Protein AF-A0A2W4M9L5-F1 (afdb_monomer)

Mean predicted aligned error: 7.16 Å

Sequence (427 aa):
FTPCGQGREWLDAEVLRRLKRRSLAVLRGEIEPVAATTLAAFAPVWHGVEADPPAGPHALRRALAGLYAVPLPASVFERDVLSARVGSAEGELDSMFLSGELVWVGQGRIGARDGRIAVYARESFRDLWRGPDGEPVGLAAEIRAFLERSGASFFVDIYQAVGGGDPDTVIEALWDLVWSGHVTNDTLQPLRAYLERRPTRPRGKPNLSGRFPVHAGGRWSLVPDPAGDDTRTASAWATVLLDRHGIVSREVVAGEPVPGGFSSVYPVFSHLEEAGRIRRGYFVEGLGGAQFALPGAVDRLRSSPSHPAVWLAATDPANLYGSAIPWPDSPVRLVREAGAYVALADGELLAHLDRSRTGLTFFPAGRERAEEVIAALAAVASRHRRMVIHEIDGVPAGDSPASGLLRSHGFVPAPRGLVFVSPPRSG

Secondary structure (DSSP, 8-state):
--TT--S-----HHHHHHHHHHHHHHHTTS-PPBPHHHHHHHHHHHTT--SSPPPSHHHHHHHHHTTTT--EEHHHIIIIIITTTSSS-HHHHHHHHHTTSEEEEEEEEETTTEEEEEEEETTTHHHH----SS---THHHHHHHHHHHH-SEEHHHHHHHTT---HHHHHHHHHHHHHTTSEEESSSHHHHHHHH-------SPPPGGGSS-GGG-SEEEEPPPP---HHHHHHHHHHHHHHHHSEE-HHHHHTS--TTTHHHHHHHHHHHHHTTSSEEE--BTTS-S-EEE-HHHHHHHHH------EEEETT-TT--BTTTBPPPP-SS-----TT-EEEEETTEEEEEE-TTS-EEEE-HHHHHTHHHHHHHHHHHHHTSSEEEE-EETTEETTTSTTHHHHHHTT-EEETTEEEEEPPPPP-

Radius of gyration: 24.7 Å; Cα contacts (8 Å, |Δi|>4): 716; chains: 1; bounding box: 71×72×57 Å

Foldseek 3Di:
DDVPDDDDDDDDPVRVLVVLVVVLVVVQPDDDAAAVLLLLQLLCVLLQQDLDAAEDLVQQVLNLLLQALAFDKLLCVVLFQSCRRYPPCQVVQLVCLLVQQKFKAAAAADPDQIGTMGMHGNVCCLLQDDDFADDQDDLLNQLLVCCVVPPWAALVVSCVSSPHDDSVVNLVSLVVCRNRRFKGFSGCFLSVQSNVDDPDDDDDDADPVRPDGRNSGGIMGTDDHHPPDLVSSLLSVLSSLCSNSQKDAQQLQQLHPRVVGPVSNVVVLVVCVSVVQWRWANHYPPTDGTMIGGPVSSVSSVVLDWDFKAKHQLLHSSRCDVTSHDHDDDPDDDDNDAQKIFIDTSSDTAWIQDSLSAEIEGDPVNVVVVLRNLLNVLVSCLSDQKHFHQYYNNHGQCPDPCVVSNVVSAWDDDPRHTMHGHDPPPD

Solvent-accessible surface area (backbone atoms only — not comparable to full-atom values): 23243 Å² total; per-residue (Å²): 122,58,94,89,69,85,78,94,76,77,67,56,70,66,59,51,50,51,51,52,54,50,54,51,55,58,72,61,71,76,68,84,51,38,54,54,40,46,53,37,36,37,33,31,56,71,45,43,49,42,97,79,29,52,58,51,73,67,33,46,52,57,37,44,54,50,44,48,70,45,75,33,43,54,83,38,39,63,66,46,53,44,48,32,22,15,36,90,45,67,71,58,53,42,48,35,26,65,74,50,53,35,44,56,38,28,65,36,70,45,81,94,58,41,26,20,31,25,41,29,51,50,90,52,33,36,40,66,45,85,59,50,62,77,81,67,60,71,70,31,34,52,52,51,55,47,33,71,75,70,39,70,37,42,49,72,57,53,41,56,73,71,71,55,79,62,65,67,62,56,49,50,33,51,49,52,32,20,24,28,26,46,28,31,53,49,51,59,63,25,56,55,40,44,60,61,63,64,99,64,82,83,87,74,85,75,52,90,94,46,82,66,62,66,48,53,51,63,45,38,29,66,51,76,69,38,68,84,47,68,67,54,23,24,47,48,48,45,52,46,46,41,66,35,56,24,56,41,32,51,47,50,32,68,65,44,95,49,77,77,35,48,72,50,30,44,64,52,53,52,51,37,32,79,70,65,67,32,44,69,46,55,61,46,46,98,55,55,76,67,24,39,23,37,64,69,39,57,56,54,48,69,62,65,71,86,51,77,49,42,72,40,42,28,64,31,84,43,46,33,58,73,50,56,34,75,66,73,95,61,102,61,90,84,62,71,40,82,59,12,32,36,30,35,36,61,25,42,69,21,31,39,31,36,55,85,42,26,43,38,36,65,34,76,69,17,61,79,39,40,65,52,50,44,57,37,42,37,64,59,40,57,71,32,74,62,40,43,32,37,25,37,74,88,34,53,23,72,79,29,88,62,31,64,54,41,40,77,51,64,29,40,88,48,105,68,21,34,33,32,68,37,75,81,78,84,129

Nearest PDB structures (foldseek):
  7lhl-assembly1_A  TM=8.255E-01  e=4.680E-30  Mycolicibacterium smegmatis
  7lhl-assembly1_B  TM=8.320E-01  e=1.213E-29  Mycolicibacterium smegmatis
  7lhl-assembly1_C  TM=8.400E-01  e=2.344E-28  Mycolicibacterium smegmatis
  7lhl-assembly1_D  TM=8.270E-01  e=4.661E-28  Mycolicibacterium smegmatis
  2l4m-assembly1_A  TM=7.557E-01  e=1.942E-01  Homo sapiens

Structure (mmCIF, N/CA/C/O backbone):
data_AF-A0A2W4M9L5-F1
#
_entry.id   AF-A0A2W4M9L5-F1
#
loop_
_atom_site.group_PDB
_atom_site.id
_atom_site.type_symbol
_atom_site.label_atom_id
_atom_site.label_alt_id
_atom_site.label_comp_id
_atom_site.label_asym_id
_atom_site.label_entity_id
_atom_site.label_seq_id
_atom_site.pdbx_PDB_ins_code
_atom_site.Cartn_x
_atom_site.Cartn_y
_atom_site.Cartn_z
_atom_site.occupancy
_atom_site.B_iso_or_equiv
_atom_site.auth_seq_id
_atom_site.auth_comp_id
_atom_site.auth_asym_id
_atom_site.auth_atom_id
_atom_site.pdbx_PDB_model_num
ATOM 1 N N . PHE A 1 1 ? -32.097 -39.512 -0.051 1.00 55.66 1 PHE A N 1
ATOM 2 C CA . PHE A 1 1 ? -32.084 -38.843 1.258 1.00 55.66 1 PHE A CA 1
ATOM 3 C C . PHE A 1 1 ? -33.356 -39.164 1.992 1.00 55.66 1 PHE A C 1
ATOM 5 O O . PHE A 1 1 ? -34.418 -38.680 1.607 1.00 55.66 1 PHE A O 1
ATOM 12 N N . THR A 1 2 ? -33.234 -39.984 3.020 1.00 63.06 2 THR A N 1
ATOM 13 C CA . THR A 1 2 ? -34.323 -40.313 3.936 1.00 63.06 2 THR A CA 1
ATOM 14 C C . THR A 1 2 ? -33.962 -39.732 5.299 1.00 63.06 2 THR A C 1
ATOM 16 O O . THR A 1 2 ? -32.925 -40.111 5.846 1.00 63.06 2 THR A O 1
ATOM 19 N N . PRO A 1 3 ? -34.748 -38.793 5.863 1.00 53.59 3 PRO A N 1
ATOM 20 C CA . PRO A 1 3 ? -34.496 -38.319 7.218 1.00 53.59 3 PRO A CA 1
ATOM 21 C C . PRO A 1 3 ? -34.450 -39.525 8.168 1.00 53.59 3 PRO A C 1
ATOM 23 O O . PRO A 1 3 ? -35.378 -40.330 8.162 1.00 53.59 3 PRO A O 1
ATOM 26 N N . CYS A 1 4 ? -33.360 -39.657 8.934 1.00 65.44 4 CYS A N 1
ATOM 27 C CA . CYS A 1 4 ? -33.080 -40.759 9.873 1.00 65.44 4 CYS A CA 1
ATOM 28 C C . CYS A 1 4 ? -32.597 -42.100 9.269 1.00 65.44 4 CYS A C 1
ATOM 30 O O . CYS A 1 4 ? -32.506 -43.085 10.001 1.00 65.44 4 CYS A O 1
ATOM 32 N N . GLY A 1 5 ? -32.232 -42.158 7.983 1.00 64.06 5 GLY A N 1
ATOM 33 C CA . GLY A 1 5 ? -31.569 -43.332 7.400 1.00 64.06 5 GLY A CA 1
ATOM 34 C C . GLY A 1 5 ? -30.122 -43.497 7.891 1.00 64.06 5 GLY A C 1
ATOM 35 O O . GLY A 1 5 ? -29.353 -42.538 7.898 1.00 64.06 5 GLY A O 1
ATOM 36 N N . GLN A 1 6 ? -29.728 -44.711 8.292 1.00 59.78 6 GLN A N 1
ATOM 37 C CA . GLN A 1 6 ? -28.324 -45.066 8.534 1.00 59.78 6 GLN A CA 1
ATOM 38 C C . GLN A 1 6 ? -27.799 -45.896 7.356 1.00 59.78 6 GLN A C 1
ATOM 40 O O . GLN A 1 6 ? -28.351 -46.948 7.043 1.00 59.78 6 GLN A O 1
ATOM 45 N N . GLY A 1 7 ? -26.739 -45.425 6.692 1.00 71.00 7 GLY A N 1
ATOM 46 C CA . GLY A 1 7 ? -26.118 -46.116 5.559 1.00 71.00 7 GLY A CA 1
ATOM 47 C C . GLY A 1 7 ? -25.557 -45.169 4.497 1.00 71.00 7 GLY A C 1
ATOM 48 O O . GLY A 1 7 ? -25.615 -43.947 4.622 1.00 71.00 7 GLY A O 1
ATOM 49 N N . ARG A 1 8 ? -24.984 -45.746 3.436 1.00 73.12 8 ARG A N 1
ATOM 50 C CA . ARG A 1 8 ? -24.463 -45.001 2.284 1.00 73.12 8 ARG A CA 1
ATOM 51 C C . ARG A 1 8 ? -25.626 -44.690 1.341 1.00 73.12 8 ARG A C 1
ATOM 53 O O . ARG A 1 8 ? -26.112 -45.579 0.648 1.00 73.12 8 ARG A O 1
ATOM 60 N N . GLU A 1 9 ? -26.086 -43.446 1.338 1.00 76.12 9 GLU A N 1
ATOM 61 C CA . GLU A 1 9 ? -27.172 -42.998 0.465 1.00 76.12 9 GLU A CA 1
ATOM 62 C C . GLU A 1 9 ? -26.627 -42.287 -0.778 1.00 76.12 9 GLU A C 1
ATOM 64 O O . GLU A 1 9 ? -25.656 -41.533 -0.710 1.00 76.12 9 GLU A O 1
ATOM 69 N N . TRP A 1 10 ? -27.287 -42.499 -1.914 1.00 74.88 10 TRP A N 1
ATOM 70 C CA . TRP A 1 10 ? -27.013 -41.771 -3.148 1.00 74.88 10 TRP A CA 1
ATOM 71 C C . TRP A 1 10 ? -27.995 -40.611 -3.262 1.00 74.88 10 TRP A C 1
ATOM 73 O O . TRP A 1 10 ? -29.204 -40.776 -3.074 1.00 74.88 10 TRP A O 1
ATOM 83 N N . LEU A 1 11 ? -27.466 -39.423 -3.534 1.00 80.00 11 LEU A N 1
ATOM 84 C CA . LEU A 1 11 ? -28.255 -38.215 -3.699 1.00 80.00 11 LEU A CA 1
ATOM 85 C C . LEU A 1 11 ? -27.958 -37.596 -5.053 1.00 80.00 11 LEU A C 1
ATOM 87 O O . LEU A 1 11 ? -26.801 -37.507 -5.459 1.00 80.00 11 LEU A O 1
ATOM 91 N N . ASP A 1 12 ? -29.009 -37.130 -5.714 1.00 85.19 12 ASP A N 1
ATOM 92 C CA . ASP A 1 12 ? -28.857 -36.306 -6.900 1.00 85.19 12 ASP A CA 1
ATOM 93 C C . ASP A 1 12 ? -28.112 -34.998 -6.561 1.00 85.19 12 ASP A C 1
ATOM 95 O O . ASP A 1 12 ? -28.335 -34.381 -5.509 1.00 85.19 12 ASP A O 1
ATOM 99 N N . ALA A 1 13 ? -27.213 -34.576 -7.452 1.00 81.12 13 ALA A N 1
ATOM 100 C CA . ALA A 1 13 ? -26.351 -33.421 -7.229 1.00 81.12 13 ALA A CA 1
ATOM 101 C C . ALA A 1 13 ? -27.137 -32.101 -7.099 1.00 81.12 13 ALA A C 1
ATOM 103 O O . ALA A 1 13 ? -26.724 -31.228 -6.332 1.00 81.12 13 ALA A O 1
ATOM 104 N N . GLU A 1 14 ? -28.267 -31.943 -7.800 1.00 75.38 14 GLU A N 1
ATOM 105 C CA . GLU A 1 14 ? -29.154 -30.778 -7.662 1.00 75.38 14 GLU A CA 1
ATOM 106 C C . GLU A 1 14 ? -29.887 -30.793 -6.321 1.00 75.38 14 GLU A C 1
ATOM 108 O O . GLU A 1 14 ? -30.026 -29.756 -5.668 1.00 75.38 14 GLU A O 1
ATOM 113 N N . VAL A 1 15 ? -30.323 -31.971 -5.863 1.00 81.06 15 VAL A N 1
ATOM 114 C CA . VAL A 1 15 ? -30.989 -32.120 -4.561 1.00 81.06 15 VAL A CA 1
ATOM 115 C C . VAL A 1 15 ? -30.021 -31.800 -3.423 1.00 81.06 15 VAL A C 1
ATOM 117 O O . VAL A 1 15 ? -30.388 -31.058 -2.509 1.00 81.06 15 VAL A O 1
ATOM 120 N N . LEU A 1 16 ? -28.770 -32.271 -3.503 1.00 80.69 16 LEU A N 1
ATOM 121 C CA . LEU A 1 16 ? -27.721 -31.919 -2.541 1.00 80.69 16 LEU A CA 1
ATOM 122 C C . LEU A 1 16 ? -27.459 -30.410 -2.527 1.00 80.69 16 LEU A C 1
ATOM 124 O O . LEU A 1 16 ? -27.419 -29.800 -1.458 1.00 80.69 16 LEU A O 1
ATOM 128 N N . ARG A 1 17 ? -27.323 -29.792 -3.710 1.00 74.56 17 ARG A N 1
ATOM 129 C CA . ARG A 1 17 ? -27.118 -28.342 -3.842 1.00 74.56 17 ARG A CA 1
ATOM 130 C C . ARG A 1 17 ? -28.292 -27.552 -3.268 1.00 74.56 17 ARG A C 1
ATOM 132 O O . ARG A 1 17 ? -28.071 -26.589 -2.537 1.00 74.56 17 ARG A O 1
ATOM 139 N N . ARG A 1 18 ? -29.534 -27.980 -3.509 1.00 76.06 18 ARG A N 1
ATOM 140 C CA . ARG A 1 18 ? -30.742 -27.343 -2.961 1.00 76.06 18 ARG A CA 1
ATOM 141 C C . ARG A 1 18 ? -30.839 -27.489 -1.439 1.00 76.06 18 ARG A C 1
ATOM 143 O O . ARG A 1 18 ? -31.177 -26.510 -0.775 1.00 76.06 18 ARG A O 1
ATOM 150 N N . LEU A 1 19 ? -30.538 -28.666 -0.886 1.00 78.50 19 LEU A N 1
ATOM 151 C CA . LEU A 1 19 ? -30.496 -28.893 0.565 1.00 78.50 19 LEU A CA 1
ATOM 152 C C . LEU A 1 19 ? -29.421 -28.025 1.219 1.00 78.50 19 LEU A C 1
ATOM 154 O O . LEU A 1 19 ? -29.731 -27.275 2.139 1.00 78.50 19 LEU A O 1
ATOM 158 N N . LYS A 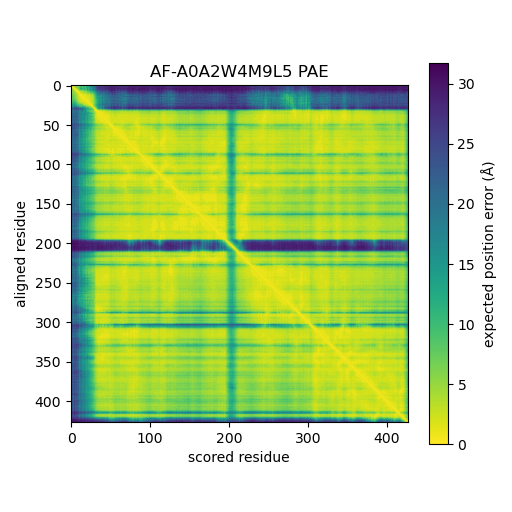1 20 ? -28.199 -28.030 0.675 1.00 73.25 20 LYS A N 1
ATOM 159 C CA . LYS A 1 20 ? -27.100 -27.178 1.138 1.00 73.25 20 LYS A CA 1
ATOM 160 C C . LYS A 1 20 ? -27.471 -25.694 1.089 1.00 73.25 20 LYS A C 1
ATOM 162 O O . LYS A 1 20 ? -27.284 -24.998 2.080 1.00 73.25 20 LYS A O 1
ATOM 167 N N . ARG A 1 21 ? -28.069 -25.217 -0.012 1.00 69.75 21 ARG A N 1
ATOM 168 C CA . ARG A 1 21 ? -28.531 -23.824 -0.161 1.00 69.75 21 ARG A CA 1
ATOM 169 C C . ARG A 1 21 ? -29.593 -23.455 0.884 1.00 69.75 21 ARG A C 1
ATOM 171 O O . ARG A 1 21 ? -29.553 -22.350 1.414 1.00 69.75 21 ARG A O 1
ATOM 178 N N . ARG A 1 22 ? -30.520 -24.366 1.209 1.00 68.50 22 ARG A N 1
ATOM 179 C CA . ARG A 1 22 ? -31.537 -24.160 2.259 1.00 68.50 22 ARG A CA 1
ATOM 180 C C . ARG A 1 22 ? -30.941 -24.182 3.668 1.00 68.50 22 ARG A C 1
ATOM 182 O O . ARG A 1 22 ? -31.285 -23.316 4.459 1.00 68.50 22 ARG A O 1
ATOM 189 N N . SER A 1 23 ? -30.023 -25.098 3.969 1.00 62.41 23 SER A N 1
ATOM 190 C CA . SER A 1 23 ? -29.313 -25.131 5.257 1.00 62.41 23 SER A CA 1
ATOM 191 C C . SER A 1 23 ? -28.444 -23.888 5.463 1.00 62.41 23 SER A C 1
ATOM 193 O O . SER A 1 23 ? -28.461 -23.306 6.542 1.00 62.41 23 SER A O 1
ATOM 195 N N . LEU A 1 24 ? -27.755 -23.424 4.413 1.00 63.12 24 LEU A N 1
ATOM 196 C CA . LEU A 1 24 ? -27.048 -22.143 4.427 1.00 63.12 24 LEU A CA 1
ATOM 197 C C . LEU A 1 24 ? -28.018 -20.980 4.652 1.00 63.12 24 LEU A C 1
ATOM 199 O O . LEU A 1 24 ? -27.721 -20.106 5.452 1.00 63.12 24 LEU A O 1
ATOM 203 N N . ALA A 1 25 ? -29.193 -20.980 4.015 1.00 56.59 25 ALA A N 1
ATOM 204 C CA . ALA A 1 25 ? -30.204 -19.944 4.224 1.00 56.59 25 ALA A CA 1
ATOM 205 C C . ALA A 1 25 ? -30.755 -19.896 5.662 1.00 56.59 25 ALA A C 1
ATOM 207 O O . ALA A 1 25 ? -31.053 -18.810 6.143 1.00 56.59 25 ALA A O 1
ATOM 208 N N . VAL A 1 26 ? -30.843 -21.034 6.357 1.00 57.28 26 VAL A N 1
ATOM 209 C CA . VAL A 1 26 ? -31.211 -21.086 7.784 1.00 57.28 26 VAL A CA 1
ATOM 210 C C . VAL A 1 26 ? -30.082 -20.532 8.663 1.00 57.28 26 VAL A C 1
ATOM 212 O O . VAL A 1 26 ? -30.346 -19.732 9.550 1.00 57.28 26 VAL A O 1
ATOM 215 N N . LEU A 1 27 ? -28.816 -20.843 8.356 1.00 56.38 27 LEU A N 1
ATOM 216 C CA . LEU A 1 27 ? -27.646 -20.260 9.039 1.00 56.38 27 LEU A CA 1
ATOM 217 C C . LEU A 1 27 ? -27.453 -18.754 8.767 1.00 56.38 27 LEU A C 1
ATOM 219 O O . LEU A 1 27 ? -26.736 -18.084 9.505 1.00 56.38 27 LEU A O 1
ATOM 223 N N . ARG A 1 28 ? -28.076 -18.207 7.712 1.00 56.59 28 ARG A N 1
ATOM 224 C CA . ARG A 1 28 ? -28.098 -16.759 7.426 1.00 56.59 28 ARG A CA 1
ATOM 225 C C . ARG A 1 28 ? -29.027 -15.982 8.370 1.00 56.59 28 ARG A C 1
ATOM 227 O O . ARG A 1 28 ? -28.947 -14.760 8.386 1.00 56.59 28 ARG A O 1
ATOM 234 N N . GLY A 1 29 ? -29.907 -16.664 9.107 1.00 47.88 29 GLY A N 1
ATOM 235 C CA . GLY A 1 29 ? -31.025 -16.062 9.835 1.00 47.88 29 GLY A CA 1
ATOM 236 C C . GLY A 1 29 ? -30.742 -15.503 11.231 1.00 47.88 29 GLY A C 1
ATOM 237 O O . GLY A 1 29 ? -31.705 -15.133 11.887 1.00 47.88 29 GLY A O 1
ATOM 238 N N . GLU A 1 30 ? -29.497 -15.434 11.713 1.00 52.22 30 GLU A N 1
ATOM 239 C CA . GLU A 1 30 ? -29.283 -15.245 13.161 1.00 52.22 30 GLU A CA 1
ATOM 240 C C . GLU A 1 30 ? -28.210 -14.253 13.606 1.00 52.22 30 GLU A C 1
ATOM 242 O O . GLU A 1 30 ? -27.797 -14.347 14.758 1.00 52.22 30 GLU A O 1
ATOM 247 N N . ILE A 1 31 ? -27.751 -13.282 12.801 1.00 62.59 31 ILE A N 1
ATOM 248 C CA . ILE A 1 31 ? -26.837 -12.289 13.392 1.00 62.59 31 ILE A CA 1
ATOM 249 C C . ILE A 1 31 ? -27.090 -10.836 12.989 1.00 62.59 31 ILE A C 1
ATOM 251 O O . ILE A 1 31 ? -27.159 -10.501 11.809 1.00 62.59 31 ILE A O 1
ATOM 255 N N . GLU A 1 32 ? -27.166 -9.997 14.021 1.00 77.00 32 GLU A N 1
ATOM 256 C CA . GLU A 1 32 ? -27.184 -8.540 13.967 1.00 77.00 32 GLU A CA 1
ATOM 257 C C . GLU A 1 32 ? -25.885 -8.004 13.329 1.00 77.00 32 GLU A C 1
ATOM 259 O O . GLU A 1 32 ? -24.789 -8.479 13.660 1.00 77.00 32 GLU A O 1
ATOM 264 N N . PRO A 1 33 ? -25.982 -7.074 12.364 1.00 88.44 33 PRO A N 1
ATOM 265 C CA . PRO A 1 33 ? -24.811 -6.440 11.774 1.00 88.44 33 PRO A CA 1
ATOM 266 C C . PRO A 1 33 ? -24.058 -5.605 12.822 1.00 88.44 33 PRO A C 1
ATOM 268 O O . PRO A 1 33 ? -24.653 -5.056 13.741 1.00 88.44 33 PRO A O 1
ATOM 271 N N . VAL A 1 34 ? -22.734 -5.510 12.688 1.00 91.44 34 VAL A N 1
ATOM 272 C CA . VAL A 1 34 ? -21.893 -4.666 13.553 1.00 91.44 34 VAL A CA 1
ATOM 273 C C . VAL A 1 34 ? -21.683 -3.286 12.935 1.00 91.44 34 VAL A C 1
ATOM 275 O O . VAL A 1 34 ? -21.773 -3.126 11.718 1.00 91.44 34 VAL A O 1
ATOM 278 N N . ALA A 1 35 ? -21.329 -2.293 13.745 1.00 92.19 35 ALA A N 1
ATOM 279 C CA . ALA A 1 35 ? -21.010 -0.957 13.251 1.00 92.19 35 ALA A CA 1
ATOM 280 C C . ALA A 1 35 ? -19.774 -0.953 12.324 1.00 92.19 35 ALA A C 1
ATOM 282 O O . ALA A 1 35 ? -18.870 -1.785 12.441 1.00 92.19 35 ALA A O 1
ATOM 283 N N . ALA A 1 36 ? -19.681 0.042 11.435 1.00 92.75 36 ALA A N 1
ATOM 284 C CA . ALA A 1 36 ? -18.515 0.221 10.561 1.00 92.75 36 ALA A CA 1
ATOM 285 C C . ALA A 1 36 ? -17.200 0.419 11.343 1.00 92.75 36 ALA A C 1
ATOM 287 O O . ALA A 1 36 ? -16.143 -0.019 10.893 1.00 92.75 36 ALA A O 1
ATOM 288 N N . THR A 1 37 ? -17.257 1.009 12.541 1.00 92.69 37 THR A N 1
ATOM 289 C CA . THR A 1 37 ? -16.103 1.124 13.448 1.00 92.69 37 THR A CA 1
ATOM 290 C C . THR A 1 37 ? -15.579 -0.244 13.883 1.00 92.69 37 THR A C 1
ATOM 292 O O . THR A 1 37 ? -14.371 -0.439 13.938 1.00 92.69 37 THR A O 1
ATOM 295 N N . THR A 1 38 ? -16.435 -1.253 14.068 1.00 94.50 38 THR A N 1
ATOM 296 C CA . THR A 1 38 ? -15.983 -2.627 14.349 1.00 94.50 38 THR A CA 1
ATOM 297 C C . THR A 1 38 ? -15.168 -3.204 13.188 1.00 94.50 38 THR A C 1
ATOM 299 O O . THR A 1 38 ? -14.160 -3.873 13.411 1.00 94.50 38 THR A O 1
ATOM 302 N N . LEU A 1 39 ? -15.539 -2.900 11.938 1.00 94.69 39 LEU A N 1
ATOM 303 C CA . LEU A 1 39 ? -14.731 -3.276 10.774 1.00 94.69 39 LEU A CA 1
ATOM 304 C C . LEU A 1 39 ? -13.388 -2.520 10.747 1.00 94.69 39 LEU A C 1
ATOM 306 O O . LEU A 1 39 ? -12.359 -3.118 10.432 1.00 94.69 39 LEU A O 1
ATOM 310 N N . ALA A 1 40 ? -13.378 -1.235 11.120 1.00 95.19 40 ALA A N 1
ATOM 311 C CA . ALA A 1 40 ? -12.147 -0.452 11.260 1.00 95.19 40 ALA A CA 1
ATOM 312 C C . ALA A 1 40 ? -11.213 -1.004 12.353 1.00 95.19 40 ALA A C 1
ATOM 314 O O . ALA A 1 40 ? -9.998 -0.953 12.186 1.00 95.19 40 ALA A O 1
ATOM 315 N N . ALA A 1 41 ? -11.761 -1.554 13.442 1.00 94.50 41 ALA A N 1
ATOM 316 C CA . ALA A 1 41 ? -10.997 -2.214 14.504 1.00 94.50 41 ALA A CA 1
ATOM 317 C C . ALA A 1 41 ? -10.406 -3.548 14.030 1.00 94.50 41 ALA A C 1
ATOM 319 O O . ALA A 1 41 ? -9.265 -3.893 14.329 1.00 94.50 41 ALA A O 1
ATOM 320 N N . PHE A 1 42 ? -11.197 -4.293 13.257 1.00 95.12 42 PHE A N 1
ATOM 321 C CA . PHE A 1 42 ? -10.830 -5.598 12.727 1.00 95.12 42 PHE A CA 1
ATOM 322 C C . PHE A 1 42 ? -9.702 -5.526 11.689 1.00 95.12 42 PHE A C 1
ATOM 324 O O . PHE A 1 42 ? -8.818 -6.384 11.699 1.00 95.12 42 PHE A O 1
ATOM 331 N N . ALA A 1 43 ? -9.715 -4.531 10.795 1.00 95.56 43 ALA A N 1
ATOM 332 C CA . ALA A 1 43 ? -8.816 -4.499 9.641 1.00 95.56 43 ALA A CA 1
ATOM 333 C C . ALA A 1 43 ? -7.315 -4.508 10.010 1.00 95.56 43 ALA A C 1
ATOM 335 O O . ALA A 1 43 ? -6.606 -5.377 9.498 1.00 95.56 43 ALA A O 1
ATOM 336 N N . PRO A 1 44 ? -6.796 -3.658 10.921 1.00 95.38 44 PRO A N 1
ATOM 337 C CA . PRO A 1 44 ? -5.388 -3.709 11.328 1.00 95.38 44 PRO A CA 1
ATOM 338 C C . PRO A 1 44 ? -4.969 -5.078 11.864 1.00 95.38 44 PRO A C 1
ATOM 340 O O . PRO A 1 44 ? -3.939 -5.614 11.458 1.00 95.38 44 PRO A O 1
ATOM 343 N N . VAL A 1 45 ? -5.811 -5.691 12.695 1.00 93.38 45 VAL A N 1
ATOM 344 C CA . VAL A 1 45 ? -5.554 -7.008 13.293 1.00 93.38 45 VAL A CA 1
ATOM 345 C C . VAL A 1 45 ? -5.562 -8.105 12.233 1.00 93.38 45 VAL A C 1
ATOM 347 O O . VAL A 1 45 ? -4.697 -8.978 12.227 1.00 93.38 45 VAL A O 1
ATOM 350 N N . TRP A 1 46 ? -6.518 -8.065 11.301 1.00 94.75 46 TRP A N 1
ATOM 351 C CA . TRP A 1 46 ? -6.577 -9.006 10.182 1.00 94.75 46 TRP A CA 1
ATOM 352 C C . TRP A 1 46 ? -5.334 -8.912 9.291 1.00 94.75 46 TRP A C 1
ATOM 354 O O . TRP A 1 46 ? -4.788 -9.930 8.870 1.00 94.75 46 TRP A O 1
ATOM 364 N N . HIS A 1 47 ? -4.839 -7.694 9.086 1.00 95.00 47 HIS A N 1
ATOM 365 C CA . HIS A 1 47 ? -3.608 -7.415 8.360 1.00 95.00 47 HIS A CA 1
ATOM 366 C C . HIS A 1 47 ? -2.319 -7.767 9.123 1.00 95.00 47 HIS A C 1
ATOM 368 O O . HIS A 1 47 ? -1.238 -7.592 8.555 1.00 95.00 47 HIS A O 1
ATOM 374 N N . GLY A 1 48 ? -2.410 -8.244 10.370 1.00 93.94 48 GLY A N 1
ATOM 375 C CA . GLY A 1 48 ? -1.256 -8.562 11.211 1.00 93.94 48 GLY A CA 1
ATOM 376 C C . GLY A 1 48 ? -0.474 -7.327 11.658 1.00 93.94 48 GLY A C 1
ATOM 377 O O . GLY A 1 48 ? 0.742 -7.405 11.800 1.00 93.94 48 GLY A O 1
ATOM 378 N N . VAL A 1 49 ? -1.143 -6.179 11.806 1.00 94.06 49 VAL A N 1
ATOM 379 C CA . VAL A 1 49 ? -0.533 -4.978 12.384 1.00 94.06 49 VAL A CA 1
ATOM 380 C C . VAL A 1 49 ? -0.399 -5.178 13.885 1.00 94.06 49 VAL A C 1
ATOM 382 O O . VAL A 1 49 ? -1.395 -5.296 14.598 1.00 94.06 49 VAL A O 1
ATOM 385 N N . GLU A 1 50 ? 0.840 -5.195 14.358 1.00 86.62 50 GLU A N 1
ATOM 386 C CA . GLU A 1 50 ? 1.183 -5.490 15.746 1.00 86.62 50 GLU A CA 1
ATOM 387 C C . GLU A 1 50 ? 2.233 -4.489 16.248 1.00 86.62 50 GLU A C 1
ATOM 389 O O . GLU A 1 50 ? 3.032 -3.960 15.472 1.00 86.62 50 GLU A O 1
ATOM 394 N N . ALA A 1 51 ? 2.230 -4.202 17.554 1.00 82.94 51 ALA A N 1
ATOM 395 C CA . ALA A 1 51 ? 3.213 -3.297 18.157 1.00 82.94 51 ALA A CA 1
ATOM 396 C C . ALA A 1 51 ? 4.640 -3.876 18.114 1.00 82.94 51 ALA A C 1
ATOM 398 O O . ALA A 1 51 ? 5.598 -3.127 17.925 1.00 82.94 51 ALA A O 1
ATOM 399 N N . ASP A 1 52 ? 4.759 -5.199 18.257 1.00 87.06 52 ASP A N 1
ATOM 400 C CA . ASP A 1 52 ? 6.004 -5.959 18.128 1.00 87.06 52 ASP A CA 1
ATOM 401 C C . ASP A 1 52 ? 5.840 -7.018 17.025 1.00 87.06 52 ASP A C 1
ATOM 403 O O . ASP A 1 52 ? 5.426 -8.147 17.300 1.00 87.06 52 ASP A O 1
ATOM 407 N N . PRO A 1 53 ? 6.052 -6.644 15.752 1.00 92.12 53 PRO A N 1
ATOM 408 C CA . PRO A 1 53 ? 5.757 -7.525 14.638 1.00 92.12 53 PRO A CA 1
ATOM 409 C C . PRO A 1 53 ? 6.770 -8.679 14.554 1.00 92.12 53 PRO A C 1
ATOM 411 O O . PRO A 1 53 ? 7.983 -8.463 14.656 1.00 92.12 53 PRO A O 1
ATOM 414 N N . PRO A 1 54 ? 6.313 -9.910 14.269 1.00 94.44 54 PRO A N 1
ATOM 415 C CA . PRO A 1 54 ? 7.200 -11.058 14.142 1.00 94.44 54 PRO A CA 1
ATOM 416 C C . PRO A 1 54 ? 8.171 -10.880 12.971 1.00 94.44 54 PRO A C 1
ATOM 418 O O . PRO A 1 54 ? 7.836 -10.285 11.948 1.00 94.44 54 PRO A O 1
ATOM 421 N N . ALA A 1 55 ? 9.374 -11.436 13.090 1.00 93.00 55 ALA A N 1
ATOM 422 C CA . ALA A 1 55 ? 10.374 -11.436 12.025 1.00 93.00 55 ALA A CA 1
ATOM 423 C C . ALA A 1 55 ? 10.449 -12.796 11.311 1.00 93.00 55 ALA A C 1
ATOM 425 O O . ALA A 1 55 ? 9.913 -13.806 11.778 1.00 93.00 55 ALA A O 1
ATOM 426 N N . GLY A 1 56 ? 11.157 -12.821 10.186 1.00 91.94 56 GLY A N 1
ATOM 427 C CA . GLY A 1 56 ? 11.505 -14.040 9.474 1.00 91.94 56 GLY A CA 1
ATOM 428 C C . GLY A 1 56 ? 10.624 -14.352 8.257 1.00 91.94 56 GLY A C 1
ATOM 429 O O . GLY A 1 56 ? 9.542 -13.774 8.078 1.00 91.94 56 GLY A O 1
ATOM 430 N N . PRO A 1 57 ? 11.009 -15.363 7.453 1.00 91.81 57 PRO A N 1
ATOM 431 C CA . PRO A 1 57 ? 10.450 -15.557 6.114 1.00 91.81 57 PRO A CA 1
ATOM 432 C C . PRO A 1 57 ? 8.961 -15.924 6.094 1.00 91.81 57 PRO A C 1
ATOM 434 O O . PRO A 1 57 ? 8.255 -15.650 5.123 1.00 91.81 57 PRO A O 1
ATOM 437 N N . HIS A 1 58 ? 8.461 -16.578 7.146 1.00 93.12 58 HIS A N 1
ATOM 438 C CA . HIS A 1 58 ? 7.036 -16.897 7.274 1.00 93.12 58 HIS A CA 1
ATOM 439 C C . HIS A 1 58 ? 6.203 -15.658 7.617 1.00 93.12 58 HIS A C 1
ATOM 441 O O . HIS A 1 58 ? 5.117 -15.484 7.062 1.00 93.12 58 HIS A O 1
ATOM 447 N N . ALA A 1 59 ? 6.715 -14.790 8.495 1.00 94.81 59 ALA A N 1
ATOM 448 C CA . ALA A 1 59 ? 6.061 -13.532 8.834 1.00 94.81 59 ALA A CA 1
ATOM 449 C C . ALA A 1 59 ? 6.009 -12.606 7.613 1.00 94.81 59 ALA A C 1
ATOM 451 O O . ALA A 1 59 ? 4.943 -12.069 7.313 1.00 94.81 59 ALA A O 1
ATOM 452 N N . LEU A 1 60 ? 7.106 -12.522 6.849 1.00 96.25 60 LEU A N 1
ATOM 453 C CA . LEU A 1 60 ? 7.164 -11.758 5.604 1.00 96.25 60 LEU A CA 1
ATOM 454 C C . LEU A 1 60 ? 6.141 -12.254 4.569 1.00 96.25 60 LEU A C 1
ATOM 456 O O . LEU A 1 60 ? 5.367 -11.453 4.049 1.00 96.25 60 LEU A O 1
ATOM 460 N N . ARG A 1 61 ? 6.070 -13.567 4.303 1.00 95.00 61 ARG A N 1
ATOM 461 C CA . ARG A 1 61 ? 5.087 -14.129 3.352 1.00 95.00 61 ARG A CA 1
ATOM 462 C C . ARG A 1 61 ? 3.644 -13.844 3.764 1.00 95.00 61 ARG A C 1
ATOM 464 O O . ARG A 1 61 ? 2.831 -13.476 2.920 1.00 95.00 61 ARG A O 1
ATOM 471 N N . ARG A 1 62 ? 3.330 -13.973 5.056 1.00 94.12 62 ARG A N 1
ATOM 472 C CA . ARG A 1 62 ? 2.001 -13.642 5.589 1.00 94.12 62 ARG A CA 1
ATOM 473 C C . ARG A 1 62 ? 1.685 -12.153 5.432 1.00 94.12 62 ARG A C 1
ATOM 475 O O . ARG A 1 62 ? 0.583 -11.823 5.011 1.00 94.12 62 ARG A O 1
ATOM 482 N N . ALA A 1 63 ? 2.637 -11.269 5.737 1.00 96.31 63 ALA A N 1
ATOM 483 C CA . ALA A 1 63 ? 2.461 -9.830 5.564 1.00 96.31 63 ALA A CA 1
ATOM 484 C C . ALA A 1 63 ? 2.224 -9.468 4.088 1.00 96.31 63 ALA A C 1
ATOM 486 O O . ALA A 1 63 ? 1.295 -8.725 3.779 1.00 96.31 63 ALA A O 1
ATOM 487 N N . LEU A 1 64 ? 3.012 -10.039 3.169 1.00 96.44 64 LEU A N 1
ATOM 488 C CA . LEU A 1 64 ? 2.891 -9.802 1.728 1.00 96.44 64 LEU A CA 1
ATOM 489 C C . LEU A 1 64 ? 1.574 -10.318 1.138 1.00 96.44 64 LEU A C 1
ATOM 491 O O . LEU A 1 64 ? 1.034 -9.663 0.249 1.00 96.44 64 LEU A O 1
ATOM 495 N N . ALA A 1 65 ? 1.016 -11.420 1.652 1.00 93.00 65 ALA A N 1
ATOM 496 C CA . ALA A 1 65 ? -0.277 -11.941 1.199 1.00 93.00 65 ALA A CA 1
ATOM 497 C C . ALA A 1 65 ? -1.399 -10.890 1.288 1.00 93.00 65 ALA A C 1
ATOM 499 O O . ALA A 1 65 ? -2.187 -10.745 0.357 1.00 93.00 65 ALA A O 1
ATOM 500 N N . GLY A 1 66 ? -1.411 -10.082 2.356 1.00 94.75 66 GLY A N 1
ATOM 501 C CA . GLY A 1 66 ? -2.350 -8.966 2.513 1.00 94.75 66 GLY A CA 1
ATOM 502 C C . GLY A 1 66 ? -1.989 -7.703 1.714 1.00 94.75 66 GLY A C 1
ATOM 503 O O . GLY A 1 66 ? -2.754 -6.741 1.713 1.00 94.75 66 GLY A O 1
ATOM 504 N N . LEU A 1 67 ? -0.835 -7.663 1.046 1.00 97.19 67 LEU A N 1
ATOM 505 C CA . LEU A 1 67 ? -0.324 -6.486 0.330 1.00 97.19 67 LEU A CA 1
ATOM 506 C C . LEU A 1 67 ? -0.188 -6.698 -1.181 1.00 97.19 67 LEU A C 1
ATOM 508 O O . LEU A 1 67 ? 0.063 -5.732 -1.904 1.00 97.19 67 LEU A O 1
ATOM 512 N N . TYR A 1 68 ? -0.370 -7.926 -1.675 1.00 97.44 68 TYR A N 1
ATOM 513 C CA . TYR A 1 68 ? -0.245 -8.210 -3.101 1.00 97.44 68 TYR A CA 1
ATOM 514 C C . TYR A 1 68 ? -1.168 -7.340 -3.943 1.00 97.44 68 TYR A C 1
ATOM 516 O O . TYR A 1 68 ? -2.312 -7.112 -3.573 1.00 97.44 68 TYR A O 1
ATOM 524 N N . ALA A 1 69 ? -0.674 -6.872 -5.088 1.00 96.69 69 ALA A N 1
ATOM 525 C CA . ALA A 1 69 ? -1.395 -6.046 -6.055 1.00 96.69 69 ALA A CA 1
ATOM 526 C C . ALA A 1 69 ? -1.935 -4.695 -5.531 1.00 96.69 69 ALA A C 1
ATOM 528 O O . ALA A 1 69 ? -2.681 -4.033 -6.253 1.00 96.69 69 ALA A O 1
ATOM 529 N N . VAL A 1 70 ? -1.555 -4.253 -4.324 1.00 95.56 70 VAL A N 1
ATOM 530 C CA . VAL A 1 70 ? -1.916 -2.921 -3.813 1.00 95.56 70 VAL A CA 1
ATOM 531 C C . VAL A 1 70 ? -0.873 -1.896 -4.281 1.00 95.56 70 VAL A C 1
ATOM 533 O O . VAL A 1 70 ? 0.297 -2.024 -3.916 1.00 95.56 70 VAL A O 1
ATOM 536 N N . PRO A 1 71 ? -1.255 -0.863 -5.056 1.00 96.44 71 PRO A N 1
ATOM 537 C CA . PRO A 1 71 ? -0.348 0.194 -5.474 1.00 96.44 71 PRO A CA 1
ATOM 538 C C . PRO A 1 71 ? -0.090 1.147 -4.306 1.00 96.44 71 PRO A C 1
ATOM 540 O O . PRO A 1 71 ? -0.909 2.008 -3.974 1.00 96.44 71 PRO A O 1
ATOM 543 N N . LEU A 1 72 ? 1.075 1.001 -3.685 1.00 97.56 72 LEU A N 1
ATOM 544 C CA . LEU A 1 72 ? 1.506 1.783 -2.531 1.00 97.56 72 LEU A CA 1
ATOM 545 C C . LEU A 1 72 ? 2.625 2.745 -2.923 1.00 97.56 72 LEU A C 1
ATOM 547 O O . LEU A 1 72 ? 3.475 2.375 -3.733 1.00 97.56 72 LEU A O 1
ATOM 551 N N . PRO A 1 73 ? 2.683 3.960 -2.345 1.00 97.81 73 PRO A N 1
ATOM 552 C CA . PRO A 1 73 ? 3.853 4.816 -2.497 1.00 97.81 73 PRO A CA 1
ATOM 553 C C . PRO A 1 73 ? 5.125 4.065 -2.089 1.00 97.81 73 PRO A C 1
ATOM 555 O O . PRO A 1 73 ? 5.198 3.518 -0.984 1.00 97.81 73 PRO A O 1
ATOM 558 N N . ALA A 1 74 ? 6.130 4.057 -2.960 1.00 97.19 74 ALA A N 1
ATOM 559 C CA . ALA A 1 74 ? 7.375 3.332 -2.748 1.00 97.19 74 ALA A CA 1
ATOM 560 C C . ALA A 1 74 ? 8.083 3.801 -1.469 1.00 97.19 74 ALA A C 1
ATOM 562 O O . ALA A 1 74 ? 8.599 2.984 -0.710 1.00 97.19 74 ALA A O 1
ATOM 563 N N . SER A 1 75 ? 8.013 5.101 -1.159 1.00 94.69 75 SER A N 1
ATOM 564 C CA . SER A 1 75 ? 8.578 5.664 0.074 1.00 94.69 75 SER A CA 1
ATOM 565 C C . SER A 1 75 ? 7.913 5.203 1.379 1.00 94.69 75 SER A C 1
ATOM 567 O O . SER A 1 75 ? 8.467 5.446 2.455 1.00 94.69 75 SER A O 1
ATOM 569 N N . VAL A 1 76 ? 6.733 4.583 1.305 1.00 95.69 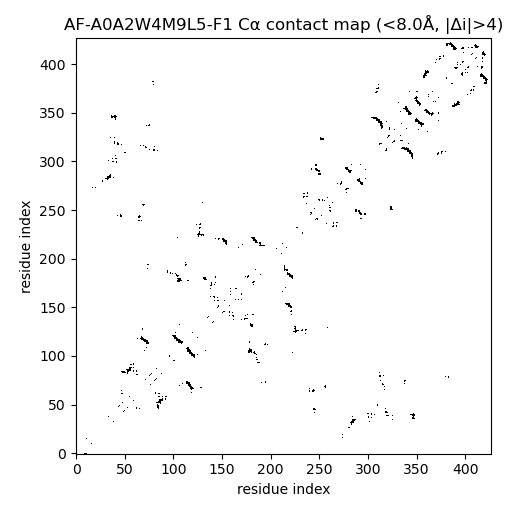76 VAL A N 1
ATOM 570 C CA . VAL A 1 76 ? 5.912 4.156 2.453 1.00 95.69 76 VAL A CA 1
ATOM 571 C C . VAL A 1 76 ? 5.850 2.625 2.550 1.00 95.69 76 VAL A C 1
ATOM 573 O O . VAL A 1 76 ? 5.703 2.099 3.652 1.00 95.69 76 VAL A O 1
ATOM 576 N N . PHE A 1 77 ? 6.011 1.907 1.429 1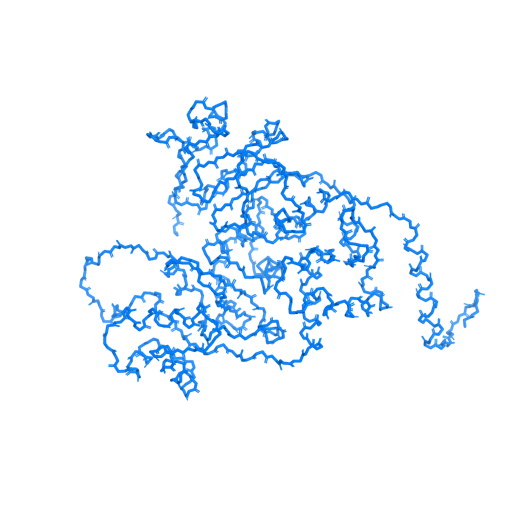.00 97.19 77 PHE A N 1
ATOM 577 C CA . PHE A 1 77 ? 5.881 0.448 1.347 1.00 97.19 77 PHE A CA 1
ATOM 578 C C . PHE A 1 77 ? 6.736 -0.298 2.385 1.00 97.19 77 PHE A C 1
ATOM 580 O O . PHE A 1 77 ? 6.179 -0.929 3.279 1.00 97.19 77 PHE A O 1
ATOM 587 N N . GLU A 1 78 ? 8.068 -0.197 2.325 1.00 95.62 78 GLU A N 1
ATOM 588 C CA . GLU A 1 78 ? 8.939 -0.895 3.286 1.00 95.62 78 GLU A CA 1
ATOM 589 C C . GLU A 1 78 ? 8.925 -0.213 4.661 1.00 95.62 78 GLU A C 1
ATOM 591 O O . GLU A 1 78 ? 8.841 -0.874 5.698 1.00 95.62 78 GLU A O 1
ATOM 596 N N . ARG A 1 79 ? 8.983 1.128 4.675 1.00 94.06 79 ARG A N 1
ATOM 597 C CA . ARG A 1 79 ? 9.176 1.912 5.902 1.00 94.06 79 ARG A CA 1
ATOM 598 C C . ARG A 1 79 ? 7.990 1.841 6.851 1.00 94.06 79 ARG A C 1
ATOM 600 O O . ARG A 1 79 ? 8.230 1.750 8.051 1.00 94.06 79 ARG A O 1
ATOM 607 N N . ASP A 1 80 ? 6.760 1.934 6.353 1.00 95.06 80 ASP A N 1
ATOM 608 C CA . ASP A 1 80 ? 5.573 2.130 7.192 1.00 95.06 80 ASP A CA 1
ATOM 609 C C . ASP A 1 80 ? 4.563 0.983 7.078 1.00 95.06 80 ASP A C 1
ATOM 611 O O . ASP A 1 80 ? 4.015 0.582 8.100 1.00 95.06 80 ASP A O 1
ATOM 615 N N . VAL A 1 81 ? 4.323 0.449 5.872 1.00 96.88 81 VAL A N 1
ATOM 616 C CA . VAL A 1 81 ? 3.319 -0.613 5.652 1.00 96.88 81 VAL A CA 1
ATOM 617 C C . VAL A 1 81 ? 3.880 -1.981 6.029 1.00 96.88 81 VAL A C 1
ATOM 619 O O . VAL A 1 81 ? 3.277 -2.711 6.818 1.00 96.88 81 VAL A O 1
ATOM 622 N N . LEU A 1 82 ? 5.038 -2.347 5.477 1.00 96.00 82 LEU A N 1
ATOM 623 C CA . LEU A 1 82 ? 5.643 -3.652 5.722 1.00 96.00 82 LEU A CA 1
ATOM 624 C C . LEU A 1 82 ? 6.154 -3.753 7.164 1.00 96.00 82 LEU A C 1
ATOM 626 O O . LEU A 1 82 ? 5.834 -4.713 7.858 1.00 96.00 82 LEU A O 1
ATOM 630 N N . SER A 1 83 ? 6.852 -2.721 7.649 1.00 93.94 83 SER A N 1
ATOM 631 C CA . SER A 1 83 ? 7.395 -2.682 9.017 1.00 93.94 83 SER A CA 1
ATOM 632 C C . SER A 1 83 ? 6.339 -2.700 10.129 1.00 93.94 83 SER A C 1
ATOM 634 O O . SER A 1 83 ? 6.672 -2.958 11.281 1.00 93.94 83 SER A O 1
ATOM 636 N N . ALA A 1 84 ? 5.072 -2.404 9.816 1.00 94.38 84 ALA A N 1
ATOM 637 C CA . ALA A 1 84 ? 3.966 -2.536 10.761 1.00 94.38 84 ALA A CA 1
ATOM 638 C C . ALA A 1 84 ? 3.513 -3.995 10.951 1.00 94.38 84 ALA A C 1
ATOM 640 O O . ALA A 1 84 ? 2.771 -4.276 11.886 1.00 94.38 84 ALA A O 1
ATOM 641 N N . ARG A 1 85 ? 3.928 -4.905 10.059 1.00 95.06 85 ARG A N 1
ATOM 642 C CA . ARG A 1 85 ? 3.465 -6.304 9.987 1.00 95.06 85 ARG A CA 1
ATOM 643 C C . ARG A 1 85 ? 4.576 -7.328 10.167 1.00 95.06 85 ARG A C 1
ATOM 645 O O . ARG A 1 85 ? 4.318 -8.463 10.560 1.00 95.06 85 ARG A O 1
ATOM 652 N N . VAL A 1 86 ? 5.805 -6.953 9.824 1.00 95.69 86 VAL A N 1
ATOM 653 C CA . VAL A 1 86 ? 6.987 -7.803 9.948 1.00 95.69 86 VAL A CA 1
ATOM 654 C C . VAL A 1 86 ? 8.158 -6.985 10.484 1.00 95.69 86 VAL A C 1
ATOM 656 O O . VAL A 1 86 ? 8.324 -5.816 10.129 1.00 95.69 86 VAL A O 1
ATOM 659 N N . GLY A 1 87 ? 8.964 -7.604 11.348 1.00 90.88 87 GLY A N 1
ATOM 660 C CA . GLY A 1 87 ? 10.248 -7.061 11.789 1.00 90.88 87 GLY A CA 1
ATOM 661 C C . GLY A 1 87 ? 11.256 -6.925 10.635 1.00 90.88 87 GLY A C 1
ATOM 662 O O . GLY A 1 87 ? 10.892 -6.938 9.463 1.00 90.88 87 GLY A O 1
ATOM 663 N N . SER A 1 88 ? 12.549 -6.791 10.946 1.00 86.38 88 SER A N 1
ATOM 664 C CA . SER A 1 88 ? 13.603 -6.620 9.927 1.00 86.38 88 SER A CA 1
ATOM 665 C C . SER A 1 88 ? 13.523 -7.684 8.818 1.00 86.38 88 SER A C 1
ATOM 667 O O . SER A 1 88 ? 13.814 -8.851 9.068 1.00 86.38 88 SER A O 1
ATOM 669 N N . ALA A 1 89 ? 13.119 -7.272 7.610 1.00 88.00 89 ALA A N 1
ATOM 670 C CA . ALA A 1 89 ? 12.798 -8.167 6.493 1.00 88.00 89 ALA A CA 1
ATOM 671 C C . ALA A 1 89 ? 13.513 -7.803 5.179 1.00 88.00 89 ALA A C 1
ATOM 673 O O . ALA A 1 89 ? 13.267 -8.440 4.161 1.00 88.00 89 ALA A O 1
ATOM 674 N N . GLU A 1 90 ? 14.392 -6.793 5.176 1.00 87.50 90 GLU A N 1
ATOM 675 C CA . GLU A 1 90 ? 14.997 -6.252 3.946 1.00 87.50 90 GLU A CA 1
ATOM 676 C C . GLU A 1 90 ? 15.748 -7.325 3.139 1.00 87.50 90 GLU A C 1
ATOM 678 O O . GLU A 1 90 ? 15.461 -7.536 1.961 1.00 87.50 90 GLU A O 1
ATOM 683 N N . GLY A 1 91 ? 16.654 -8.064 3.788 1.00 91.00 91 GLY A N 1
ATOM 684 C CA . GLY A 1 91 ? 17.431 -9.113 3.119 1.00 91.00 91 GLY A CA 1
ATOM 685 C C . GLY A 1 91 ? 16.585 -10.305 2.658 1.00 91.00 91 GLY A C 1
ATOM 686 O O . GLY A 1 91 ? 16.877 -10.915 1.632 1.00 91.00 91 GLY A O 1
ATOM 687 N N . GLU A 1 92 ? 15.514 -10.627 3.385 1.00 94.12 92 GLU A N 1
ATOM 688 C CA . GLU A 1 92 ? 14.585 -11.701 3.016 1.00 94.12 92 GLU A CA 1
ATOM 689 C C . GLU A 1 92 ? 13.725 -11.299 1.817 1.00 94.12 92 GLU A C 1
ATOM 691 O O . GLU A 1 92 ? 13.536 -12.096 0.900 1.00 94.12 92 GLU A O 1
ATOM 696 N N . LEU A 1 93 ? 13.259 -10.050 1.796 1.00 95.25 93 LEU A N 1
ATOM 697 C CA . LEU A 1 93 ? 12.498 -9.484 0.691 1.00 95.25 93 LEU A CA 1
ATOM 698 C C . LEU A 1 93 ? 13.332 -9.465 -0.595 1.00 95.25 93 LEU A C 1
ATOM 700 O O . LEU A 1 93 ? 12.856 -9.914 -1.637 1.00 95.25 93 LEU A O 1
ATOM 704 N N . ASP A 1 94 ? 14.590 -9.026 -0.515 1.00 93.94 94 ASP A N 1
ATOM 705 C CA . ASP A 1 94 ? 15.507 -9.044 -1.658 1.00 93.94 94 ASP A CA 1
ATOM 706 C C . ASP A 1 94 ? 15.781 -10.472 -2.142 1.00 93.94 94 ASP A C 1
ATOM 708 O O . ASP A 1 94 ? 15.764 -10.730 -3.346 1.00 93.94 94 ASP A O 1
ATOM 712 N N . SER A 1 95 ? 15.959 -11.420 -1.216 1.00 94.75 95 SER A N 1
ATOM 713 C CA . SER A 1 95 ? 16.111 -12.843 -1.542 1.00 94.75 95 SER A CA 1
ATOM 714 C C . SER A 1 95 ? 14.898 -13.391 -2.304 1.00 94.75 95 SER A C 1
ATOM 716 O O . SER A 1 95 ? 15.071 -14.102 -3.290 1.00 94.75 95 SER A O 1
ATOM 718 N N . MET A 1 96 ? 13.676 -13.011 -1.914 1.00 95.94 96 MET A N 1
ATOM 719 C CA . MET A 1 96 ? 12.442 -13.435 -2.589 1.00 95.94 96 MET A CA 1
ATOM 720 C C . MET A 1 96 ? 12.270 -12.828 -3.992 1.00 95.94 96 MET A C 1
ATOM 722 O O . MET A 1 96 ? 11.699 -13.475 -4.874 1.00 95.94 96 MET A O 1
ATOM 726 N N . PHE A 1 97 ? 12.750 -11.606 -4.239 1.00 95.94 97 PHE A N 1
ATOM 727 C CA . PHE A 1 97 ? 12.782 -11.062 -5.602 1.00 95.94 97 PHE A CA 1
ATOM 728 C C . PHE A 1 97 ? 13.844 -11.763 -6.460 1.00 95.94 97 PHE A C 1
ATOM 730 O O . PHE A 1 97 ? 13.545 -12.184 -7.579 1.00 95.94 97 PHE A O 1
ATOM 737 N N . LEU A 1 98 ? 15.043 -11.982 -5.907 1.00 94.00 98 LEU A N 1
ATOM 738 C CA . LEU A 1 98 ? 16.146 -12.665 -6.590 1.00 94.00 98 LEU A CA 1
ATOM 739 C C . LEU A 1 98 ? 15.838 -14.134 -6.914 1.00 94.00 98 LEU A C 1
ATOM 741 O O . LEU A 1 98 ? 16.219 -14.614 -7.981 1.00 94.00 98 LEU A O 1
ATOM 745 N N . SER A 1 99 ? 15.142 -14.849 -6.024 1.00 95.25 99 SER A N 1
ATOM 746 C CA . SER A 1 99 ? 14.692 -16.230 -6.257 1.00 95.25 99 SER A CA 1
ATOM 747 C C . SER A 1 99 ? 13.559 -16.317 -7.282 1.00 95.25 99 SER A C 1
ATOM 749 O O . SER A 1 99 ? 13.252 -17.399 -7.783 1.00 95.25 99 SER A O 1
ATOM 751 N N . GLY A 1 100 ? 12.936 -15.181 -7.608 1.00 94.88 100 GLY A N 1
ATOM 752 C CA . GLY A 1 100 ? 11.773 -15.112 -8.472 1.00 94.88 100 GLY A CA 1
ATOM 753 C C . GLY A 1 100 ? 10.470 -15.503 -7.776 1.00 94.88 100 GLY A C 1
ATOM 754 O O . GLY A 1 100 ? 9.486 -15.736 -8.465 1.00 94.88 100 GLY A O 1
ATOM 755 N N . GLU A 1 101 ? 10.392 -15.555 -6.450 1.00 96.69 101 GLU A N 1
ATOM 756 C CA . GLU A 1 101 ? 9.101 -15.722 -5.762 1.00 96.69 101 GLU A CA 1
ATOM 757 C C . GLU A 1 101 ? 8.196 -14.494 -5.945 1.00 96.69 101 GLU A C 1
ATOM 759 O O . GLU A 1 101 ? 6.971 -14.624 -6.036 1.00 96.69 101 GLU A O 1
ATOM 764 N N . LEU A 1 102 ? 8.800 -13.306 -6.048 1.00 97.56 102 LEU A N 1
ATOM 765 C CA . LEU A 1 102 ? 8.099 -12.030 -6.161 1.00 97.56 102 LEU A CA 1
ATOM 766 C C . LEU A 1 102 ? 8.417 -11.289 -7.463 1.00 97.56 102 LEU A C 1
ATOM 768 O O . LEU A 1 102 ? 9.465 -11.472 -8.088 1.00 97.56 102 LEU A O 1
ATOM 772 N N . VAL A 1 103 ? 7.490 -10.414 -7.849 1.00 97.62 103 VAL A N 1
ATOM 773 C CA . VAL A 1 103 ? 7.642 -9.411 -8.911 1.00 97.62 103 VAL A CA 1
ATOM 774 C C . VAL A 1 103 ? 7.129 -8.079 -8.376 1.00 97.62 103 VAL A C 1
ATOM 776 O O . VAL A 1 103 ? 6.104 -8.049 -7.695 1.00 97.62 103 VAL A O 1
ATOM 779 N N . TRP A 1 104 ? 7.818 -6.978 -8.668 1.00 98.06 104 TRP A N 1
ATOM 780 C CA . TRP A 1 104 ? 7.315 -5.633 -8.389 1.00 98.06 104 TRP A CA 1
ATOM 781 C C . TRP A 1 104 ? 7.167 -4.848 -9.688 1.00 98.06 104 TRP A C 1
ATOM 783 O O . TRP A 1 104 ? 7.911 -5.070 -10.641 1.00 98.06 104 TRP A O 1
ATOM 793 N N . VAL A 1 105 ? 6.188 -3.950 -9.747 1.00 98.31 105 VAL A N 1
ATOM 794 C CA . VAL A 1 105 ? 5.925 -3.117 -10.928 1.00 98.31 105 VAL A CA 1
ATOM 795 C C . VAL A 1 105 ? 5.557 -1.708 -10.480 1.00 98.31 105 VAL A C 1
ATOM 797 O O . VAL A 1 105 ? 4.832 -1.549 -9.494 1.00 98.31 105 VAL A O 1
ATOM 800 N N . GLY A 1 106 ? 6.057 -0.689 -11.182 1.00 97.94 106 GLY A N 1
ATOM 801 C CA . GLY A 1 106 ? 5.645 0.697 -10.969 1.00 97.94 106 GLY A CA 1
ATOM 802 C C . GLY A 1 106 ? 4.261 0.983 -11.563 1.00 97.94 106 GLY A C 1
ATOM 803 O O . GLY A 1 106 ? 3.899 0.454 -12.608 1.00 97.94 106 GLY A O 1
ATOM 804 N N . GLN A 1 107 ? 3.471 1.804 -10.870 1.00 96.31 107 GLN A N 1
ATOM 805 C CA . GLN A 1 107 ? 2.090 2.159 -11.224 1.00 96.31 107 GLN A CA 1
ATOM 806 C C . GLN A 1 107 ? 1.835 3.659 -11.034 1.00 96.31 107 GLN A C 1
ATOM 808 O O . GLN A 1 107 ? 1.021 4.106 -10.219 1.00 96.31 107 GLN A O 1
ATOM 813 N N . GLY A 1 108 ? 2.589 4.456 -11.774 1.00 95.56 108 GLY A N 1
ATOM 814 C CA . GLY A 1 108 ? 2.476 5.902 -11.806 1.00 95.56 108 GLY A CA 1
ATOM 815 C C . GLY A 1 108 ? 3.427 6.614 -10.848 1.00 95.56 108 GLY A C 1
ATOM 816 O O . GLY A 1 108 ? 3.722 6.171 -9.735 1.00 95.56 108 GLY A O 1
ATOM 817 N N . ARG A 1 109 ? 3.890 7.781 -11.294 1.00 95.12 109 ARG A N 1
ATOM 818 C CA . ARG A 1 109 ? 4.833 8.636 -10.569 1.00 95.12 109 ARG A CA 1
ATOM 819 C C . ARG A 1 109 ? 4.120 9.486 -9.508 1.00 95.12 109 ARG A C 1
ATOM 821 O O . ARG A 1 109 ? 2.979 9.909 -9.692 1.00 95.12 109 ARG A O 1
ATOM 828 N N . ILE A 1 110 ? 4.802 9.770 -8.399 1.00 93.44 110 ILE A N 1
ATOM 829 C CA . ILE A 1 110 ? 4.365 10.690 -7.341 1.00 93.44 110 ILE A CA 1
ATOM 830 C C . ILE A 1 110 ? 5.454 11.754 -7.162 1.00 93.44 110 ILE A C 1
ATOM 832 O O . ILE A 1 110 ? 6.481 11.544 -6.517 1.00 93.44 110 ILE A O 1
ATOM 836 N N . GLY A 1 111 ? 5.223 12.939 -7.725 1.00 88.69 111 GLY A N 1
ATOM 837 C CA . GLY A 1 111 ? 6.214 14.013 -7.697 1.00 88.69 111 GLY A CA 1
ATOM 838 C C . GLY A 1 111 ? 7.519 13.619 -8.401 1.00 88.69 111 GLY A C 1
ATOM 839 O O . GLY A 1 111 ? 7.522 12.840 -9.347 1.00 88.69 111 GLY A O 1
ATOM 840 N N . ALA A 1 112 ? 8.644 14.183 -7.961 1.00 85.44 112 ALA A N 1
ATOM 841 C CA . ALA A 1 112 ? 9.917 14.019 -8.667 1.00 85.44 112 ALA A CA 1
ATOM 842 C C . ALA A 1 112 ? 10.709 12.755 -8.281 1.00 85.44 112 ALA A C 1
ATOM 844 O O . ALA A 1 112 ? 11.578 12.341 -9.044 1.00 85.44 112 ALA A O 1
ATOM 845 N N . ARG A 1 113 ? 10.465 12.190 -7.089 1.00 85.69 113 ARG A N 1
ATOM 846 C CA . ARG A 1 113 ? 11.336 11.180 -6.448 1.00 85.69 113 ARG A CA 1
ATOM 847 C C . ARG A 1 113 ? 10.585 10.031 -5.787 1.00 85.69 113 ARG A C 1
ATOM 849 O O . ARG A 1 113 ? 11.147 9.345 -4.946 1.00 85.69 113 ARG A O 1
ATOM 856 N N . ASP A 1 114 ? 9.315 9.865 -6.106 1.00 94.31 114 ASP A N 1
ATOM 857 C CA . ASP A 1 114 ? 8.502 8.779 -5.579 1.00 94.31 114 ASP A CA 1
ATOM 858 C C . ASP A 1 114 ? 7.548 8.307 -6.679 1.00 94.31 114 ASP A C 1
ATOM 860 O O . ASP A 1 114 ? 7.402 8.940 -7.730 1.00 94.31 114 ASP A O 1
ATOM 864 N N . GLY A 1 115 ? 6.902 7.182 -6.441 1.00 96.44 115 GLY A N 1
ATOM 865 C CA . GLY A 1 115 ? 5.958 6.554 -7.349 1.00 96.44 115 GLY A CA 1
ATOM 866 C C . GLY A 1 115 ? 5.201 5.466 -6.616 1.00 96.44 115 GLY A C 1
ATOM 867 O O . GLY A 1 115 ? 5.565 5.098 -5.499 1.00 96.44 115 GLY A O 1
ATOM 868 N N . ARG A 1 116 ? 4.121 4.961 -7.204 1.00 97.94 116 ARG A N 1
ATOM 869 C CA . ARG A 1 116 ? 3.460 3.778 -6.655 1.00 97.94 116 ARG A CA 1
ATOM 870 C C . ARG A 1 116 ? 4.147 2.540 -7.190 1.00 97.94 116 ARG A C 1
ATOM 872 O O . ARG A 1 116 ? 4.489 2.487 -8.367 1.00 97.94 116 ARG A O 1
ATOM 879 N N . ILE A 1 117 ? 4.310 1.549 -6.333 1.00 98.19 117 ILE A N 1
ATOM 880 C CA . ILE A 1 117 ? 4.685 0.197 -6.720 1.00 98.19 117 ILE A CA 1
ATOM 881 C C . ILE A 1 117 ? 3.617 -0.765 -6.226 1.00 98.19 117 ILE A C 1
ATOM 883 O O . ILE A 1 117 ? 2.976 -0.519 -5.203 1.00 98.19 117 ILE A O 1
ATOM 887 N N . ALA A 1 118 ? 3.457 -1.877 -6.925 1.00 98.06 118 ALA A N 1
ATOM 888 C CA . ALA A 1 118 ? 2.722 -3.024 -6.425 1.00 98.06 118 ALA A CA 1
ATOM 889 C C . ALA A 1 118 ? 3.628 -4.255 -6.470 1.00 98.06 118 ALA A C 1
ATOM 891 O O . ALA A 1 118 ? 4.399 -4.437 -7.415 1.00 98.06 118 ALA A O 1
ATOM 892 N N . VAL A 1 119 ? 3.530 -5.087 -5.435 1.00 98.06 119 VAL A N 1
ATOM 893 C CA . VAL A 1 119 ? 4.240 -6.366 -5.333 1.00 98.06 119 VAL A CA 1
ATOM 894 C C . VAL A 1 119 ? 3.260 -7.494 -5.614 1.00 98.06 119 VAL A C 1
ATOM 896 O O . VAL A 1 119 ? 2.092 -7.418 -5.240 1.00 98.06 119 VAL A O 1
ATOM 899 N N . TYR A 1 120 ? 3.732 -8.550 -6.257 1.00 97.94 120 TYR A N 1
ATOM 900 C CA . TYR A 1 120 ? 2.937 -9.703 -6.647 1.00 97.94 120 TYR A CA 1
ATOM 901 C C . TYR A 1 120 ? 3.690 -10.988 -6.335 1.00 97.94 120 TYR A C 1
ATOM 903 O O . TYR A 1 120 ? 4.908 -11.052 -6.519 1.00 97.94 120 TYR A O 1
ATOM 911 N N . ALA A 1 121 ? 2.955 -12.030 -5.951 1.00 96.94 121 ALA A N 1
ATOM 912 C CA . ALA A 1 121 ? 3.458 -13.387 -6.085 1.00 96.94 121 ALA A CA 1
ATOM 913 C C . ALA A 1 121 ? 3.641 -13.694 -7.577 1.00 96.94 121 ALA A C 1
ATOM 915 O O . ALA A 1 121 ? 2.769 -13.375 -8.392 1.00 96.94 121 ALA A O 1
ATOM 916 N N . ARG A 1 122 ? 4.763 -14.314 -7.954 1.00 95.69 122 ARG A N 1
ATOM 917 C CA . ARG A 1 122 ? 5.052 -14.594 -9.369 1.00 95.69 122 ARG A CA 1
ATOM 918 C C . ARG A 1 122 ? 3.965 -15.435 -10.039 1.00 95.69 122 ARG A C 1
ATOM 920 O O . ARG A 1 122 ? 3.661 -15.206 -11.207 1.00 95.69 122 ARG A O 1
ATOM 927 N N . GLU A 1 123 ? 3.382 -16.379 -9.308 1.00 95.00 123 GLU A N 1
ATOM 928 C CA . GLU A 1 123 ? 2.364 -17.304 -9.819 1.00 95.00 123 GLU A CA 1
ATOM 929 C C . GLU A 1 123 ? 1.063 -16.614 -10.248 1.00 95.00 123 GLU A C 1
ATOM 931 O O . GLU A 1 123 ? 0.479 -17.005 -11.253 1.00 95.00 123 GLU A O 1
ATOM 936 N N . SER A 1 124 ? 0.644 -15.562 -9.541 1.00 95.44 124 SER A N 1
ATOM 937 C CA . SER A 1 124 ? -0.600 -14.831 -9.809 1.00 95.44 124 SER A CA 1
ATOM 938 C C . SER A 1 124 ? -0.369 -13.483 -10.493 1.00 95.44 124 SER A C 1
ATOM 940 O O . SER A 1 124 ? -1.327 -12.771 -10.798 1.00 95.44 124 SER A O 1
ATOM 942 N N . PHE A 1 125 ? 0.894 -13.114 -10.741 1.00 97.25 125 PHE A N 1
ATOM 943 C CA . PHE A 1 125 ? 1.279 -11.817 -11.294 1.00 97.25 125 PHE A CA 1
ATOM 944 C C . PHE A 1 125 ? 0.501 -11.483 -12.572 1.00 97.25 125 PHE A C 1
ATOM 946 O O . PHE A 1 125 ? -0.136 -10.436 -12.646 1.00 97.25 125 PHE A O 1
ATOM 953 N N . ARG A 1 126 ? 0.505 -12.389 -13.558 1.00 96.38 126 ARG A N 1
ATOM 954 C CA . ARG A 1 126 ? -0.109 -12.135 -14.872 1.00 96.38 126 ARG A CA 1
ATOM 955 C C . ARG A 1 126 ? -1.635 -12.070 -14.828 1.00 96.38 126 ARG A C 1
ATOM 957 O O . ARG A 1 126 ? -2.218 -11.432 -15.697 1.00 96.38 126 ARG A O 1
ATOM 964 N N . ASP A 1 127 ? -2.265 -12.698 -13.838 1.00 96.88 127 ASP A N 1
ATOM 965 C CA . ASP A 1 127 ? -3.721 -12.668 -13.671 1.00 96.88 127 ASP A CA 1
ATOM 966 C C . ASP A 1 127 ? -4.188 -11.389 -12.951 1.00 96.88 127 ASP A C 1
ATOM 968 O O . ASP A 1 127 ? -5.317 -10.945 -13.153 1.00 96.88 127 ASP A O 1
ATOM 972 N N . LEU A 1 128 ? -3.328 -10.776 -12.125 1.00 96.38 128 LEU A N 1
ATOM 973 C CA . LEU A 1 128 ? -3.625 -9.552 -11.365 1.00 96.38 128 LEU A CA 1
ATOM 974 C C . LEU A 1 128 ? -3.149 -8.268 -12.062 1.00 96.38 128 LEU A C 1
ATOM 976 O O . LEU A 1 128 ? -3.726 -7.198 -11.849 1.00 96.38 128 LEU A O 1
ATOM 980 N N . TRP A 1 129 ? -2.072 -8.354 -12.844 1.00 95.06 129 TRP A N 1
ATOM 981 C CA . TRP A 1 129 ? -1.482 -7.228 -13.561 1.00 95.06 129 TRP A CA 1
ATOM 982 C C . TRP A 1 129 ? -2.425 -6.694 -14.645 1.00 95.06 129 TRP A C 1
ATOM 984 O O . TRP A 1 129 ? -3.164 -7.449 -15.268 1.00 95.06 129 TRP A O 1
ATOM 994 N N . ARG A 1 130 ? -2.407 -5.374 -14.864 1.00 90.50 130 ARG A N 1
ATOM 995 C CA . ARG A 1 130 ? -3.330 -4.667 -15.771 1.00 90.50 130 ARG A CA 1
ATOM 996 C C . ARG A 1 130 ? -2.701 -4.251 -17.099 1.00 90.50 130 ARG A C 1
ATOM 998 O O . ARG A 1 130 ? -3.401 -3.722 -17.955 1.00 90.50 130 ARG A O 1
ATOM 1005 N N . GLY A 1 131 ? -1.410 -4.510 -17.270 1.00 93.81 131 GLY A N 1
ATOM 1006 C CA . GLY A 1 131 ? -0.634 -3.940 -18.362 1.00 93.81 131 GLY A CA 1
ATOM 1007 C C . GLY A 1 131 ? -0.119 -2.531 -18.041 1.00 93.81 131 GLY A C 1
ATOM 1008 O O . GLY A 1 131 ? -0.537 -1.926 -17.050 1.00 93.81 131 GLY A O 1
ATOM 1009 N N . PRO A 1 132 ? 0.834 -2.047 -18.848 1.00 96.06 132 PRO A N 1
ATOM 1010 C CA . PRO A 1 132 ? 1.449 -0.743 -18.665 1.00 96.06 132 PRO A CA 1
ATOM 1011 C C . PRO A 1 132 ? 0.518 0.420 -19.042 1.00 96.06 132 PRO A C 1
ATOM 1013 O O . PRO A 1 132 ? -0.432 0.265 -19.811 1.00 96.06 132 PRO A O 1
ATOM 1016 N N . ASP A 1 133 ? 0.844 1.608 -18.537 1.00 93.62 133 ASP A N 1
ATOM 1017 C CA . ASP A 1 133 ? 0.144 2.855 -18.830 1.00 93.62 133 ASP A CA 1
ATOM 1018 C C . ASP A 1 133 ? 0.748 3.553 -20.057 1.00 93.62 133 ASP A C 1
ATOM 1020 O O . ASP A 1 133 ? 1.858 4.088 -20.006 1.00 93.62 133 ASP A O 1
ATOM 1024 N N . GLY A 1 134 ? -0.026 3.618 -21.142 1.00 93.88 134 GLY A N 1
ATOM 1025 C CA . GLY A 1 134 ? 0.349 4.328 -22.367 1.00 93.88 134 GLY A CA 1
ATOM 1026 C C . GLY A 1 134 ? 1.535 3.708 -23.114 1.00 93.88 134 GLY A C 1
ATOM 1027 O O . GLY A 1 134 ? 2.196 2.786 -22.644 1.00 93.88 134 GLY A O 1
ATOM 1028 N N . GLU A 1 135 ? 1.811 4.229 -24.307 1.00 95.56 135 GLU A N 1
ATOM 1029 C CA . GLU A 1 135 ? 2.959 3.800 -25.111 1.00 95.56 135 GLU A CA 1
ATOM 1030 C C . GLU A 1 135 ? 4.163 4.717 -24.865 1.00 95.56 135 GLU A C 1
ATOM 1032 O O . GLU A 1 135 ? 4.004 5.945 -24.843 1.00 95.56 135 GLU A O 1
ATOM 1037 N N . PRO A 1 136 ? 5.376 4.164 -24.695 1.00 96.69 136 PRO A N 1
ATOM 1038 C CA . PRO A 1 136 ? 6.559 4.982 -24.517 1.00 96.69 136 PRO A CA 1
ATOM 1039 C C . PRO A 1 136 ? 6.931 5.678 -25.825 1.00 96.69 136 PRO A C 1
ATOM 1041 O O . PRO A 1 136 ? 6.705 5.171 -26.923 1.00 96.69 136 PRO A O 1
ATOM 1044 N N . VAL A 1 137 ? 7.559 6.845 -25.701 1.00 96.56 137 VAL A N 1
ATOM 1045 C CA . VAL A 1 137 ? 7.994 7.669 -26.834 1.00 96.56 137 VAL A CA 1
ATOM 1046 C C . VAL A 1 137 ? 9.459 8.069 -26.690 1.00 96.56 137 VAL A C 1
ATOM 1048 O O . VAL A 1 137 ? 10.016 8.062 -25.590 1.00 96.56 137 VAL A O 1
ATOM 1051 N N . GLY A 1 138 ? 10.091 8.428 -27.809 1.00 97.06 138 GLY A N 1
ATOM 1052 C CA . GLY A 1 138 ? 11.488 8.867 -27.839 1.00 97.06 138 GLY A CA 1
ATOM 1053 C C . GLY A 1 138 ? 12.433 7.838 -27.217 1.00 97.06 138 GLY A C 1
ATOM 1054 O O . GLY A 1 138 ? 12.317 6.641 -27.476 1.00 97.06 138 GLY A O 1
ATOM 1055 N N . LEU A 1 139 ? 13.328 8.303 -26.345 1.00 97.94 139 LEU A N 1
ATOM 1056 C CA . LEU A 1 139 ? 14.342 7.463 -25.706 1.00 97.94 139 LEU A CA 1
ATOM 1057 C C . LEU A 1 139 ? 13.746 6.290 -24.908 1.00 97.94 139 LEU A C 1
ATOM 1059 O O . LEU A 1 139 ? 14.308 5.198 -24.910 1.00 97.94 139 LEU A O 1
ATOM 1063 N N . ALA A 1 140 ? 12.585 6.471 -24.272 1.00 98.06 140 ALA A N 1
ATOM 1064 C CA . ALA A 1 140 ? 11.908 5.384 -23.565 1.00 98.06 140 ALA A CA 1
ATOM 1065 C C . ALA A 1 140 ? 11.459 4.267 -24.531 1.00 98.06 140 ALA A C 1
ATOM 1067 O O . ALA A 1 140 ? 11.582 3.083 -24.218 1.00 98.06 140 ALA A O 1
ATOM 1068 N N . ALA A 1 141 ? 10.996 4.621 -25.734 1.00 98.31 141 ALA A N 1
ATOM 1069 C CA . ALA A 1 141 ? 10.625 3.639 -26.755 1.00 98.31 141 ALA A CA 1
ATOM 1070 C C . ALA A 1 141 ? 11.848 2.857 -27.257 1.00 98.31 141 ALA A C 1
ATOM 1072 O O . ALA A 1 141 ? 11.775 1.642 -27.442 1.00 98.31 141 ALA A O 1
ATOM 1073 N N . GLU A 1 142 ? 12.988 3.534 -27.425 1.00 98.50 142 GLU A N 1
ATOM 1074 C CA . GLU A 1 142 ? 14.252 2.907 -27.828 1.00 98.50 142 GLU A CA 1
ATOM 1075 C C . GLU A 1 142 ? 14.757 1.909 -26.778 1.00 98.50 142 GLU A C 1
ATOM 1077 O O . GLU A 1 142 ? 15.113 0.779 -27.127 1.00 98.50 142 GLU A O 1
ATOM 1082 N N . ILE A 1 143 ? 14.717 2.286 -25.492 1.00 98.62 143 ILE A N 1
ATOM 1083 C CA . ILE A 1 143 ? 15.066 1.398 -24.372 1.00 98.62 143 ILE A CA 1
ATOM 1084 C C . ILE A 1 143 ? 14.140 0.174 -24.349 1.00 98.62 143 ILE A C 1
ATOM 1086 O O . ILE A 1 143 ? 14.626 -0.957 -24.278 1.00 98.62 143 ILE A O 1
ATOM 1090 N N . ARG A 1 144 ? 12.815 0.371 -24.446 1.00 98.44 144 ARG A N 1
ATOM 1091 C CA . ARG A 1 144 ? 11.842 -0.735 -24.471 1.00 98.44 144 ARG A CA 1
ATOM 1092 C C . ARG A 1 144 ? 12.109 -1.684 -25.638 1.00 98.44 144 ARG A C 1
ATOM 1094 O O . ARG A 1 144 ? 12.185 -2.891 -25.428 1.00 98.44 144 ARG A O 1
ATOM 1101 N N . ALA A 1 145 ? 12.315 -1.150 -26.842 1.00 98.38 145 ALA A N 1
ATOM 1102 C CA . ALA A 1 145 ? 12.590 -1.947 -28.035 1.00 98.38 145 ALA A CA 1
ATOM 1103 C C . ALA A 1 145 ? 13.915 -2.721 -27.925 1.00 98.38 145 ALA A C 1
ATOM 1105 O O . ALA A 1 145 ? 14.033 -3.833 -28.439 1.00 98.38 145 ALA A O 1
ATOM 1106 N N . PHE A 1 146 ? 14.931 -2.156 -27.266 1.00 98.56 146 PHE A N 1
ATOM 1107 C CA . PHE A 1 146 ? 16.162 -2.884 -26.963 1.00 98.56 146 PHE A CA 1
ATOM 1108 C C . PHE A 1 146 ? 15.906 -4.060 -26.013 1.00 98.56 146 PHE A C 1
ATOM 1110 O O . PHE A 1 146 ? 16.325 -5.175 -26.319 1.00 98.56 146 PHE A O 1
ATOM 1117 N N . LEU A 1 147 ? 15.192 -3.837 -24.906 1.00 98.50 147 LEU A N 1
ATOM 1118 C CA . LEU A 1 147 ? 14.867 -4.894 -23.942 1.00 98.50 147 LEU A CA 1
ATOM 1119 C C . LEU A 1 147 ? 13.978 -5.989 -24.551 1.00 98.50 147 LEU A C 1
ATOM 1121 O O . LEU A 1 147 ? 14.118 -7.154 -24.192 1.00 98.50 147 LEU A O 1
ATOM 1125 N N . GLU A 1 148 ? 13.114 -5.643 -25.504 1.00 98.06 148 GLU A N 1
ATOM 1126 C CA . GLU A 1 148 ? 12.302 -6.606 -26.255 1.00 98.06 148 GLU A CA 1
ATOM 1127 C C . GLU A 1 148 ? 13.164 -7.565 -27.089 1.00 98.06 148 GLU A C 1
ATOM 1129 O O . GLU A 1 148 ? 12.903 -8.766 -27.127 1.00 98.06 148 GLU A O 1
ATOM 1134 N N . ARG A 1 149 ? 14.230 -7.057 -27.722 1.00 98.00 149 ARG A N 1
ATOM 1135 C CA . ARG A 1 149 ? 15.137 -7.866 -28.556 1.00 98.00 149 ARG A CA 1
ATOM 1136 C C . ARG A 1 149 ? 16.191 -8.625 -27.751 1.00 98.00 149 ARG A C 1
ATOM 1138 O O . ARG A 1 149 ? 16.546 -9.740 -28.121 1.00 98.00 149 ARG A O 1
ATOM 1145 N N . SER A 1 150 ? 16.722 -8.005 -26.700 1.00 97.62 150 SER A N 1
ATOM 1146 C CA . SER A 1 150 ? 17.892 -8.500 -25.957 1.00 97.62 150 SER A CA 1
ATOM 1147 C C . SER A 1 150 ? 17.527 -9.201 -24.648 1.00 97.62 150 SER A C 1
ATOM 1149 O O . SER A 1 150 ? 18.363 -9.881 -24.058 1.00 97.62 150 SER A O 1
ATOM 1151 N N . GLY A 1 151 ? 16.286 -9.047 -24.183 1.00 97.44 151 GLY A N 1
ATOM 1152 C CA . GLY A 1 151 ? 15.846 -9.533 -22.885 1.00 97.44 151 GLY A CA 1
ATOM 1153 C C . GLY A 1 151 ? 16.426 -8.732 -21.717 1.00 97.44 151 GLY A C 1
ATOM 1154 O O . GLY A 1 151 ? 16.848 -7.578 -21.845 1.00 97.44 151 GLY A O 1
ATOM 1155 N N . ALA A 1 152 ? 16.420 -9.363 -20.543 1.00 97.38 152 ALA A N 1
ATOM 1156 C CA . ALA A 1 152 ? 16.841 -8.745 -19.293 1.00 97.38 152 ALA A CA 1
ATOM 1157 C C . ALA A 1 152 ? 18.319 -8.313 -19.349 1.00 97.38 152 ALA A C 1
ATOM 1159 O O . ALA A 1 152 ? 19.201 -9.148 -19.542 1.00 97.38 152 ALA A O 1
ATOM 1160 N N . SER A 1 153 ? 18.587 -7.020 -19.160 1.00 98.12 153 SER A N 1
ATOM 1161 C CA . SER A 1 153 ? 19.891 -6.398 -19.430 1.00 98.12 153 SER A CA 1
ATOM 1162 C C . SER A 1 153 ? 20.344 -5.492 -18.284 1.00 98.12 153 SER A C 1
ATOM 1164 O O . SER A 1 153 ? 19.521 -4.920 -17.564 1.00 98.12 153 SER A O 1
ATOM 1166 N N . PHE A 1 154 ? 21.656 -5.330 -18.104 1.00 97.19 154 PHE A N 1
ATOM 1167 C CA . PHE A 1 154 ? 22.188 -4.342 -17.164 1.00 97.19 154 PHE A CA 1
ATOM 1168 C C . PHE A 1 154 ? 22.151 -2.941 -17.786 1.00 97.19 154 PHE A C 1
ATOM 1170 O O . PHE A 1 154 ? 22.160 -2.776 -19.006 1.00 97.19 154 PHE A O 1
ATOM 1177 N N . PHE A 1 155 ? 22.156 -1.900 -16.948 1.00 95.94 155 PHE A N 1
ATOM 1178 C CA . PHE A 1 155 ? 22.089 -0.516 -17.431 1.00 95.94 155 PHE A CA 1
ATOM 1179 C C . PHE A 1 155 ? 23.228 -0.137 -18.385 1.00 95.94 155 PHE A C 1
ATOM 1181 O O . PHE A 1 155 ? 23.014 0.645 -19.305 1.00 95.94 155 PHE A O 1
ATOM 1188 N N . VAL A 1 156 ? 24.427 -0.700 -18.205 1.00 94.94 156 VAL A N 1
ATOM 1189 C CA . VAL A 1 156 ? 25.560 -0.433 -19.105 1.00 94.94 156 VAL A CA 1
ATOM 1190 C C . VAL A 1 156 ? 25.267 -0.857 -20.546 1.00 94.94 156 VAL A C 1
ATOM 1192 O O . VAL A 1 156 ? 25.643 -0.134 -21.467 1.00 94.94 156 VAL A O 1
ATOM 1195 N N . ASP A 1 157 ? 24.554 -1.968 -20.733 1.00 97.00 157 ASP A N 1
ATOM 1196 C CA . ASP A 1 157 ? 24.199 -2.495 -22.051 1.00 97.00 157 ASP A CA 1
ATOM 1197 C C . ASP A 1 157 ? 23.088 -1.649 -22.679 1.00 97.00 157 ASP A C 1
ATOM 1199 O O . ASP A 1 157 ? 23.192 -1.250 -23.837 1.00 97.00 157 ASP A O 1
ATOM 1203 N N . ILE A 1 158 ? 22.076 -1.281 -21.881 1.00 97.69 158 ILE A N 1
ATOM 1204 C CA . ILE A 1 158 ? 20.994 -0.373 -22.293 1.00 97.69 158 ILE A CA 1
ATOM 1205 C C . ILE A 1 158 ? 21.573 0.971 -22.743 1.00 97.69 158 ILE A C 1
ATOM 1207 O O . ILE A 1 158 ? 21.275 1.443 -23.836 1.00 97.69 158 ILE A O 1
ATOM 1211 N N . TYR A 1 159 ? 22.439 1.567 -21.919 1.00 96.94 159 TYR A N 1
ATOM 1212 C CA . TYR A 1 159 ? 23.071 2.856 -22.182 1.00 96.94 159 TYR A CA 1
ATOM 1213 C C . TYR A 1 159 ? 23.896 2.838 -23.474 1.00 96.94 159 TYR A C 1
ATOM 1215 O O . TYR A 1 159 ? 23.833 3.784 -24.253 1.00 96.94 159 TYR A O 1
ATOM 1223 N N . GLN A 1 160 ? 24.656 1.768 -23.728 1.00 95.81 160 GLN A N 1
ATOM 1224 C CA . GLN A 1 160 ? 25.412 1.628 -24.977 1.00 95.81 160 GLN A CA 1
ATOM 1225 C C . GLN A 1 160 ? 24.492 1.428 -26.187 1.00 95.81 160 GLN A C 1
ATOM 1227 O O . GLN A 1 160 ? 24.745 2.008 -27.242 1.00 95.81 160 GLN A O 1
ATOM 1232 N N . ALA A 1 161 ? 23.419 0.650 -26.037 1.00 96.50 161 ALA A N 1
ATOM 1233 C CA . ALA A 1 161 ? 22.498 0.328 -27.123 1.00 96.50 161 ALA A CA 1
ATOM 1234 C C . ALA A 1 161 ? 21.710 1.539 -27.643 1.00 96.50 161 ALA A C 1
ATOM 1236 O O . ALA A 1 161 ? 21.431 1.604 -28.838 1.00 96.50 161 ALA A O 1
ATOM 1237 N N . VAL A 1 162 ? 21.391 2.505 -26.777 1.00 96.44 162 VAL A N 1
ATOM 1238 C CA . VAL A 1 162 ? 20.698 3.755 -27.154 1.00 96.44 162 VAL A CA 1
ATOM 1239 C C . VAL A 1 162 ? 21.657 4.883 -27.565 1.00 96.44 162 VAL A C 1
ATOM 1241 O O . VAL A 1 162 ? 21.272 6.044 -27.642 1.00 96.44 162 VAL A O 1
ATOM 1244 N N . GLY A 1 163 ? 22.931 4.561 -27.822 1.00 93.50 163 GLY A N 1
ATOM 1245 C CA . GLY A 1 163 ? 23.935 5.514 -28.314 1.00 93.50 163 GLY A CA 1
ATOM 1246 C C . GLY A 1 163 ? 24.675 6.313 -27.232 1.00 93.50 163 GLY A C 1
ATOM 1247 O O . GLY A 1 163 ? 25.536 7.131 -27.560 1.00 93.50 163 GLY A O 1
ATOM 1248 N N . GLY A 1 164 ? 24.412 6.056 -25.948 1.00 89.94 164 GLY A N 1
ATOM 1249 C CA . GLY A 1 164 ? 25.024 6.758 -24.819 1.00 89.94 164 GLY A CA 1
ATOM 1250 C C . GLY A 1 164 ? 24.541 8.205 -24.663 1.00 89.94 164 GLY A C 1
ATOM 1251 O O . GLY A 1 164 ? 23.384 8.514 -24.922 1.00 89.94 164 GLY A O 1
ATOM 1252 N N . GLY A 1 165 ? 25.425 9.101 -24.205 1.00 90.38 165 GLY A N 1
ATOM 1253 C CA . GLY A 1 165 ? 25.130 10.525 -24.009 1.00 90.38 165 GLY A CA 1
ATOM 1254 C C . GLY A 1 165 ? 25.191 10.946 -22.542 1.00 90.38 165 GLY A C 1
ATOM 1255 O O . GLY A 1 165 ? 26.128 10.587 -21.831 1.00 90.38 165 GLY A O 1
ATOM 1256 N N . ASP A 1 166 ? 24.219 11.740 -22.096 1.00 91.69 166 ASP A N 1
ATOM 1257 C CA . ASP A 1 166 ? 24.066 12.071 -20.680 1.00 91.69 166 ASP A CA 1
ATOM 1258 C C . ASP A 1 166 ? 23.421 10.890 -19.926 1.00 91.69 166 ASP A C 1
ATOM 1260 O O . ASP A 1 166 ? 22.271 10.542 -20.217 1.00 91.69 166 ASP A O 1
ATOM 1264 N N . PRO A 1 167 ? 24.114 10.257 -18.958 1.00 91.44 167 PRO A N 1
ATOM 1265 C CA . PRO A 1 167 ? 23.563 9.123 -18.227 1.00 91.44 167 PRO A CA 1
ATOM 1266 C C . PRO A 1 167 ? 22.282 9.451 -17.462 1.00 91.44 167 PRO A C 1
ATOM 1268 O O . PRO A 1 167 ? 21.403 8.597 -17.398 1.00 91.44 167 PRO A O 1
ATOM 1271 N N . ASP A 1 168 ? 22.153 10.659 -16.903 1.00 91.50 168 ASP A N 1
ATOM 1272 C CA . ASP A 1 168 ? 20.961 11.035 -16.135 1.00 91.50 168 ASP A CA 1
ATOM 1273 C C . ASP A 1 168 ? 19.714 11.058 -17.032 1.00 91.50 168 ASP A C 1
ATOM 1275 O O . ASP A 1 168 ? 18.665 10.562 -16.629 1.00 91.50 168 ASP A O 1
ATOM 1279 N N . THR A 1 169 ? 19.837 11.523 -18.278 1.00 95.44 169 THR A N 1
ATOM 1280 C CA . THR A 1 169 ? 18.748 11.489 -19.268 1.00 95.44 169 THR A CA 1
ATOM 1281 C C . THR A 1 169 ? 18.280 10.058 -19.579 1.00 95.44 169 THR A C 1
ATOM 1283 O O . THR A 1 169 ? 17.078 9.792 -19.603 1.00 95.44 169 THR A O 1
ATOM 1286 N N . VAL A 1 170 ? 19.208 9.111 -19.771 1.00 96.81 170 VAL A N 1
ATOM 1287 C CA . VAL A 1 170 ? 18.869 7.692 -20.021 1.00 96.81 170 VAL A CA 1
ATOM 1288 C C . VAL A 1 170 ? 18.241 7.049 -18.782 1.00 96.81 170 VAL A C 1
ATOM 1290 O O . VAL A 1 170 ? 17.291 6.276 -18.896 1.00 96.81 170 VAL A O 1
ATOM 1293 N N . ILE A 1 171 ? 18.744 7.383 -17.592 1.00 95.62 171 ILE A N 1
ATOM 1294 C CA . ILE A 1 171 ? 18.207 6.894 -16.318 1.00 95.62 171 ILE A CA 1
ATOM 1295 C C . ILE A 1 171 ? 16.789 7.415 -16.085 1.00 95.62 171 ILE A C 1
ATOM 1297 O O . ILE A 1 171 ? 15.931 6.634 -15.687 1.00 95.62 171 ILE A O 1
ATOM 1301 N N . GLU A 1 172 ? 16.515 8.697 -16.331 1.00 95.44 172 GLU A N 1
ATOM 1302 C CA . GLU A 1 172 ? 15.158 9.235 -16.184 1.00 95.44 172 GLU A CA 1
ATOM 1303 C C . GLU A 1 172 ? 14.186 8.574 -17.169 1.00 95.44 172 GLU A C 1
ATOM 1305 O O . GLU A 1 172 ? 13.111 8.165 -16.742 1.00 95.44 172 GLU A O 1
ATOM 1310 N N . ALA A 1 173 ? 14.583 8.348 -18.429 1.00 97.75 173 ALA A N 1
ATOM 1311 C CA . ALA A 1 173 ? 13.758 7.612 -19.394 1.00 97.75 173 ALA A CA 1
ATOM 1312 C C . ALA A 1 173 ? 13.498 6.154 -18.963 1.00 97.75 173 ALA A C 1
ATOM 1314 O O . ALA A 1 173 ? 12.394 5.636 -19.133 1.00 97.75 173 ALA A O 1
ATOM 1315 N N . LEU A 1 174 ? 14.493 5.490 -18.365 1.00 98.00 174 LEU A N 1
ATOM 1316 C CA . LEU A 1 174 ? 14.332 4.155 -17.789 1.00 98.00 174 LEU A CA 1
ATOM 1317 C C . LEU A 1 174 ? 13.362 4.161 -16.598 1.00 98.00 174 LEU A C 1
ATOM 1319 O O . LEU A 1 174 ? 12.507 3.286 -16.500 1.00 98.00 174 LEU A O 1
ATOM 1323 N N . TRP A 1 175 ? 13.454 5.153 -15.712 1.00 97.62 175 TRP A N 1
ATOM 1324 C CA . TRP A 1 175 ? 12.512 5.307 -14.602 1.00 97.62 175 TRP A CA 1
ATOM 1325 C C . TRP A 1 175 ? 11.107 5.686 -15.076 1.00 97.62 175 TRP A C 1
ATOM 1327 O O . TRP A 1 175 ? 10.139 5.221 -14.483 1.00 97.62 175 TRP A O 1
ATOM 1337 N N . ASP A 1 176 ? 10.962 6.447 -16.161 1.00 97.31 176 ASP A N 1
ATOM 1338 C CA . ASP A 1 176 ? 9.659 6.695 -16.785 1.00 97.31 176 ASP A CA 1
ATOM 1339 C C . ASP A 1 176 ? 9.019 5.392 -17.283 1.00 97.31 176 ASP A C 1
ATOM 1341 O O . ASP A 1 176 ? 7.820 5.191 -17.079 1.00 97.31 176 ASP A O 1
ATOM 1345 N N . LEU A 1 177 ? 9.807 4.457 -17.834 1.00 98.44 177 LEU A N 1
ATOM 1346 C CA . LEU A 1 177 ? 9.331 3.106 -18.162 1.00 98.44 177 LEU A CA 1
ATOM 1347 C C . LEU A 1 177 ? 8.946 2.292 -16.921 1.00 98.44 177 LEU A C 1
ATOM 1349 O O . LEU A 1 177 ? 7.977 1.536 -16.970 1.00 98.44 177 LEU A O 1
ATOM 1353 N N . VAL A 1 178 ? 9.672 2.436 -15.807 1.00 98.31 178 VAL A N 1
ATOM 1354 C CA . VAL A 1 178 ? 9.298 1.787 -14.538 1.00 98.31 178 VAL A CA 1
ATOM 1355 C C . VAL A 1 178 ? 7.961 2.327 -14.046 1.00 98.31 178 VAL A C 1
ATOM 1357 O O . VAL A 1 178 ? 7.067 1.552 -13.714 1.00 98.31 178 VAL A O 1
ATOM 1360 N N . TRP A 1 179 ? 7.790 3.651 -14.028 1.00 97.88 179 TRP A N 1
ATOM 1361 C CA . TRP A 1 179 ? 6.567 4.284 -13.534 1.00 97.88 179 TRP A CA 1
ATOM 1362 C C . TRP A 1 179 ? 5.360 4.062 -14.435 1.00 97.88 179 TRP A C 1
ATOM 1364 O O . TRP A 1 179 ? 4.248 4.039 -13.923 1.00 97.88 179 TRP A O 1
ATOM 1374 N N . SER A 1 180 ? 5.558 3.861 -15.733 1.00 97.56 180 SER A N 1
ATOM 1375 C CA . SER A 1 180 ? 4.498 3.452 -16.662 1.00 97.56 180 SER A CA 1
ATOM 1376 C C . SER A 1 180 ? 4.290 1.932 -16.710 1.00 97.56 180 SER A C 1
ATOM 1378 O O . SER A 1 180 ? 3.460 1.455 -17.473 1.00 97.56 180 SER A O 1
ATOM 1380 N N . GLY A 1 181 ? 5.008 1.149 -15.897 1.00 98.06 181 GLY A N 1
ATOM 1381 C CA . GLY A 1 181 ? 4.806 -0.296 -15.780 1.00 98.06 181 GLY A CA 1
ATOM 1382 C C . GLY A 1 181 ? 5.351 -1.124 -16.947 1.00 98.06 181 GLY A C 1
ATOM 1383 O O . GLY A 1 181 ? 5.012 -2.298 -17.056 1.00 98.06 181 GLY A O 1
ATOM 1384 N N . HIS A 1 182 ? 6.189 -0.549 -17.815 1.00 98.50 182 HIS A N 1
ATOM 1385 C CA . HIS A 1 182 ? 6.830 -1.262 -18.932 1.00 98.50 182 HIS A CA 1
ATOM 1386 C C . HIS A 1 182 ? 8.076 -2.034 -18.501 1.00 98.50 182 HIS A C 1
ATOM 1388 O O . HIS A 1 182 ? 8.393 -3.069 -19.086 1.00 98.50 182 HIS A O 1
ATOM 1394 N N . VAL A 1 183 ? 8.805 -1.532 -17.501 1.00 98.44 183 VAL A N 1
ATOM 1395 C CA . VAL A 1 183 ? 10.087 -2.095 -17.054 1.00 98.44 183 VAL A CA 1
ATOM 1396 C C . VAL A 1 183 ? 10.077 -2.372 -15.551 1.00 98.44 183 VAL A C 1
ATOM 1398 O O . VAL A 1 183 ? 9.518 -1.615 -14.763 1.00 98.44 183 VAL A O 1
ATOM 1401 N N . THR A 1 184 ? 10.730 -3.461 -15.147 1.00 98.19 184 THR A N 1
ATOM 1402 C CA . THR A 1 184 ? 10.980 -3.832 -13.747 1.00 98.19 184 THR A CA 1
ATOM 1403 C C . THR A 1 184 ? 12.451 -4.215 -13.523 1.00 98.19 184 THR A C 1
ATOM 1405 O O . THR A 1 184 ? 13.243 -4.257 -14.469 1.00 98.19 184 THR A O 1
ATOM 1408 N N . ASN A 1 185 ? 12.827 -4.479 -12.271 1.00 97.50 185 ASN A N 1
ATOM 1409 C CA . ASN A 1 185 ? 14.155 -4.915 -11.849 1.00 97.50 185 ASN A CA 1
ATOM 1410 C C . ASN A 1 185 ? 14.068 -6.162 -10.955 1.00 97.50 185 ASN A C 1
ATOM 1412 O O . ASN A 1 185 ? 13.100 -6.331 -10.216 1.00 97.50 185 ASN A O 1
ATOM 1416 N N . ASP A 1 186 ? 15.109 -6.991 -10.953 1.00 94.50 186 ASP A N 1
ATOM 1417 C CA . ASP A 1 186 ? 15.177 -8.183 -10.094 1.00 94.50 186 ASP A CA 1
ATOM 1418 C C . ASP A 1 186 ? 15.266 -7.881 -8.589 1.00 94.50 186 ASP A C 1
ATOM 1420 O O . ASP A 1 186 ? 15.151 -8.801 -7.787 1.00 94.50 186 ASP A O 1
ATOM 1424 N N . THR A 1 187 ? 15.513 -6.632 -8.176 1.00 93.75 187 THR A N 1
ATOM 1425 C CA . THR A 1 187 ? 15.547 -6.239 -6.757 1.00 93.75 187 THR A CA 1
ATOM 1426 C C . THR A 1 187 ? 14.903 -4.873 -6.528 1.00 93.75 187 THR A C 1
ATOM 1428 O O . THR A 1 187 ? 14.676 -4.107 -7.468 1.00 93.75 187 THR A O 1
ATOM 1431 N N . LEU A 1 188 ? 14.647 -4.532 -5.259 1.00 95.06 188 LEU A N 1
ATOM 1432 C CA . LEU A 1 188 ? 14.239 -3.180 -4.857 1.00 95.06 188 LEU A CA 1
ATOM 1433 C C . LEU A 1 188 ? 15.427 -2.240 -4.615 1.00 95.06 188 LEU A C 1
ATOM 1435 O O . LEU A 1 188 ? 15.227 -1.049 -4.380 1.00 95.06 188 LEU A O 1
ATOM 1439 N N . GLN A 1 189 ? 16.671 -2.717 -4.699 1.00 93.81 189 GLN A N 1
ATOM 1440 C CA . GLN A 1 189 ? 17.850 -1.904 -4.393 1.00 93.81 189 GLN A CA 1
ATOM 1441 C C . GLN A 1 189 ? 17.947 -0.623 -5.254 1.00 93.81 189 GLN A C 1
ATOM 1443 O O . GLN A 1 189 ? 18.208 0.446 -4.689 1.00 93.81 189 GLN A O 1
ATOM 1448 N N . PRO A 1 190 ? 17.685 -0.650 -6.581 1.00 94.62 190 PRO A N 1
ATOM 1449 C CA . PRO A 1 190 ? 17.684 0.570 -7.387 1.00 94.62 190 PRO A CA 1
ATOM 1450 C C . PRO A 1 190 ? 16.575 1.539 -6.974 1.00 94.62 190 PRO A C 1
ATOM 1452 O O . PRO A 1 190 ? 16.785 2.751 -6.994 1.00 94.62 190 PRO A O 1
ATOM 1455 N N . LEU A 1 191 ? 15.424 1.014 -6.543 1.00 95.94 191 LEU A N 1
ATOM 1456 C CA . LEU A 1 191 ? 14.306 1.804 -6.038 1.00 95.94 191 LEU A CA 1
ATOM 1457 C C . LEU A 1 191 ? 14.637 2.473 -4.704 1.00 95.94 191 LEU A C 1
ATOM 1459 O O . LEU A 1 191 ? 14.441 3.680 -4.573 1.00 95.94 191 LEU A O 1
ATOM 1463 N N . ARG A 1 192 ? 15.210 1.743 -3.741 1.00 94.38 192 ARG A N 1
ATOM 1464 C CA . ARG A 1 192 ? 15.683 2.328 -2.474 1.00 94.38 192 ARG A CA 1
ATOM 1465 C C . ARG A 1 192 ? 16.670 3.467 -2.743 1.00 94.38 192 ARG A C 1
ATOM 1467 O O . ARG A 1 192 ? 16.494 4.576 -2.240 1.00 94.38 192 ARG A O 1
ATOM 1474 N N . ALA A 1 193 ? 17.637 3.244 -3.635 1.00 92.50 193 ALA A N 1
ATOM 1475 C CA . ALA A 1 193 ? 18.594 4.273 -4.036 1.00 92.50 193 ALA A CA 1
ATOM 1476 C C . ALA A 1 193 ? 17.941 5.467 -4.762 1.00 92.50 193 ALA A C 1
ATOM 1478 O O . ALA A 1 193 ? 18.399 6.602 -4.603 1.00 92.50 193 ALA A O 1
ATOM 1479 N N . TYR A 1 194 ? 16.886 5.238 -5.552 1.00 93.25 194 TYR A N 1
ATOM 1480 C CA . TYR A 1 194 ? 16.123 6.290 -6.229 1.00 93.25 194 TYR A CA 1
ATOM 1481 C C . TYR A 1 194 ? 15.414 7.199 -5.218 1.00 93.25 194 TYR A C 1
ATOM 1483 O O . TYR A 1 194 ? 15.539 8.423 -5.299 1.00 93.25 194 TYR A O 1
ATOM 1491 N N . LEU A 1 195 ? 14.754 6.601 -4.220 1.00 92.06 195 LEU A N 1
ATOM 1492 C CA . LEU A 1 195 ? 14.072 7.306 -3.130 1.00 92.06 195 LEU A CA 1
ATOM 1493 C C . LEU A 1 195 ? 15.051 8.113 -2.262 1.00 92.06 195 LEU A C 1
ATOM 1495 O O . LEU A 1 195 ? 14.739 9.218 -1.809 1.00 92.06 195 LEU A O 1
ATOM 1499 N N . GLU A 1 196 ? 16.253 7.579 -2.039 1.00 86.00 196 GLU A N 1
ATOM 1500 C CA . GLU A 1 196 ? 17.277 8.218 -1.214 1.00 86.00 196 GLU A CA 1
ATOM 1501 C C . GLU A 1 196 ? 18.010 9.376 -1.891 1.00 86.00 196 GLU A C 1
ATOM 1503 O O . GLU A 1 196 ? 18.622 10.165 -1.160 1.00 86.00 196 GLU A O 1
ATOM 1508 N N . ARG A 1 197 ? 17.975 9.500 -3.236 1.00 69.88 197 ARG A N 1
ATOM 1509 C CA . ARG A 1 197 ? 18.731 10.513 -4.007 1.00 69.88 197 ARG A CA 1
ATOM 1510 C C . ARG A 1 197 ? 18.625 11.881 -3.331 1.00 69.88 197 ARG A C 1
ATOM 1512 O O . ARG A 1 197 ? 17.668 12.637 -3.518 1.00 69.88 197 ARG A O 1
ATOM 1519 N N . ARG A 1 198 ? 19.651 12.246 -2.557 1.00 56.50 198 ARG A N 1
ATOM 1520 C CA . ARG A 1 198 ? 19.850 13.619 -2.100 1.00 56.50 198 ARG A CA 1
ATOM 1521 C C . ARG A 1 198 ? 20.370 14.419 -3.290 1.00 56.50 198 ARG A C 1
ATOM 1523 O O . ARG A 1 198 ? 21.181 13.902 -4.055 1.00 56.50 198 ARG A O 1
ATOM 1530 N N . PRO A 1 199 ? 19.989 15.697 -3.434 1.00 44.94 199 PRO A N 1
ATOM 1531 C CA . PRO A 1 199 ? 20.690 16.603 -4.325 1.00 44.94 199 PRO A CA 1
ATOM 1532 C C . PRO A 1 199 ? 22.042 16.942 -3.677 1.00 44.94 199 PRO A C 1
ATOM 1534 O O . PRO A 1 199 ? 22.243 18.027 -3.145 1.00 44.94 199 PRO A O 1
ATOM 1537 N N . THR A 1 200 ? 22.962 15.984 -3.625 1.00 42.50 200 THR A N 1
ATOM 1538 C CA . THR A 1 200 ? 24.341 16.212 -3.196 1.00 42.50 200 THR A CA 1
ATOM 1539 C C . THR A 1 200 ? 25.224 16.124 -4.423 1.00 42.50 200 THR A C 1
ATOM 1541 O O . THR A 1 200 ? 25.384 15.050 -4.996 1.00 42.50 200 THR A O 1
ATOM 1544 N N . ARG A 1 201 ? 25.792 17.269 -4.822 1.00 39.72 201 ARG A N 1
ATOM 1545 C CA . ARG A 1 201 ? 26.864 17.338 -5.822 1.00 39.72 201 ARG A CA 1
ATOM 1546 C C . ARG A 1 201 ? 27.975 16.355 -5.420 1.00 39.72 201 ARG A C 1
ATOM 1548 O O . ARG A 1 201 ? 28.427 16.436 -4.273 1.00 39.72 201 ARG A O 1
ATOM 1555 N N . PRO A 1 202 ? 28.434 15.457 -6.303 1.00 43.25 202 PRO A N 1
ATOM 1556 C CA . PRO A 1 202 ? 29.508 14.539 -5.959 1.00 43.25 202 PRO A CA 1
ATOM 1557 C C . PRO A 1 202 ? 30.807 15.327 -5.731 1.00 43.25 202 PRO A C 1
ATOM 1559 O O . PRO A 1 202 ? 31.287 16.040 -6.610 1.00 43.25 202 PRO A O 1
ATOM 1562 N N . ARG A 1 203 ? 31.383 15.210 -4.529 1.00 41.03 203 ARG A N 1
ATOM 1563 C CA . ARG A 1 203 ? 32.796 15.515 -4.266 1.00 41.03 203 ARG A CA 1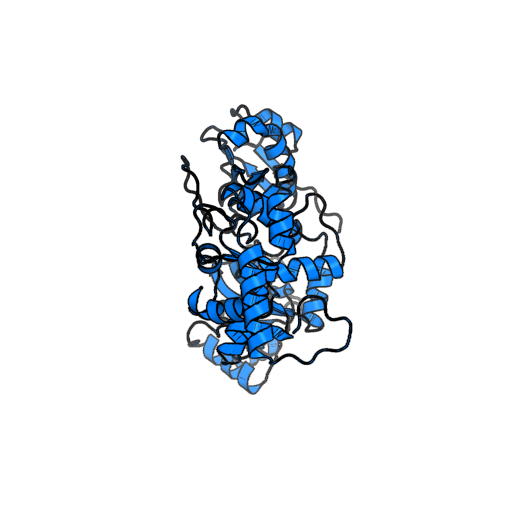
ATOM 1564 C C . ARG A 1 203 ? 33.550 14.186 -4.273 1.00 41.03 203 ARG A C 1
ATOM 1566 O O . ARG A 1 203 ? 33.502 13.466 -3.284 1.00 41.03 203 ARG A O 1
ATOM 1573 N N . GLY A 1 204 ? 34.222 13.856 -5.374 1.00 49.22 204 GLY A N 1
ATOM 1574 C CA . GLY A 1 204 ? 35.087 12.673 -5.460 1.00 49.22 204 GLY A CA 1
ATOM 1575 C C . GLY A 1 204 ? 35.311 12.187 -6.892 1.00 49.22 204 GLY A C 1
ATOM 1576 O O . GLY A 1 204 ? 34.428 12.331 -7.734 1.00 49.22 204 GLY A O 1
ATOM 1577 N N . LYS A 1 205 ? 36.502 11.637 -7.173 1.00 42.97 205 LYS A N 1
ATOM 1578 C CA . LYS A 1 205 ? 36.839 11.041 -8.478 1.00 42.97 205 LYS A CA 1
ATOM 1579 C C . LYS A 1 205 ? 36.060 9.726 -8.673 1.00 42.97 205 LYS A C 1
ATOM 1581 O O . LYS A 1 205 ? 36.019 8.931 -7.735 1.00 42.97 205 LYS A O 1
ATOM 1586 N N . PRO A 1 206 ? 35.478 9.471 -9.857 1.00 47.31 206 PRO A N 1
ATOM 1587 C CA . PRO A 1 206 ? 34.763 8.229 -10.127 1.00 47.31 206 PRO A CA 1
ATOM 1588 C C . PRO A 1 206 ? 35.746 7.055 -10.237 1.00 47.31 206 PRO A C 1
ATOM 1590 O O . PRO A 1 206 ? 36.702 7.109 -11.010 1.00 47.31 206 PRO A O 1
ATOM 1593 N N . ASN A 1 207 ? 35.503 5.983 -9.481 1.00 43.59 207 ASN A N 1
ATOM 1594 C CA . ASN A 1 207 ? 36.105 4.679 -9.761 1.00 43.59 207 ASN A CA 1
ATOM 1595 C C . ASN A 1 207 ? 35.421 4.053 -10.988 1.00 43.59 207 ASN A C 1
ATOM 1597 O O . ASN A 1 207 ? 34.268 4.356 -11.288 1.00 43.59 207 ASN A O 1
ATOM 1601 N N . LEU A 1 208 ? 36.107 3.139 -11.680 1.00 48.22 208 LEU A N 1
ATOM 1602 C CA . LEU A 1 208 ? 35.580 2.436 -12.861 1.00 48.22 208 LEU A CA 1
ATOM 1603 C C . LEU A 1 208 ? 34.351 1.550 -12.546 1.00 48.22 208 LEU A C 1
ATOM 1605 O O . LEU A 1 208 ? 33.537 1.311 -13.430 1.00 48.22 208 LEU A O 1
ATOM 1609 N N . SER A 1 209 ? 34.158 1.154 -11.280 1.00 52.03 209 SER A N 1
ATOM 1610 C CA . SER A 1 209 ? 32.936 0.522 -10.745 1.00 52.03 209 SER A CA 1
ATOM 1611 C C . SER A 1 209 ? 31.825 1.519 -10.356 1.00 52.03 209 SER A C 1
ATOM 1613 O O . SER A 1 209 ? 30.798 1.119 -9.821 1.00 52.03 209 SER A O 1
ATOM 1615 N N . GLY A 1 210 ? 32.033 2.819 -10.596 1.00 58.81 210 GLY A N 1
ATOM 1616 C CA . GLY A 1 210 ? 31.179 3.941 -10.190 1.00 58.81 210 GLY A CA 1
ATOM 1617 C C . GLY A 1 210 ? 30.859 4.901 -11.339 1.00 58.81 210 GLY A C 1
ATOM 1618 O O . GLY A 1 210 ? 30.704 6.100 -11.115 1.00 58.81 210 GLY A O 1
ATOM 1619 N N . ARG A 1 211 ? 30.794 4.392 -12.579 1.00 72.94 211 ARG A N 1
ATOM 1620 C CA . ARG A 1 211 ? 30.428 5.191 -13.763 1.00 72.94 211 ARG A CA 1
ATOM 1621 C C . ARG A 1 211 ? 28.955 5.615 -13.757 1.00 72.94 211 ARG A C 1
ATOM 1623 O O . ARG A 1 211 ? 28.627 6.645 -14.334 1.00 72.94 211 ARG A O 1
ATOM 1630 N N . PHE A 1 212 ? 28.094 4.844 -13.094 1.00 82.38 212 PHE A N 1
ATOM 1631 C CA . PHE A 1 212 ? 26.657 5.091 -13.002 1.00 82.38 212 PHE A CA 1
ATOM 1632 C C . PHE A 1 212 ? 26.195 5.048 -11.542 1.00 82.38 212 PHE A C 1
ATOM 1634 O O . PHE A 1 212 ? 26.810 4.360 -10.723 1.00 82.38 212 PHE A O 1
ATOM 1641 N N . PRO A 1 213 ? 25.141 5.795 -11.186 1.00 87.00 213 PRO A N 1
ATOM 1642 C CA . PRO A 1 213 ? 24.639 5.829 -9.821 1.00 87.00 213 PRO A CA 1
ATOM 1643 C C . PRO A 1 213 ? 23.907 4.529 -9.442 1.00 87.00 213 PRO A C 1
ATOM 1645 O O . PRO A 1 213 ? 23.406 3.805 -10.297 1.00 87.00 213 PRO A O 1
ATOM 1648 N N . VAL A 1 214 ? 23.787 4.257 -8.136 1.00 88.25 214 VAL A N 1
ATOM 1649 C CA . VAL A 1 214 ? 23.210 3.002 -7.599 1.00 88.25 214 VAL A CA 1
ATOM 1650 C C . VAL A 1 214 ? 21.774 2.744 -8.080 1.00 88.25 214 VAL A C 1
ATOM 1652 O O . VAL A 1 214 ? 21.407 1.601 -8.328 1.00 88.25 214 VAL A O 1
ATOM 1655 N N . HIS A 1 215 ? 20.976 3.793 -8.293 1.00 89.50 215 HIS A N 1
ATOM 1656 C CA . HIS A 1 215 ? 19.592 3.680 -8.776 1.00 89.50 215 HIS A CA 1
ATOM 1657 C C . HIS A 1 215 ? 19.464 3.344 -10.273 1.00 89.50 215 HIS A C 1
ATOM 1659 O O . HIS A 1 215 ? 18.350 3.242 -10.778 1.00 89.50 215 HIS A O 1
ATOM 1665 N N . ALA A 1 216 ? 20.584 3.178 -10.982 1.00 92.69 216 ALA A N 1
ATOM 1666 C CA . ALA A 1 216 ? 20.637 2.577 -12.313 1.00 92.69 216 ALA A CA 1
ATOM 1667 C C . ALA A 1 216 ? 21.044 1.088 -12.262 1.00 92.69 216 ALA A C 1
ATOM 1669 O O . ALA A 1 216 ? 21.076 0.416 -13.289 1.00 92.69 216 ALA A O 1
ATOM 1670 N N . GLY A 1 217 ? 21.402 0.570 -11.083 1.00 91.31 217 GLY A N 1
ATOM 1671 C CA . GLY A 1 217 ? 21.919 -0.784 -10.908 1.00 91.31 217 GLY A CA 1
ATOM 1672 C C . GLY A 1 217 ? 20.885 -1.892 -11.127 1.00 91.31 217 GLY A C 1
ATOM 1673 O O . GLY A 1 217 ? 19.696 -1.650 -11.324 1.00 91.31 217 GLY A O 1
ATOM 1674 N N . GLY A 1 218 ? 21.356 -3.136 -11.054 1.00 92.25 218 GLY A N 1
ATOM 1675 C CA . GLY A 1 218 ? 20.522 -4.326 -11.221 1.00 92.25 218 GLY A CA 1
ATOM 1676 C C . GLY A 1 218 ? 20.241 -4.684 -12.682 1.00 92.25 218 GLY A C 1
ATOM 1677 O O . GLY A 1 218 ? 20.747 -4.051 -13.614 1.00 92.25 218 GLY A O 1
ATOM 1678 N N . ARG A 1 219 ? 19.458 -5.748 -12.860 1.00 96.12 219 ARG A N 1
ATOM 1679 C CA . ARG A 1 219 ? 19.060 -6.265 -14.169 1.00 96.12 219 ARG A CA 1
ATOM 1680 C C . ARG A 1 219 ? 17.639 -5.796 -14.469 1.00 96.12 219 ARG A C 1
ATOM 1682 O O . ARG A 1 219 ? 16.709 -6.123 -13.735 1.00 96.12 219 ARG A O 1
ATOM 1689 N N . TRP A 1 220 ? 17.500 -5.025 -15.540 1.00 98.06 220 TRP A N 1
ATOM 1690 C CA . TRP A 1 220 ? 16.242 -4.439 -15.988 1.00 98.06 220 TRP A CA 1
ATOM 1691 C C . TRP A 1 220 ? 15.597 -5.337 -17.034 1.00 98.06 220 TRP A C 1
ATOM 1693 O O . TRP A 1 220 ? 16.276 -5.839 -17.928 1.00 98.06 220 TRP A O 1
ATOM 1703 N N . SER A 1 221 ? 14.290 -5.547 -16.934 1.00 98.12 221 SER A N 1
ATOM 1704 C CA . SER A 1 221 ? 13.544 -6.412 -17.850 1.00 98.12 221 SER A CA 1
ATOM 1705 C C . SER A 1 221 ? 12.168 -5.838 -18.155 1.00 98.12 221 SER A C 1
ATOM 1707 O O . SER A 1 221 ? 11.637 -5.051 -17.370 1.00 98.12 221 SER A O 1
ATOM 1709 N N . LEU A 1 222 ? 11.598 -6.219 -19.301 1.00 98.50 222 LEU A N 1
ATOM 1710 C CA . LEU A 1 222 ? 10.214 -5.877 -19.612 1.00 98.50 222 LEU A CA 1
ATOM 1711 C C . LEU A 1 222 ? 9.264 -6.584 -18.649 1.00 98.50 222 LEU A C 1
ATOM 1713 O O . LEU A 1 222 ? 9.442 -7.762 -18.327 1.00 98.50 222 LEU A O 1
ATOM 1717 N N . VAL A 1 223 ? 8.233 -5.864 -18.228 1.00 98.06 223 VAL A N 1
ATOM 1718 C CA . VAL A 1 223 ? 7.124 -6.440 -17.475 1.00 98.06 223 VAL A CA 1
ATOM 1719 C C . VAL A 1 223 ? 6.289 -7.304 -18.431 1.00 98.06 223 VAL A C 1
ATOM 1721 O O . VAL A 1 223 ? 5.876 -6.804 -19.476 1.00 98.06 223 VAL A O 1
ATOM 1724 N N . PRO A 1 224 ? 6.034 -8.589 -18.117 1.00 94.94 224 PRO A N 1
ATOM 1725 C CA . PRO A 1 224 ? 5.218 -9.444 -18.972 1.00 94.94 224 PRO A CA 1
ATOM 1726 C C . PRO A 1 224 ? 3.791 -8.922 -19.142 1.00 94.94 224 PRO A C 1
ATOM 1728 O O . PRO A 1 224 ? 3.193 -8.416 -18.189 1.00 94.94 224 PRO A O 1
ATOM 1731 N N . ASP A 1 225 ? 3.214 -9.156 -20.319 1.00 93.88 225 ASP A N 1
ATOM 1732 C CA . ASP A 1 225 ? 1.816 -8.829 -20.582 1.00 93.88 225 ASP A CA 1
ATOM 1733 C C . ASP A 1 225 ? 0.864 -9.587 -19.640 1.00 93.88 225 ASP A C 1
ATOM 1735 O O . ASP A 1 225 ? 1.130 -10.755 -19.282 1.00 93.88 225 ASP A O 1
ATOM 1739 N N . PRO A 1 226 ? -0.270 -8.962 -19.264 1.00 94.50 226 PRO A N 1
ATOM 1740 C CA . PRO A 1 226 ? -1.320 -9.637 -18.513 1.00 94.50 226 PRO A CA 1
ATOM 1741 C C . PRO A 1 226 ? -1.804 -10.896 -19.247 1.00 94.50 226 PRO A C 1
ATOM 1743 O O . PRO A 1 226 ? -1.666 -11.029 -20.463 1.00 94.50 226 PRO A O 1
ATOM 1746 N N . ALA A 1 227 ? -2.357 -11.855 -18.505 1.00 91.38 227 ALA A N 1
ATOM 1747 C CA . ALA A 1 227 ? -2.814 -13.124 -19.072 1.00 91.38 227 ALA A CA 1
ATOM 1748 C C . ALA A 1 227 ? -3.978 -12.947 -20.066 1.00 91.38 227 ALA A C 1
ATOM 1750 O O . ALA A 1 227 ? -4.111 -13.749 -20.988 1.00 91.38 227 ALA A O 1
ATOM 1751 N N . GLY A 1 228 ? -4.802 -11.907 -19.882 1.00 85.62 228 GLY A N 1
ATOM 1752 C CA . GLY A 1 228 ? -5.947 -11.591 -20.745 1.00 85.62 228 GLY A CA 1
ATOM 1753 C C . GLY A 1 228 ? -7.172 -12.496 -20.553 1.00 85.62 228 GLY A C 1
ATOM 1754 O O . GLY A 1 228 ? -8.092 -12.442 -21.362 1.00 85.62 228 GLY A O 1
ATOM 1755 N N . ASP A 1 229 ? -7.191 -13.335 -19.512 1.00 91.00 229 ASP A N 1
ATOM 1756 C CA . ASP A 1 229 ? -8.324 -14.202 -19.166 1.00 91.00 229 ASP A CA 1
ATOM 1757 C C . ASP A 1 229 ? -9.135 -13.576 -18.023 1.00 91.00 229 ASP A C 1
ATOM 1759 O O . ASP A 1 229 ? -8.764 -13.673 -16.851 1.00 91.00 229 ASP A O 1
ATOM 1763 N N . ASP A 1 230 ? -10.273 -12.970 -18.370 1.00 91.94 230 ASP A N 1
ATOM 1764 C CA . ASP A 1 230 ? -11.170 -12.296 -17.424 1.00 91.94 230 ASP A CA 1
ATOM 1765 C C . ASP A 1 230 ? -11.606 -13.199 -16.260 1.00 91.94 230 ASP A C 1
ATOM 1767 O O . ASP A 1 230 ? -11.774 -12.727 -15.134 1.00 91.94 230 ASP A O 1
ATOM 1771 N N . THR A 1 231 ? -11.770 -14.506 -16.498 1.00 93.81 231 THR A N 1
ATOM 1772 C CA . THR A 1 231 ? -12.203 -15.449 -15.457 1.00 93.81 231 THR A CA 1
ATOM 1773 C C . THR A 1 231 ? -11.078 -15.703 -14.461 1.00 93.81 231 THR A C 1
ATOM 1775 O O . THR A 1 231 ? -11.311 -15.682 -13.249 1.00 93.81 231 THR A O 1
ATOM 1778 N N . ARG A 1 232 ? -9.848 -15.907 -14.949 1.00 94.88 232 ARG A N 1
ATOM 1779 C CA . ARG A 1 232 ? -8.667 -16.047 -14.082 1.00 94.88 232 ARG A CA 1
ATOM 1780 C C . ARG A 1 232 ? -8.389 -14.768 -13.315 1.00 94.88 232 ARG A C 1
ATOM 1782 O O . ARG A 1 232 ? -8.182 -14.839 -12.107 1.00 94.88 232 ARG A O 1
ATOM 1789 N N . THR A 1 233 ? -8.475 -13.613 -13.971 1.00 96.19 233 THR A N 1
ATOM 1790 C CA . THR A 1 233 ? -8.322 -12.305 -13.329 1.00 96.19 233 THR A CA 1
ATOM 1791 C C . THR A 1 233 ? -9.359 -12.104 -12.229 1.00 96.19 233 THR A C 1
ATOM 1793 O O . THR A 1 233 ? -8.989 -11.798 -11.095 1.00 96.19 233 THR A O 1
ATOM 1796 N N . ALA A 1 234 ? -10.645 -12.342 -12.504 1.00 96.69 234 ALA A N 1
ATOM 1797 C CA . ALA A 1 234 ? -11.695 -12.244 -11.491 1.00 96.69 234 ALA A CA 1
ATOM 1798 C C . ALA A 1 234 ? -11.454 -13.208 -10.318 1.00 96.69 234 ALA A C 1
ATOM 1800 O O . ALA A 1 234 ? -11.631 -12.827 -9.161 1.00 96.69 234 ALA A O 1
ATOM 1801 N N . SER A 1 235 ? -11.012 -14.440 -10.595 1.00 96.88 235 SER A N 1
ATOM 1802 C CA . SER A 1 235 ? -10.694 -15.421 -9.555 1.00 96.88 235 SER A CA 1
ATOM 1803 C C . SER A 1 235 ? -9.489 -15.008 -8.707 1.00 96.88 235 SER A C 1
ATOM 1805 O O . SER A 1 235 ? -9.546 -15.124 -7.484 1.00 96.88 235 SER A O 1
ATOM 1807 N N . ALA A 1 236 ? -8.416 -14.515 -9.327 1.00 97.12 236 ALA A N 1
ATOM 1808 C CA . ALA A 1 236 ? -7.218 -14.058 -8.632 1.00 97.12 236 ALA A CA 1
ATOM 1809 C C . ALA A 1 236 ? -7.528 -12.849 -7.736 1.00 97.12 236 ALA A C 1
ATOM 1811 O O . ALA A 1 236 ? -7.148 -12.834 -6.564 1.00 97.12 236 ALA A O 1
ATOM 1812 N N . TRP A 1 237 ? -8.289 -11.875 -8.249 1.00 97.62 237 TRP A N 1
ATOM 1813 C CA . TRP A 1 237 ? -8.748 -10.731 -7.461 1.00 97.62 237 TRP A CA 1
ATOM 1814 C C . TRP A 1 237 ? -9.664 -11.147 -6.313 1.00 97.62 237 TRP A C 1
ATOM 1816 O O . TRP A 1 237 ? -9.492 -10.650 -5.205 1.00 97.62 237 TRP A O 1
ATOM 1826 N N . ALA A 1 238 ? -10.604 -12.071 -6.531 1.00 97.56 238 ALA A N 1
ATOM 1827 C CA . ALA A 1 238 ? -11.478 -12.561 -5.467 1.00 97.56 238 ALA A CA 1
ATOM 1828 C C . ALA A 1 238 ? -10.683 -13.194 -4.311 1.00 97.56 238 ALA A C 1
ATOM 1830 O O . ALA A 1 238 ? -10.967 -12.891 -3.152 1.00 97.56 238 ALA A O 1
ATOM 1831 N N . THR A 1 239 ? -9.672 -14.016 -4.616 1.00 96.44 239 THR A N 1
ATOM 1832 C CA . THR A 1 239 ? -8.770 -14.602 -3.610 1.00 96.44 239 THR A CA 1
ATOM 1833 C C . THR A 1 239 ? -8.025 -13.516 -2.842 1.00 96.44 239 THR A C 1
ATOM 1835 O O . THR A 1 239 ? -8.130 -13.447 -1.621 1.00 96.44 239 THR A O 1
ATOM 1838 N N . VAL A 1 240 ? -7.350 -12.609 -3.554 1.00 96.50 240 VAL A N 1
ATOM 1839 C CA . VAL A 1 240 ? -6.563 -11.535 -2.935 1.00 96.50 240 VAL A CA 1
ATOM 1840 C C . VAL A 1 240 ? -7.432 -10.617 -2.067 1.00 96.50 240 VAL A C 1
ATOM 1842 O O . VAL A 1 240 ? -7.014 -10.230 -0.980 1.00 96.50 240 VAL A O 1
ATOM 1845 N N . LEU A 1 241 ? -8.653 -10.290 -2.499 1.00 97.44 241 LEU A N 1
ATOM 1846 C CA . LEU A 1 241 ? -9.583 -9.466 -1.722 1.00 97.44 241 LEU A CA 1
ATOM 1847 C C . LEU A 1 241 ? -10.040 -10.163 -0.434 1.00 97.44 241 LEU A C 1
ATOM 1849 O O . LEU A 1 241 ? -10.125 -9.511 0.605 1.00 97.44 241 LEU A O 1
ATOM 1853 N N . LEU A 1 242 ? -10.333 -11.467 -0.489 1.00 96.56 242 LEU A N 1
ATOM 1854 C CA . LEU A 1 242 ? -10.727 -12.247 0.689 1.00 96.56 242 LEU A CA 1
ATOM 1855 C C . LEU A 1 242 ? -9.570 -12.396 1.678 1.00 96.56 242 LEU A C 1
ATOM 1857 O O . LEU A 1 242 ? -9.780 -12.210 2.874 1.00 96.56 242 LEU A O 1
ATOM 1861 N N . ASP A 1 243 ? -8.365 -12.684 1.189 1.00 95.00 243 ASP A N 1
ATOM 1862 C CA . ASP A 1 243 ? -7.174 -12.805 2.030 1.00 95.00 243 ASP A CA 1
ATOM 1863 C C . ASP A 1 243 ? -6.818 -11.462 2.674 1.00 95.00 243 ASP A C 1
ATOM 1865 O O . ASP A 1 243 ? -6.508 -11.402 3.865 1.00 95.00 243 ASP A O 1
ATOM 1869 N N . ARG A 1 244 ? -6.927 -10.367 1.914 1.00 96.44 244 ARG A N 1
ATOM 1870 C CA . ARG A 1 244 ? -6.603 -9.020 2.385 1.00 96.44 244 ARG A CA 1
ATOM 1871 C C . ARG A 1 244 ? -7.602 -8.475 3.391 1.00 96.44 244 ARG A C 1
ATOM 1873 O O . ARG A 1 244 ? -7.186 -7.962 4.420 1.00 96.44 244 ARG A O 1
ATOM 1880 N N . HIS A 1 245 ? -8.892 -8.541 3.077 1.00 96.44 245 HIS A N 1
ATOM 1881 C CA . HIS A 1 245 ? -9.917 -7.830 3.844 1.00 96.44 245 HIS A CA 1
ATOM 1882 C C . HIS A 1 245 ? -10.711 -8.732 4.771 1.00 96.44 245 HIS A C 1
ATOM 1884 O O . HIS A 1 245 ? -11.358 -8.228 5.681 1.00 96.44 245 HIS A O 1
ATOM 1890 N N . GLY A 1 246 ? -10.730 -10.047 4.539 1.00 95.75 246 GLY A N 1
ATOM 1891 C CA . GLY A 1 246 ? -11.554 -11.013 5.270 1.00 95.75 246 GLY A CA 1
ATOM 1892 C C . GLY A 1 246 ? -13.057 -10.885 4.989 1.00 95.75 246 GLY A C 1
ATOM 1893 O O . GLY A 1 246 ? -13.737 -11.897 4.813 1.00 95.75 246 GLY A O 1
ATOM 1894 N N . ILE A 1 247 ? -13.563 -9.651 4.918 1.00 95.69 247 ILE A N 1
ATOM 1895 C CA . ILE A 1 247 ? -14.930 -9.235 4.619 1.00 95.69 247 ILE A CA 1
ATOM 1896 C C . ILE A 1 247 ? -14.874 -8.273 3.434 1.00 95.69 247 ILE A C 1
ATOM 1898 O O . ILE A 1 247 ? -14.241 -7.223 3.485 1.00 95.69 247 ILE A O 1
ATOM 1902 N N . VAL A 1 248 ? -15.560 -8.629 2.357 1.00 97.44 248 VAL A N 1
ATOM 1903 C CA . VAL A 1 248 ? -15.556 -7.907 1.090 1.00 97.44 248 VAL A CA 1
ATOM 1904 C C . VAL A 1 248 ? -16.964 -7.406 0.794 1.00 97.44 248 VAL A C 1
ATOM 1906 O O . VAL A 1 248 ? -17.923 -8.179 0.729 1.00 97.44 248 VAL A O 1
ATOM 1909 N N . SER A 1 249 ? -17.075 -6.099 0.576 1.00 96.19 249 SER A N 1
ATOM 1910 C CA . SER A 1 249 ? -18.278 -5.422 0.092 1.00 96.19 249 SER A CA 1
ATOM 1911 C C . SER A 1 249 ? -17.959 -4.611 -1.165 1.00 96.19 249 SER A C 1
ATOM 1913 O O . SER A 1 249 ? -16.806 -4.512 -1.595 1.00 96.19 249 SER A O 1
ATOM 1915 N N . ARG A 1 250 ? -18.984 -3.989 -1.752 1.00 96.50 250 ARG A N 1
ATOM 1916 C CA . ARG A 1 250 ? -18.803 -3.058 -2.870 1.00 96.50 250 ARG A CA 1
ATOM 1917 C C . ARG A 1 250 ? -17.897 -1.880 -2.494 1.00 96.50 250 ARG A C 1
ATOM 1919 O O . ARG A 1 250 ? -17.082 -1.476 -3.313 1.00 96.50 250 ARG A O 1
ATOM 1926 N N . GLU A 1 251 ? -18.046 -1.335 -1.291 1.00 95.75 251 GLU A N 1
ATOM 1927 C CA . GLU A 1 251 ? -17.283 -0.186 -0.788 1.00 95.75 251 GLU A CA 1
ATOM 1928 C C . GLU A 1 251 ? -15.805 -0.539 -0.594 1.00 95.75 251 GLU A C 1
ATOM 1930 O O . GLU A 1 251 ? -14.938 0.227 -1.000 1.00 95.75 251 GLU A O 1
ATOM 1935 N N . VAL A 1 252 ? -15.517 -1.736 -0.068 1.00 95.75 252 VAL A N 1
ATOM 1936 C CA . VAL A 1 252 ? -14.144 -2.257 0.043 1.00 95.75 252 VAL A CA 1
ATOM 1937 C C . VAL A 1 252 ? -13.502 -2.388 -1.340 1.00 95.75 252 VAL A C 1
ATOM 1939 O O . VAL A 1 252 ? -12.394 -1.908 -1.554 1.00 95.75 252 VAL A O 1
ATOM 1942 N N . VAL A 1 253 ? -14.215 -2.969 -2.312 1.00 96.69 253 VAL A N 1
ATOM 1943 C CA . VAL A 1 253 ? -13.696 -3.128 -3.683 1.00 96.69 253 VAL A CA 1
ATOM 1944 C C . VAL A 1 253 ? -13.562 -1.794 -4.423 1.00 96.69 253 VAL A C 1
ATOM 1946 O O . VAL A 1 253 ? -12.717 -1.670 -5.303 1.00 96.69 253 VAL A O 1
ATOM 1949 N N . ALA A 1 254 ? -14.344 -0.772 -4.071 1.00 94.62 254 ALA A N 1
ATOM 1950 C CA . ALA A 1 254 ? -14.207 0.555 -4.669 1.00 94.62 254 ALA A CA 1
ATOM 1951 C C . ALA A 1 254 ? -12.858 1.223 -4.336 1.00 94.62 254 ALA A C 1
ATOM 1953 O O . ALA A 1 254 ? -12.377 2.035 -5.124 1.00 94.62 254 ALA A O 1
ATOM 1954 N N . GLY A 1 255 ? -12.242 0.869 -3.202 1.00 91.50 255 GLY A N 1
ATOM 1955 C CA . GLY A 1 255 ? -10.897 1.311 -2.820 1.00 91.50 255 GLY A CA 1
ATOM 1956 C C . GLY A 1 255 ? -9.757 0.502 -3.449 1.00 91.50 255 GLY A C 1
ATOM 1957 O O . GLY A 1 255 ? -8.591 0.783 -3.180 1.00 91.50 255 GLY A O 1
ATOM 1958 N N . GLU A 1 256 ? -10.073 -0.499 -4.270 1.00 94.62 256 GLU A N 1
ATOM 1959 C CA . GLU A 1 256 ? -9.124 -1.468 -4.811 1.00 94.62 256 GLU A CA 1
ATOM 1960 C C . GLU A 1 256 ? -8.972 -1.315 -6.328 1.00 94.62 256 GLU A C 1
ATOM 1962 O O . GLU A 1 256 ? -9.941 -1.022 -7.035 1.00 94.62 256 GLU A O 1
ATOM 1967 N N . PRO A 1 257 ? -7.783 -1.581 -6.893 1.00 92.81 257 PRO A N 1
ATOM 1968 C CA . PRO A 1 257 ? -7.585 -1.575 -8.330 1.00 92.81 257 PRO A CA 1
ATOM 1969 C C . PRO A 1 257 ? -8.063 -2.910 -8.918 1.00 92.81 257 PRO A C 1
ATOM 1971 O O . PRO A 1 257 ? -7.329 -3.603 -9.621 1.00 92.81 257 PRO A O 1
ATOM 1974 N N . VAL A 1 258 ? -9.351 -3.220 -8.775 1.00 94.56 258 VAL A N 1
ATOM 1975 C CA . VAL A 1 258 ? -10.005 -4.385 -9.398 1.00 94.56 258 VAL A CA 1
ATOM 1976 C C . VAL A 1 258 ? -10.634 -3.979 -10.740 1.00 94.56 258 VAL A C 1
ATOM 1978 O O . VAL A 1 258 ? -11.480 -3.080 -10.763 1.00 94.56 258 VAL A O 1
ATOM 1981 N N . PRO A 1 259 ? -10.209 -4.553 -11.886 1.00 91.19 259 PRO A N 1
ATOM 1982 C CA . PRO A 1 259 ? -10.794 -4.225 -13.188 1.00 91.19 259 PRO A CA 1
ATOM 1983 C C . PRO A 1 259 ? -12.297 -4.515 -13.196 1.00 91.19 259 PRO A C 1
ATOM 1985 O O . PRO A 1 259 ? -12.725 -5.575 -12.746 1.00 91.19 259 PRO A O 1
ATOM 1988 N N . GLY A 1 260 ? -13.112 -3.562 -13.649 1.00 92.06 260 GLY A N 1
ATOM 1989 C CA . GLY A 1 260 ? -14.575 -3.686 -13.616 1.00 92.06 260 GLY A CA 1
ATOM 1990 C C . GLY A 1 260 ? -15.214 -3.571 -12.221 1.00 92.06 260 GLY A C 1
ATOM 1991 O O . GLY A 1 260 ? -16.434 -3.651 -12.114 1.00 92.06 260 GLY A O 1
ATOM 1992 N N . GLY A 1 261 ? -14.432 -3.344 -11.159 1.00 95.00 261 GLY A N 1
ATOM 1993 C CA . GLY A 1 261 ? -14.932 -3.150 -9.796 1.00 95.00 261 GLY A CA 1
ATOM 1994 C C . GLY A 1 261 ? -15.643 -4.378 -9.217 1.00 95.00 261 GLY A C 1
ATOM 1995 O O . GLY A 1 261 ? -15.345 -5.517 -9.554 1.00 95.00 261 GLY A O 1
ATOM 1996 N N . PHE A 1 262 ? -16.607 -4.165 -8.319 1.00 96.44 262 PHE A N 1
ATOM 1997 C CA . PHE A 1 262 ? -17.270 -5.263 -7.600 1.00 96.44 262 PHE A CA 1
ATOM 1998 C C . PHE A 1 262 ? -18.034 -6.237 -8.513 1.00 96.44 262 PHE A C 1
ATOM 2000 O O . PHE A 1 262 ? -18.138 -7.421 -8.197 1.00 96.44 262 PHE A O 1
ATOM 2007 N N . SER A 1 263 ? -18.562 -5.771 -9.649 1.00 96.12 263 SER A N 1
ATOM 2008 C CA . SER A 1 263 ? -19.341 -6.614 -10.562 1.00 96.12 263 SER A CA 1
ATOM 2009 C C . SER A 1 263 ? -18.505 -7.691 -11.250 1.00 96.12 263 SER A C 1
ATOM 2011 O O . SER A 1 263 ? -19.060 -8.743 -11.557 1.00 96.12 263 SER A O 1
ATOM 2013 N N . SER A 1 264 ? -17.202 -7.475 -11.461 1.00 96.00 264 SER A N 1
ATOM 2014 C CA . SER A 1 264 ? -16.332 -8.474 -12.099 1.00 96.00 264 SER A CA 1
ATOM 2015 C C . SER A 1 264 ? -16.021 -9.657 -11.177 1.00 96.00 264 SER A C 1
ATOM 2017 O O . SER A 1 264 ? -15.962 -10.795 -11.633 1.00 96.00 264 SER A O 1
ATOM 2019 N N . VAL A 1 265 ? -15.902 -9.419 -9.868 1.00 97.31 265 VAL A N 1
ATOM 2020 C CA . VAL A 1 265 ? -15.587 -10.455 -8.863 1.00 97.31 265 VAL A CA 1
ATOM 2021 C C . VAL A 1 265 ? -16.828 -11.089 -8.222 1.00 97.31 265 VAL A C 1
ATOM 2023 O O . VAL A 1 265 ? -16.757 -12.183 -7.660 1.00 97.31 265 VAL A O 1
ATOM 2026 N N . TYR A 1 266 ? -17.997 -10.451 -8.333 1.00 97.12 266 TYR A N 1
ATOM 2027 C CA . TYR A 1 266 ? -19.251 -10.941 -7.750 1.00 97.12 266 TYR A CA 1
ATOM 2028 C C . TYR A 1 266 ? -19.651 -12.373 -8.168 1.00 97.12 266 TYR A C 1
ATOM 2030 O O . TYR A 1 266 ? -20.081 -13.137 -7.292 1.00 97.12 266 TYR A O 1
ATOM 2038 N N . PRO A 1 267 ? -19.533 -12.789 -9.451 1.00 97.44 267 PRO A N 1
ATOM 2039 C CA . PRO A 1 267 ? -19.855 -14.159 -9.853 1.00 97.44 267 PRO A CA 1
ATOM 2040 C C . PRO A 1 267 ? -18.975 -15.192 -9.144 1.00 97.44 267 PRO A C 1
ATOM 2042 O O . PRO A 1 267 ? -19.475 -16.232 -8.714 1.00 97.44 267 PRO A O 1
ATOM 2045 N N . VAL A 1 268 ? -17.690 -14.875 -8.944 1.00 98.00 268 VAL A N 1
ATOM 2046 C CA . VAL A 1 268 ? -16.745 -15.739 -8.226 1.00 98.00 268 VAL A CA 1
ATOM 2047 C C . VAL A 1 268 ? -17.152 -15.869 -6.762 1.00 98.00 268 VAL A C 1
ATOM 2049 O O . VAL A 1 268 ? -17.267 -16.985 -6.257 1.00 98.00 268 VAL A O 1
ATOM 2052 N N . PHE A 1 269 ? -17.459 -14.760 -6.083 1.00 97.62 269 PHE A N 1
ATOM 2053 C CA . PHE A 1 269 ? -17.938 -14.810 -4.699 1.00 97.62 269 PHE A CA 1
ATOM 2054 C C . PHE A 1 269 ? -19.246 -15.590 -4.554 1.00 97.62 269 PHE A C 1
ATOM 2056 O O . PHE A 1 269 ? -19.399 -16.380 -3.623 1.00 97.62 269 PHE A O 1
ATOM 2063 N N . SER A 1 270 ? -20.173 -15.427 -5.496 1.00 95.81 270 SER A N 1
ATOM 2064 C CA . SER A 1 270 ? -21.422 -16.193 -5.512 1.00 95.81 270 SER A CA 1
ATOM 2065 C C . SER A 1 270 ? -21.154 -17.693 -5.653 1.00 95.81 270 SER A C 1
ATOM 2067 O O . SER A 1 270 ? -21.719 -18.488 -4.908 1.00 95.81 270 SER A O 1
ATOM 2069 N N . HIS A 1 271 ? -20.234 -18.089 -6.536 1.00 96.50 271 HIS A N 1
ATOM 2070 C CA . HIS A 1 271 ? -19.844 -19.489 -6.692 1.00 96.50 271 HIS A CA 1
ATOM 2071 C C . HIS A 1 271 ? -19.169 -20.057 -5.432 1.00 96.50 271 HIS A C 1
ATOM 2073 O O . HIS A 1 271 ? -19.505 -21.154 -4.980 1.00 96.50 271 HIS A O 1
ATOM 2079 N N . LEU A 1 272 ? -18.246 -19.305 -4.822 1.00 95.94 272 LEU A N 1
ATOM 2080 C CA . LEU A 1 272 ? -17.585 -19.691 -3.571 1.00 95.94 272 LEU A CA 1
ATOM 2081 C C . LEU A 1 272 ? -18.584 -19.846 -2.414 1.00 95.94 272 LEU A C 1
ATOM 2083 O O . LEU A 1 272 ? -18.420 -20.728 -1.567 1.00 95.94 272 LEU A O 1
ATOM 2087 N N . GLU A 1 273 ? -19.628 -19.021 -2.384 1.00 93.50 273 GLU A N 1
ATOM 2088 C CA . GLU A 1 273 ? -20.718 -19.101 -1.414 1.00 93.50 273 GLU A CA 1
ATOM 2089 C C . GLU A 1 273 ? -21.563 -20.365 -1.610 1.00 93.50 273 GLU A C 1
ATOM 2091 O O . GLU A 1 273 ? -21.769 -21.114 -0.656 1.00 93.50 273 GLU A O 1
ATOM 2096 N N . GLU A 1 274 ? -21.974 -20.683 -2.841 1.00 92.19 274 GLU A N 1
ATOM 2097 C CA . GLU A 1 274 ? -22.691 -21.931 -3.147 1.00 92.19 274 GLU A CA 1
ATOM 2098 C C . GLU A 1 274 ? -21.840 -23.174 -2.819 1.00 92.19 274 GLU A C 1
ATOM 2100 O O . GLU A 1 274 ? -22.322 -24.200 -2.310 1.00 92.19 274 GLU A O 1
ATOM 2105 N N . ALA A 1 275 ? -20.529 -23.066 -3.040 1.00 92.25 275 ALA A N 1
ATOM 2106 C CA . ALA A 1 275 ? -19.544 -24.055 -2.629 1.00 92.25 275 ALA A CA 1
ATOM 2107 C C . ALA A 1 275 ? -19.341 -24.106 -1.101 1.00 92.25 275 ALA A C 1
ATOM 2109 O O . ALA A 1 275 ? -18.761 -25.073 -0.603 1.00 92.25 275 ALA A O 1
ATOM 2110 N N . GLY A 1 276 ? -19.903 -23.174 -0.330 1.00 89.31 276 GLY A N 1
ATOM 2111 C CA . GLY A 1 276 ? -19.799 -23.105 1.130 1.00 89.31 276 GLY A CA 1
ATOM 2112 C C . GLY A 1 276 ? -18.395 -22.752 1.624 1.00 89.31 276 GLY A C 1
ATOM 2113 O O . GLY A 1 276 ? -18.055 -23.070 2.759 1.00 89.31 276 GLY A O 1
ATOM 2114 N N . ARG A 1 277 ? -17.559 -22.158 0.762 1.00 93.62 277 ARG A N 1
ATOM 2115 C CA . ARG A 1 277 ? -16.195 -21.714 1.093 1.00 93.62 277 ARG A CA 1
ATOM 2116 C C . ARG A 1 277 ? -16.195 -20.372 1.815 1.00 93.62 277 ARG A C 1
ATOM 2118 O O . ARG A 1 277 ? -15.348 -20.142 2.670 1.00 93.62 277 ARG A O 1
ATOM 2125 N N . ILE A 1 278 ? -17.155 -19.516 1.478 1.00 95.38 278 ILE A N 1
ATOM 2126 C CA . ILE A 1 278 ? -17.364 -18.209 2.100 1.00 95.38 278 ILE A CA 1
ATOM 2127 C C . ILE A 1 278 ? -18.819 -18.061 2.534 1.00 95.38 278 ILE A C 1
ATOM 2129 O O . ILE A 1 278 ? -19.695 -18.804 2.089 1.00 95.38 278 ILE A O 1
ATOM 2133 N N . ARG A 1 279 ? -19.077 -17.096 3.414 1.00 91.75 279 ARG A N 1
ATOM 2134 C CA . ARG A 1 279 ? -20.419 -16.721 3.857 1.00 91.75 279 ARG A CA 1
ATOM 2135 C C . ARG A 1 279 ? -20.850 -15.456 3.125 1.00 91.75 279 ARG A C 1
ATOM 2137 O O . ARG A 1 279 ? -20.056 -14.531 2.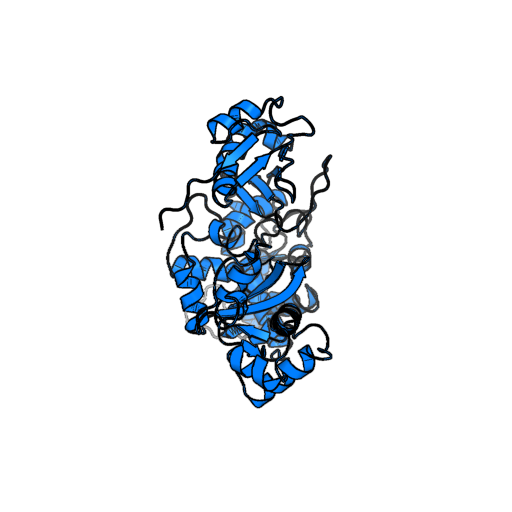988 1.00 91.75 279 ARG A O 1
ATOM 2144 N N . ARG A 1 280 ? -22.114 -15.392 2.707 1.00 92.12 280 ARG A N 1
ATOM 2145 C CA . ARG A 1 280 ? -22.756 -14.156 2.243 1.00 92.12 280 ARG A CA 1
ATOM 2146 C C . ARG A 1 280 ? -23.799 -13.707 3.254 1.00 92.12 280 ARG A C 1
ATOM 2148 O O . ARG A 1 280 ? -24.613 -14.523 3.684 1.00 92.12 280 ARG A O 1
ATOM 2155 N N . GLY A 1 281 ? -23.800 -12.425 3.587 1.00 89.31 281 GLY A N 1
ATOM 2156 C CA . GLY A 1 281 ? -24.734 -11.853 4.549 1.00 89.31 281 GLY A CA 1
ATOM 2157 C C . GLY A 1 281 ? -24.630 -10.338 4.632 1.00 89.31 281 GLY A C 1
ATOM 2158 O O . GLY A 1 281 ? -23.968 -9.706 3.809 1.00 89.31 281 GLY A O 1
ATOM 2159 N N . TYR A 1 282 ? -25.302 -9.783 5.635 1.00 89.81 282 TYR A N 1
ATOM 2160 C CA . TYR A 1 282 ? -25.155 -8.397 6.052 1.00 89.81 282 TYR A CA 1
ATOM 2161 C C . TYR A 1 282 ? -24.417 -8.401 7.390 1.00 89.81 282 TYR A C 1
ATOM 2163 O O . TYR A 1 282 ? -25.011 -8.699 8.420 1.00 89.81 282 TYR A O 1
ATOM 2171 N N . PHE A 1 283 ? -23.097 -8.216 7.353 1.00 91.38 283 PHE A N 1
ATOM 2172 C CA . PHE A 1 283 ? -22.237 -8.334 8.533 1.00 91.38 283 PHE A CA 1
ATOM 2173 C C . PHE A 1 283 ? -21.931 -6.978 9.160 1.00 91.38 283 PHE A C 1
ATOM 2175 O O . PHE A 1 283 ? -21.789 -6.909 10.373 1.00 91.38 283 PHE A O 1
ATOM 2182 N N . VAL A 1 284 ? -21.821 -5.932 8.339 1.00 93.06 284 VAL A N 1
ATOM 2183 C CA . VAL A 1 284 ? -21.431 -4.580 8.749 1.00 93.06 284 VAL A CA 1
ATOM 2184 C C . VAL A 1 284 ? -22.478 -3.570 8.288 1.00 93.06 284 VAL A C 1
ATOM 2186 O O . VAL A 1 284 ? -22.866 -3.558 7.116 1.00 93.06 284 VAL A O 1
ATOM 2189 N N . GLU A 1 285 ? -22.914 -2.716 9.204 1.00 91.62 285 GLU A N 1
ATOM 2190 C CA . GLU A 1 285 ? -23.843 -1.621 8.956 1.00 91.62 285 GLU A CA 1
ATOM 2191 C C . GLU A 1 285 ? -23.242 -0.542 8.047 1.00 91.62 285 GLU A C 1
ATOM 2193 O O . GLU A 1 285 ? -22.031 -0.336 7.994 1.00 91.62 285 GLU A O 1
ATOM 2198 N N . GLY A 1 286 ? -24.096 0.168 7.307 1.00 87.50 286 GLY A N 1
ATOM 2199 C CA . GLY A 1 286 ? -23.675 1.269 6.428 1.00 87.50 286 GLY A CA 1
ATOM 2200 C C . GLY A 1 286 ? -22.950 0.848 5.141 1.00 87.50 286 GLY A C 1
ATOM 2201 O O . GLY A 1 286 ? -22.812 1.669 4.238 1.00 87.50 286 GLY A O 1
ATOM 2202 N N . LEU A 1 287 ? -22.548 -0.419 5.012 1.00 89.81 287 LEU A N 1
ATOM 2203 C CA . LEU A 1 287 ? -22.019 -0.990 3.770 1.00 89.81 287 LEU A CA 1
ATOM 2204 C C . LEU A 1 287 ? -23.131 -1.612 2.914 1.00 89.81 287 LEU A C 1
ATOM 2206 O O . LEU A 1 287 ? -24.252 -1.841 3.376 1.00 89.81 287 LEU A O 1
ATOM 2210 N N . GLY A 1 288 ? -22.824 -1.926 1.653 1.00 84.19 288 GLY A N 1
ATOM 2211 C CA . GLY A 1 288 ? -23.773 -2.545 0.734 1.00 84.19 288 GLY A CA 1
ATOM 2212 C C . GLY A 1 288 ? -24.337 -3.873 1.259 1.00 84.19 288 GLY A C 1
ATOM 2213 O O . GLY A 1 288 ? -23.651 -4.641 1.932 1.00 84.19 288 GLY A O 1
ATOM 2214 N N . GLY A 1 289 ? -25.592 -4.181 0.912 1.00 78.56 289 GLY A N 1
ATOM 2215 C CA . GLY A 1 289 ? -26.308 -5.362 1.426 1.00 78.56 289 GLY A CA 1
ATOM 2216 C C . GLY A 1 289 ? -25.766 -6.724 0.963 1.00 78.56 289 GLY A C 1
ATOM 2217 O O . GLY A 1 289 ? -26.155 -7.757 1.500 1.00 78.56 289 GLY A O 1
ATOM 2218 N N . ALA A 1 290 ? -24.879 -6.758 -0.037 1.00 88.44 290 ALA A N 1
ATOM 2219 C CA . ALA A 1 290 ? -24.184 -7.971 -0.459 1.00 88.44 290 ALA A CA 1
ATOM 2220 C C . ALA A 1 290 ? -22.736 -7.944 0.040 1.00 88.44 290 ALA A C 1
ATOM 2222 O O . ALA A 1 290 ? -21.874 -7.341 -0.598 1.00 88.44 290 ALA A O 1
ATOM 2223 N N . GLN A 1 291 ? -22.487 -8.625 1.158 1.00 94.88 291 GLN A N 1
ATOM 2224 C CA . GLN A 1 291 ? -21.156 -8.770 1.742 1.00 94.88 291 GLN A CA 1
ATOM 2225 C C . GLN A 1 291 ? -20.765 -10.240 1.742 1.00 94.88 291 GLN A C 1
ATOM 2227 O O . GLN A 1 291 ? -21.599 -11.120 1.975 1.00 94.88 291 GLN A O 1
ATOM 2232 N N . PHE A 1 292 ? -19.494 -10.499 1.473 1.00 96.50 292 PHE A N 1
ATOM 2233 C CA . PHE A 1 292 ? -18.917 -11.831 1.417 1.00 96.50 292 PHE A CA 1
ATOM 2234 C C . PHE A 1 292 ? -17.763 -11.912 2.397 1.00 96.50 292 PHE A C 1
ATOM 2236 O O . PHE A 1 292 ? -16.952 -10.998 2.454 1.00 96.50 292 PHE A O 1
ATOM 2243 N N . ALA A 1 293 ? -17.676 -12.985 3.168 1.00 95.56 293 ALA A N 1
ATOM 2244 C CA . ALA A 1 293 ? -16.652 -13.098 4.190 1.00 95.56 293 ALA A CA 1
ATOM 2245 C C . ALA A 1 293 ? -16.132 -14.523 4.333 1.00 95.56 293 ALA A C 1
ATOM 2247 O O . ALA A 1 293 ? -16.887 -15.497 4.221 1.00 95.56 293 ALA A O 1
ATOM 2248 N N . LEU A 1 294 ? -14.845 -14.645 4.646 1.00 93.94 294 LEU A N 1
ATOM 2249 C CA . LEU A 1 294 ? -14.288 -15.903 5.129 1.00 93.94 294 LEU A CA 1
ATOM 2250 C C . LEU A 1 294 ? -14.983 -16.283 6.451 1.00 93.94 294 LEU A C 1
ATOM 2252 O O . LEU A 1 294 ? -15.197 -15.406 7.291 1.00 93.94 294 LEU A O 1
ATOM 2256 N N . PRO A 1 295 ? -15.318 -17.567 6.692 1.00 87.81 295 PRO A N 1
ATOM 2257 C CA . PRO A 1 295 ? -16.005 -17.975 7.919 1.00 87.81 295 PRO A CA 1
ATOM 2258 C C . PRO A 1 295 ? -15.311 -17.476 9.196 1.00 87.81 295 PRO A C 1
ATOM 2260 O O . PRO A 1 295 ? -15.963 -16.861 10.034 1.00 87.81 295 PRO A O 1
ATOM 2263 N N . GLY A 1 296 ? -13.984 -17.634 9.284 1.00 89.94 296 GLY A N 1
ATOM 2264 C CA . GLY A 1 296 ? -13.196 -17.166 10.430 1.00 89.94 296 GLY A CA 1
ATOM 2265 C C . GLY A 1 296 ? -13.050 -15.643 10.534 1.00 89.94 296 GLY A C 1
ATOM 2266 O O . GLY A 1 296 ? -12.784 -15.139 11.623 1.00 89.94 296 GLY A O 1
ATOM 2267 N N . ALA A 1 297 ? -13.254 -14.896 9.442 1.00 93.00 297 ALA A N 1
ATOM 2268 C CA . ALA A 1 297 ? -13.261 -13.433 9.483 1.00 93.00 297 ALA A CA 1
ATOM 2269 C C . ALA A 1 297 ? -14.521 -12.911 10.185 1.00 93.00 297 ALA A C 1
ATOM 2271 O O . ALA A 1 297 ? -14.423 -12.014 11.015 1.00 93.00 297 ALA A O 1
ATOM 2272 N N . VAL A 1 298 ? -15.684 -13.522 9.925 1.00 89.62 298 VAL A N 1
ATOM 2273 C CA . VAL A 1 298 ? -16.946 -13.174 10.607 1.00 89.62 298 VAL A CA 1
ATOM 2274 C C . VAL A 1 298 ? -16.847 -13.428 12.110 1.00 89.62 298 VAL A C 1
ATOM 2276 O O . VAL A 1 298 ? -17.283 -12.602 12.908 1.00 89.62 298 VAL A O 1
ATOM 2279 N N . ASP A 1 299 ? -16.266 -14.562 12.495 1.00 87.62 299 ASP A N 1
ATOM 2280 C CA . ASP A 1 299 ? -16.146 -14.936 13.902 1.00 87.62 299 ASP A CA 1
ATOM 2281 C C . ASP A 1 299 ? -15.186 -13.975 14.637 1.00 87.62 299 ASP A C 1
ATOM 2283 O O . ASP A 1 299 ? -15.491 -13.493 15.728 1.00 87.62 299 ASP A O 1
ATOM 2287 N N . ARG A 1 300 ? -14.065 -13.601 14.000 1.00 90.38 300 ARG A N 1
ATOM 2288 C CA . ARG A 1 300 ? -13.107 -12.629 14.550 1.00 90.38 300 ARG A CA 1
ATOM 2289 C C . ARG A 1 300 ? -13.668 -11.206 14.603 1.00 90.38 300 ARG A C 1
ATOM 2291 O O . ARG A 1 300 ? -13.477 -10.552 15.623 1.00 90.38 300 ARG A O 1
ATOM 2298 N N . LEU A 1 301 ? -14.397 -10.756 13.578 1.00 91.31 301 LEU A N 1
ATOM 2299 C CA . LEU A 1 301 ? -15.073 -9.449 13.564 1.00 91.31 301 LEU A CA 1
ATOM 2300 C C . LEU A 1 301 ? -15.945 -9.254 14.810 1.00 91.31 301 LEU A C 1
ATOM 2302 O O . LEU A 1 301 ? -16.016 -8.157 15.343 1.00 91.31 301 LEU A O 1
ATOM 2306 N N . ARG A 1 302 ? -16.589 -10.325 15.284 1.00 83.69 302 ARG A N 1
ATOM 2307 C CA . ARG A 1 302 ? -17.510 -10.280 16.428 1.00 83.69 302 ARG A CA 1
ATOM 2308 C C . ARG A 1 302 ? -16.852 -10.438 17.783 1.00 83.69 302 ARG A C 1
ATOM 2310 O O . ARG A 1 302 ? -17.454 -10.060 18.780 1.00 83.69 302 ARG A O 1
ATOM 2317 N N . SER A 1 303 ? -15.654 -11.014 17.837 1.00 83.62 303 SER A N 1
ATOM 2318 C CA . SER A 1 303 ? -14.924 -11.115 19.103 1.00 83.62 303 SER A CA 1
ATOM 2319 C C . SER A 1 303 ? -14.540 -9.749 19.677 1.00 83.62 303 SER A C 1
ATOM 2321 O O . SER A 1 303 ? -14.319 -9.677 20.881 1.00 83.62 303 SER A O 1
ATOM 2323 N N . SER A 1 304 ? -14.479 -8.706 18.832 1.00 70.81 304 SER A N 1
ATOM 2324 C CA . SER A 1 304 ? -14.195 -7.302 19.171 1.00 70.81 304 SER A CA 1
ATOM 2325 C C . SER A 1 304 ? -13.271 -7.118 20.384 1.00 70.81 304 SER A C 1
ATOM 2327 O O . SER A 1 304 ? -13.673 -6.466 21.352 1.00 70.81 304 SER A O 1
ATOM 2329 N N . PRO A 1 305 ? -12.059 -7.711 20.397 1.00 75.25 305 PRO A N 1
ATOM 2330 C CA . PRO A 1 305 ? -11.147 -7.475 21.501 1.00 75.25 305 PRO A CA 1
ATOM 2331 C C . PRO A 1 305 ? -10.718 -6.007 21.488 1.00 75.25 305 PRO A C 1
ATOM 2333 O O . PRO A 1 305 ? -10.610 -5.399 20.423 1.00 75.25 305 PRO A O 1
ATOM 2336 N N . SER A 1 306 ? -10.465 -5.441 22.669 1.00 82.19 306 SER A N 1
ATOM 2337 C CA . SER A 1 306 ? -9.872 -4.108 22.729 1.00 82.19 306 SER A CA 1
ATOM 2338 C C . SER A 1 306 ? -8.403 -4.175 22.316 1.00 82.19 306 SER A C 1
ATOM 2340 O O . SER A 1 306 ? -7.668 -5.073 22.743 1.00 82.19 306 SER A O 1
ATOM 2342 N N . HIS A 1 307 ? -7.985 -3.235 21.475 1.00 82.88 307 HIS A N 1
ATOM 2343 C CA . HIS A 1 307 ? -6.642 -3.142 20.926 1.00 82.88 307 HIS A CA 1
ATOM 2344 C C . HIS A 1 307 ? -6.002 -1.795 21.277 1.00 82.88 307 HIS A C 1
ATOM 2346 O O . HIS A 1 307 ? -6.683 -0.765 21.266 1.00 82.88 307 HIS A O 1
ATOM 2352 N N . PRO A 1 308 ? -4.685 -1.782 21.558 1.00 87.44 308 PRO A N 1
ATOM 2353 C CA . PRO A 1 308 ? -3.975 -0.540 21.809 1.00 87.44 308 PRO A CA 1
ATOM 2354 C C . PRO A 1 308 ? -3.954 0.343 20.556 1.00 87.44 308 PRO A C 1
ATOM 2356 O O . PRO A 1 308 ? -4.089 -0.146 19.431 1.00 87.44 308 PRO A O 1
ATOM 2359 N N . ALA A 1 309 ? -3.724 1.638 20.750 1.00 92.56 309 ALA A N 1
ATOM 2360 C CA . ALA A 1 309 ? -3.595 2.589 19.662 1.00 92.56 309 ALA A CA 1
ATOM 2361 C C . ALA A 1 309 ? -2.446 2.203 18.723 1.00 92.56 309 ALA A C 1
ATOM 2363 O O . ALA A 1 309 ? -1.299 2.016 19.136 1.00 92.56 309 ALA A O 1
ATOM 2364 N N . VAL A 1 310 ? -2.754 2.141 17.431 1.00 94.44 310 VAL A N 1
ATOM 2365 C CA . VAL A 1 310 ? -1.792 1.889 16.361 1.00 94.44 310 VAL A CA 1
ATOM 2366 C C . VAL A 1 310 ? -1.768 3.062 15.398 1.00 94.44 310 VAL A C 1
ATOM 2368 O O . VAL A 1 310 ? -2.804 3.627 15.050 1.00 94.44 310 VAL A O 1
ATOM 2371 N N . TRP A 1 311 ? -0.573 3.415 14.933 1.00 96.50 311 TRP A N 1
ATOM 2372 C CA . TRP A 1 311 ? -0.409 4.378 13.854 1.00 96.50 311 TRP A CA 1
ATOM 2373 C C . TRP A 1 311 ? -0.195 3.664 12.527 1.00 96.50 311 TRP A C 1
ATOM 2375 O O . TRP A 1 311 ? 0.734 2.870 12.372 1.00 96.50 311 TRP A O 1
ATOM 2385 N N . LEU A 1 312 ? -1.017 4.017 11.548 1.00 97.31 312 LEU A N 1
ATOM 2386 C CA . LEU A 1 312 ? -0.928 3.523 10.182 1.00 97.31 312 LEU A CA 1
ATOM 2387 C C . LEU A 1 312 ? -0.572 4.669 9.248 1.00 97.31 312 LEU A C 1
ATOM 2389 O O . LEU A 1 312 ? -1.042 5.795 9.424 1.00 97.31 312 LEU A O 1
ATOM 2393 N N . ALA A 1 313 ? 0.210 4.380 8.209 1.00 97.44 313 ALA A N 1
ATOM 2394 C CA . ALA A 1 313 ? 0.254 5.284 7.069 1.00 97.44 313 ALA A CA 1
ATOM 2395 C C . ALA A 1 313 ? -1.170 5.439 6.516 1.00 97.44 313 ALA A C 1
ATOM 2397 O O . ALA A 1 313 ? -1.903 4.461 6.390 1.00 97.44 313 ALA A O 1
ATOM 2398 N N . ALA A 1 314 ? -1.573 6.653 6.147 1.00 97.44 314 ALA A N 1
ATOM 2399 C CA . ALA A 1 314 ? -2.933 6.901 5.674 1.00 97.44 314 ALA A CA 1
ATOM 2400 C C . ALA A 1 314 ? -3.263 6.102 4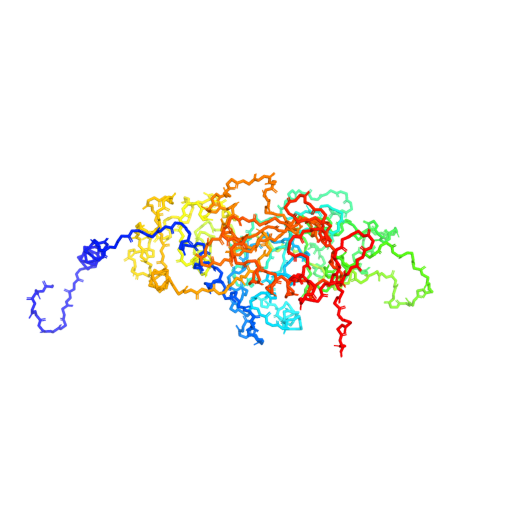.397 1.00 97.44 314 ALA A C 1
ATOM 2402 O O . ALA A 1 314 ? -4.427 5.802 4.142 1.00 97.44 314 ALA A O 1
ATOM 2403 N N . THR A 1 315 ? -2.241 5.735 3.614 1.00 97.19 315 THR A N 1
ATOM 2404 C CA . THR A 1 315 ? -2.339 4.890 2.414 1.00 97.19 315 THR A CA 1
ATOM 2405 C C . THR A 1 315 ? -2.360 3.388 2.695 1.00 97.19 315 THR A C 1
ATOM 2407 O O . THR A 1 315 ? -2.574 2.622 1.761 1.00 97.19 315 THR A O 1
ATOM 2410 N N . ASP A 1 316 ? -2.120 2.953 3.933 1.00 97.81 316 ASP A N 1
ATOM 2411 C CA . ASP A 1 316 ? -2.080 1.538 4.302 1.00 97.81 316 ASP A CA 1
ATOM 2412 C C . ASP A 1 316 ? -3.454 0.868 4.057 1.00 97.81 316 ASP A C 1
ATOM 2414 O O . ASP A 1 316 ? -4.483 1.460 4.407 1.00 97.81 316 ASP A O 1
ATOM 2418 N N . PRO A 1 317 ? -3.517 -0.335 3.450 1.00 97.00 317 PRO A N 1
ATOM 2419 C CA . PRO A 1 317 ? -4.784 -1.033 3.218 1.00 97.00 317 PRO A CA 1
ATOM 2420 C C . PRO A 1 317 ? -5.530 -1.415 4.507 1.00 97.00 317 PRO A C 1
ATOM 2422 O O . PRO A 1 317 ? -6.751 -1.527 4.473 1.00 97.00 317 PRO A O 1
ATOM 2425 N N . ALA A 1 318 ? -4.837 -1.531 5.645 1.00 96.69 318 ALA A N 1
ATOM 2426 C CA . ALA A 1 318 ? -5.463 -1.741 6.951 1.00 96.69 318 ALA A CA 1
ATOM 2427 C C . ALA A 1 318 ? -6.236 -0.515 7.457 1.00 96.69 318 ALA A C 1
ATOM 2429 O O . ALA A 1 318 ? -7.113 -0.648 8.309 1.00 96.69 318 ALA A O 1
ATOM 2430 N N . ASN A 1 319 ? -5.924 0.683 6.955 1.00 97.19 319 ASN A N 1
ATOM 2431 C CA . ASN A 1 319 ? -6.727 1.862 7.232 1.00 97.19 319 ASN A CA 1
ATOM 2432 C C . ASN A 1 319 ? -7.936 1.864 6.289 1.00 97.19 319 ASN A C 1
ATOM 2434 O O . ASN A 1 319 ? -7.775 2.072 5.087 1.00 97.19 319 ASN A O 1
ATOM 2438 N N . LEU A 1 320 ? -9.145 1.701 6.821 1.00 96.62 320 LEU A N 1
ATOM 2439 C CA . LEU A 1 320 ? -10.377 1.761 6.025 1.00 96.62 320 LEU A CA 1
ATOM 2440 C C . LEU A 1 320 ? -10.975 3.169 5.923 1.00 96.62 320 LEU A C 1
ATOM 2442 O O . LEU A 1 320 ? -11.822 3.405 5.058 1.00 96.62 320 LEU A O 1
ATOM 2446 N N . TYR A 1 321 ? -10.519 4.117 6.745 1.00 96.94 321 TYR A N 1
ATOM 2447 C CA . TYR A 1 321 ? -10.973 5.500 6.667 1.00 96.94 321 TYR A CA 1
ATOM 2448 C C . TYR A 1 321 ? -10.478 6.190 5.386 1.00 96.94 321 TYR A C 1
ATOM 2450 O O . TYR A 1 321 ? -9.335 6.016 4.942 1.00 96.94 321 TYR A O 1
ATOM 2458 N N . GLY A 1 322 ? -11.368 6.960 4.758 1.00 94.69 322 GLY A N 1
ATOM 2459 C CA . GLY A 1 322 ? -11.146 7.551 3.436 1.00 94.69 322 GLY A CA 1
ATOM 2460 C C . GLY A 1 322 ? -11.157 6.543 2.288 1.00 94.69 322 GLY A C 1
ATOM 2461 O O . GLY A 1 322 ? -10.701 6.873 1.195 1.00 94.69 322 GLY A O 1
ATOM 2462 N N . SER A 1 323 ? -11.601 5.317 2.561 1.00 93.31 323 SER A N 1
ATOM 2463 C CA . SER A 1 323 ? -11.723 4.193 1.633 1.00 93.31 323 SER A CA 1
ATOM 2464 C C . SER A 1 323 ? -13.144 3.630 1.781 1.00 93.31 323 SER A C 1
ATOM 2466 O O . SER A 1 323 ? -14.105 4.316 1.439 1.00 93.31 323 SER A O 1
ATOM 2468 N N . ALA A 1 324 ? -13.300 2.435 2.352 1.00 93.56 324 ALA A N 1
ATOM 2469 C CA . ALA A 1 324 ? -14.588 1.808 2.624 1.00 93.56 324 ALA A CA 1
ATOM 2470 C C . ALA A 1 324 ? -15.396 2.537 3.711 1.00 93.56 324 ALA A C 1
ATOM 2472 O O . ALA A 1 324 ? -16.619 2.429 3.741 1.00 93.56 324 ALA A O 1
ATOM 2473 N N . ILE A 1 325 ? -14.717 3.270 4.599 1.00 94.69 325 ILE A N 1
ATOM 2474 C CA . ILE A 1 325 ? -15.324 4.045 5.683 1.00 94.69 325 ILE A CA 1
ATOM 2475 C C . ILE A 1 325 ? -15.073 5.533 5.406 1.00 94.69 325 ILE A C 1
ATOM 2477 O O . ILE A 1 325 ? -13.928 5.917 5.135 1.00 94.69 325 ILE A O 1
ATOM 2481 N N . PRO A 1 326 ? -16.104 6.396 5.450 1.00 93.31 326 PRO A N 1
ATOM 2482 C CA . PRO A 1 326 ? -15.921 7.825 5.239 1.00 93.31 326 PRO A CA 1
ATOM 2483 C C . PRO A 1 326 ? -15.060 8.433 6.347 1.00 93.31 326 PRO A C 1
ATOM 2485 O O . PRO A 1 326 ? -15.072 7.984 7.492 1.00 93.31 326 PRO A O 1
ATOM 2488 N N . TRP A 1 327 ? -14.316 9.480 6.006 1.00 94.88 327 TRP A N 1
ATOM 2489 C CA . TRP A 1 327 ? -13.658 10.301 7.015 1.00 94.88 327 TRP A CA 1
ATOM 2490 C C . TRP A 1 327 ? -14.700 10.927 7.957 1.00 94.88 327 TRP A C 1
ATOM 2492 O O . TRP A 1 327 ? -15.752 11.349 7.471 1.00 94.88 327 TRP A O 1
ATOM 2502 N N . PRO A 1 328 ? -14.425 11.024 9.269 1.00 92.31 328 PRO A N 1
ATOM 2503 C CA . PRO A 1 328 ? -15.251 11.831 10.155 1.00 92.31 328 PRO A CA 1
ATOM 2504 C C . PRO A 1 328 ? -15.066 13.323 9.851 1.00 92.31 328 PRO A C 1
ATOM 2506 O O . PRO A 1 328 ? -14.076 13.730 9.230 1.00 92.31 328 PRO A O 1
ATOM 2509 N N . ASP A 1 329 ? -15.992 14.143 10.344 1.00 90.12 329 ASP A N 1
ATOM 2510 C CA . ASP A 1 329 ? -15.852 15.596 10.295 1.00 90.12 329 ASP A CA 1
ATOM 2511 C C . ASP A 1 329 ? -14.564 16.031 11.006 1.00 90.12 329 ASP A C 1
ATOM 2513 O O . ASP A 1 329 ? -14.235 15.571 12.103 1.00 90.12 329 ASP A O 1
ATOM 2517 N N . SER A 1 330 ? -13.805 16.916 10.362 1.00 90.12 330 SER A N 1
ATOM 2518 C CA . SER A 1 330 ? -12.496 17.338 10.849 1.00 90.12 330 SER A CA 1
ATOM 2519 C C . SER A 1 330 ? -12.222 18.800 10.502 1.00 90.12 330 SER A C 1
ATOM 2521 O O . SER A 1 330 ? -12.570 19.242 9.404 1.00 90.12 330 SER A O 1
ATOM 2523 N N . PRO A 1 331 ? -11.563 19.565 11.396 1.00 85.31 331 PRO A N 1
ATOM 2524 C CA . PRO A 1 331 ? -11.114 20.922 11.086 1.00 85.31 331 PRO A CA 1
ATOM 2525 C C . PRO A 1 331 ? -9.969 20.946 10.063 1.00 85.31 331 PRO A C 1
ATOM 2527 O O . PRO A 1 331 ? -9.660 22.000 9.511 1.00 85.31 331 PRO A O 1
ATOM 2530 N N . VAL A 1 332 ? -9.326 19.800 9.814 1.00 90.88 332 VAL A N 1
ATOM 2531 C CA . VAL A 1 332 ? -8.235 19.658 8.848 1.00 90.88 332 VAL A CA 1
ATOM 2532 C C . VAL A 1 332 ? -8.654 18.762 7.692 1.00 90.88 332 VAL A C 1
ATOM 2534 O O . VAL A 1 332 ? -9.509 17.887 7.815 1.00 90.88 332 VAL A O 1
ATOM 2537 N N . ARG A 1 333 ? -8.015 18.953 6.538 1.00 92.19 333 ARG A N 1
ATOM 2538 C CA . ARG A 1 333 ? -8.236 18.077 5.389 1.00 92.19 333 ARG A CA 1
ATOM 2539 C C . ARG A 1 333 ? -7.552 16.730 5.625 1.00 92.19 333 ARG A C 1
ATOM 2541 O O . ARG A 1 333 ? -6.326 16.660 5.662 1.00 92.19 333 ARG A O 1
ATOM 2548 N N . LEU A 1 334 ? -8.349 15.670 5.708 1.00 95.25 334 LEU A N 1
ATOM 2549 C CA . LEU A 1 334 ? -7.873 14.291 5.809 1.00 95.25 334 LEU A CA 1
ATOM 2550 C C . LEU A 1 334 ? -7.629 13.714 4.411 1.00 95.25 334 LEU A C 1
ATOM 2552 O O . LEU A 1 334 ? -8.454 13.875 3.507 1.00 95.25 334 LEU A O 1
ATOM 2556 N N . VAL A 1 335 ? -6.479 13.067 4.212 1.00 93.19 335 VAL A N 1
ATOM 2557 C CA . VAL A 1 335 ? -6.062 12.538 2.905 1.00 93.19 335 VAL A CA 1
ATOM 2558 C C . VAL A 1 335 ? -5.347 11.197 3.035 1.00 93.19 335 VAL A C 1
ATOM 2560 O O . VAL A 1 335 ? -4.578 10.970 3.965 1.00 93.19 335 VAL A O 1
ATOM 2563 N N . ARG A 1 336 ? -5.550 10.316 2.049 1.00 94.94 336 ARG A N 1
ATOM 2564 C CA . ARG A 1 336 ? -4.768 9.082 1.882 1.00 94.94 336 ARG A CA 1
ATOM 2565 C C . ARG A 1 336 ? -3.542 9.361 1.014 1.00 94.94 336 ARG A C 1
ATOM 2567 O O . ARG A 1 336 ? -3.495 8.978 -0.152 1.00 94.94 336 ARG A O 1
ATOM 2574 N N . GLU A 1 337 ? -2.565 10.072 1.568 1.00 93.44 337 GLU A N 1
ATOM 2575 C CA . GLU A 1 337 ? -1.350 10.476 0.848 1.00 93.44 337 GLU A CA 1
ATOM 2576 C C . GLU A 1 337 ? -0.070 9.990 1.532 1.00 93.44 337 GLU A C 1
ATOM 2578 O O . GLU A 1 337 ? -0.017 9.786 2.745 1.00 93.44 337 GLU A O 1
ATOM 2583 N N . ALA A 1 338 ? 0.988 9.821 0.733 1.00 92.75 338 ALA A N 1
ATOM 2584 C CA . ALA A 1 338 ? 2.290 9.380 1.214 1.00 92.75 338 ALA A CA 1
ATOM 2585 C C . ALA A 1 338 ? 2.847 10.349 2.266 1.00 92.75 338 ALA A C 1
ATOM 2587 O O . ALA A 1 338 ? 3.064 11.528 1.983 1.00 92.75 338 ALA A O 1
ATOM 2588 N N . GLY A 1 339 ? 3.113 9.837 3.467 1.00 91.69 339 GLY A N 1
ATOM 2589 C CA . GLY A 1 339 ? 3.628 10.619 4.589 1.00 91.69 339 GLY A CA 1
ATOM 2590 C C . GLY A 1 339 ? 2.565 11.171 5.538 1.00 91.69 339 GLY A C 1
ATOM 2591 O O . GLY A 1 339 ? 2.957 11.707 6.567 1.00 91.69 339 GLY A O 1
ATOM 2592 N N . ALA A 1 340 ? 1.270 11.026 5.237 1.00 96.44 340 ALA A N 1
ATOM 2593 C CA . ALA A 1 340 ? 0.206 11.239 6.218 1.00 96.44 340 ALA A CA 1
ATOM 2594 C C . ALA A 1 340 ? -0.021 9.956 7.033 1.00 96.44 340 ALA A C 1
ATOM 2596 O O . ALA A 1 340 ? 0.167 8.851 6.513 1.00 96.44 340 ALA A O 1
ATOM 2597 N N . TYR A 1 341 ? -0.432 10.093 8.293 1.00 97.81 341 TYR A N 1
ATOM 2598 C CA . TYR A 1 341 ? -0.700 8.963 9.186 1.00 97.81 341 TYR A CA 1
ATOM 2599 C C . TYR A 1 341 ? -1.992 9.168 9.966 1.00 97.81 341 TYR A C 1
ATOM 2601 O O . TYR A 1 341 ? -2.418 10.297 10.210 1.00 97.81 341 TYR A O 1
ATOM 2609 N N . VAL A 1 342 ? -2.585 8.061 10.392 1.00 97.88 342 VAL A N 1
ATOM 2610 C CA . VAL A 1 342 ? -3.763 8.035 11.257 1.00 97.88 342 VAL A CA 1
ATOM 2611 C C . VAL A 1 342 ? -3.503 7.141 12.459 1.00 97.88 342 VAL A C 1
ATOM 2613 O O . VAL A 1 342 ? -2.870 6.095 12.320 1.00 97.88 342 VAL A O 1
ATOM 2616 N N . ALA A 1 343 ? -3.985 7.557 13.625 1.00 97.31 343 ALA A N 1
ATOM 2617 C CA . ALA A 1 343 ? -4.000 6.741 14.829 1.00 97.31 343 ALA A CA 1
ATOM 2618 C C . ALA A 1 343 ? -5.388 6.128 14.999 1.00 97.31 343 ALA A C 1
ATOM 2620 O O . ALA A 1 343 ? -6.381 6.860 14.993 1.00 97.31 343 ALA A O 1
ATOM 2621 N N . LEU A 1 344 ? -5.443 4.810 15.159 1.00 95.69 344 LEU A N 1
ATOM 2622 C CA . LEU A 1 344 ? -6.669 4.054 15.381 1.00 95.69 344 LEU A CA 1
ATOM 2623 C C . LEU A 1 344 ? -6.565 3.281 16.690 1.00 95.69 344 LEU A C 1
ATOM 2625 O O . LEU A 1 344 ? -5.523 2.686 16.957 1.00 95.69 344 LEU A O 1
ATOM 2629 N N . ALA A 1 345 ? -7.647 3.230 17.457 1.00 93.56 345 ALA A N 1
ATOM 2630 C CA . ALA A 1 345 ? -7.812 2.256 18.531 1.00 93.56 345 ALA A CA 1
ATOM 2631 C C . ALA A 1 345 ? -9.267 1.811 18.568 1.00 93.56 345 ALA A C 1
ATOM 2633 O O . ALA A 1 345 ? -10.160 2.642 18.423 1.00 93.56 345 ALA A O 1
ATOM 2634 N N . ASP A 1 346 ? -9.499 0.505 18.698 1.00 90.56 346 ASP A N 1
ATOM 2635 C CA . ASP A 1 346 ? -10.852 -0.073 18.719 1.00 90.56 346 ASP A CA 1
ATOM 2636 C C . ASP A 1 346 ? -11.730 0.372 17.529 1.00 90.56 346 ASP A C 1
ATOM 2638 O O . ASP A 1 346 ? -12.957 0.403 17.596 1.00 90.56 346 ASP A O 1
ATOM 2642 N N . GLY A 1 347 ? -11.082 0.717 16.410 1.00 92.25 347 GLY A N 1
ATOM 2643 C CA . GLY A 1 347 ? -11.728 1.194 15.193 1.00 92.25 347 GLY A CA 1
ATOM 2644 C C . GLY A 1 347 ? -12.128 2.664 15.186 1.00 92.25 347 GLY A C 1
ATOM 2645 O O . GLY A 1 347 ? -12.624 3.128 14.166 1.00 92.25 347 GLY A O 1
ATOM 2646 N N . GLU A 1 348 ? -11.884 3.408 16.263 1.00 94.31 348 GLU A N 1
ATOM 2647 C CA . GLU A 1 348 ? -12.073 4.854 16.305 1.00 94.31 348 GLU A CA 1
ATOM 2648 C C . GLU A 1 348 ? -10.831 5.599 15.809 1.00 94.31 348 GLU A C 1
ATOM 2650 O O . GLU A 1 348 ? -9.692 5.242 16.119 1.00 94.31 348 GLU A O 1
ATOM 2655 N N . LEU A 1 349 ? -11.054 6.677 15.053 1.00 95.88 349 LEU A N 1
ATOM 2656 C CA . LEU A 1 349 ? -9.996 7.581 14.616 1.00 95.88 349 LEU A CA 1
ATOM 2657 C C . LEU A 1 349 ? -9.602 8.515 15.766 1.00 95.88 349 LEU A C 1
ATOM 2659 O O . LEU A 1 349 ? -10.358 9.412 16.130 1.00 95.88 349 LEU A O 1
ATOM 2663 N N . LEU A 1 350 ? -8.408 8.316 16.325 1.00 96.69 350 LEU A N 1
ATOM 2664 C CA . LEU A 1 350 ? -7.922 9.064 17.486 1.00 96.69 350 LEU A CA 1
ATOM 2665 C C . LEU A 1 350 ? -7.127 10.309 17.093 1.00 96.69 350 LEU A C 1
ATOM 2667 O O . LEU A 1 350 ? -7.288 11.375 17.686 1.00 96.69 350 LEU A O 1
ATOM 2671 N N . ALA A 1 351 ? -6.275 10.201 16.076 1.00 97.44 351 ALA A N 1
ATOM 2672 C CA . ALA A 1 351 ? -5.460 11.321 15.621 1.00 97.44 351 ALA A CA 1
ATOM 2673 C C . ALA A 1 351 ? -5.097 11.223 14.139 1.00 97.44 351 ALA A C 1
ATOM 2675 O O . ALA A 1 351 ? -5.147 10.157 13.527 1.00 97.44 351 ALA A O 1
ATOM 2676 N N . HIS A 1 352 ? -4.695 12.355 13.575 1.00 97.88 352 HIS A N 1
ATOM 2677 C CA . HIS A 1 352 ? -4.152 12.478 12.231 1.00 97.88 352 HIS A CA 1
ATOM 2678 C C . HIS A 1 352 ? -2.832 13.251 12.277 1.00 97.88 352 HIS A C 1
ATOM 2680 O O . HIS A 1 352 ? -2.731 14.287 12.932 1.00 97.88 352 HIS A O 1
ATOM 2686 N N . LEU A 1 353 ? -1.830 12.754 11.558 1.00 97.06 353 LEU A N 1
ATOM 2687 C CA . LEU A 1 353 ? -0.558 13.427 11.325 1.00 97.06 353 LEU A CA 1
ATOM 2688 C C . LEU A 1 353 ? -0.482 13.794 9.844 1.00 97.06 353 LEU A C 1
ATOM 2690 O O . LEU A 1 353 ? -0.612 12.922 8.982 1.00 97.06 353 LEU A O 1
ATOM 2694 N N . ASP A 1 354 ? -0.281 15.078 9.553 1.00 95.62 354 ASP A N 1
ATOM 2695 C CA . ASP A 1 354 ? -0.265 15.582 8.181 1.00 95.62 354 ASP A CA 1
ATOM 2696 C C . ASP A 1 354 ? 0.861 14.977 7.318 1.00 95.62 354 ASP A C 1
ATOM 2698 O O . ASP A 1 354 ? 1.812 14.357 7.797 1.00 95.62 354 ASP A O 1
ATOM 2702 N N . ARG A 1 355 ? 0.775 15.203 6.003 1.00 93.38 355 ARG A N 1
ATOM 2703 C CA . ARG A 1 355 ? 1.741 14.695 5.018 1.00 93.38 355 ARG A CA 1
ATOM 2704 C C . ARG A 1 355 ? 3.190 15.121 5.301 1.00 93.38 355 ARG A C 1
ATOM 2706 O O . ARG A 1 355 ? 4.141 14.402 4.983 1.00 93.38 355 ARG A O 1
ATOM 2713 N N . SER A 1 356 ? 3.377 16.322 5.844 1.00 91.94 356 SER A N 1
ATOM 2714 C CA . SER A 1 356 ? 4.688 16.867 6.211 1.00 91.94 356 SER A CA 1
ATOM 2715 C C . SER A 1 356 ? 5.212 16.323 7.541 1.00 91.94 356 SER A C 1
ATOM 2717 O O . SER A 1 356 ? 6.413 16.442 7.794 1.00 91.94 356 SER A O 1
ATOM 2719 N N . ARG A 1 357 ? 4.364 15.646 8.324 1.00 93.88 357 ARG A N 1
ATOM 2720 C CA . ARG A 1 357 ? 4.581 15.201 9.706 1.00 93.88 357 ARG A CA 1
ATOM 2721 C C . ARG A 1 357 ? 4.866 16.357 10.661 1.00 93.88 357 ARG A C 1
ATOM 2723 O O . ARG A 1 357 ? 5.702 16.230 11.552 1.00 93.88 357 ARG A O 1
ATOM 2730 N N . THR A 1 358 ? 4.201 17.482 10.427 1.00 95.06 358 THR A N 1
ATOM 2731 C CA . THR A 1 358 ? 4.365 18.748 11.147 1.00 95.06 358 THR A CA 1
ATOM 2732 C C . THR A 1 358 ? 3.139 19.139 11.955 1.00 95.06 358 THR A C 1
ATOM 2734 O O . THR A 1 358 ? 3.296 19.741 13.013 1.00 95.06 358 THR A O 1
ATOM 2737 N N . GLY A 1 359 ? 1.943 18.809 11.479 1.00 96.19 359 GLY A N 1
ATOM 2738 C CA . GLY A 1 359 ? 0.681 19.059 12.165 1.00 96.19 359 GLY A CA 1
ATOM 2739 C C . GLY A 1 359 ? 0.096 17.766 12.719 1.00 96.19 359 GLY A C 1
ATOM 2740 O O . GLY A 1 359 ? -0.185 16.845 11.951 1.00 96.19 359 GLY A O 1
ATOM 2741 N N . LEU A 1 360 ? -0.091 17.709 14.037 1.00 97.00 360 LEU A N 1
ATOM 2742 C CA . LEU A 1 360 ? -0.797 16.636 14.737 1.00 97.00 360 LEU A CA 1
ATOM 2743 C C . LEU A 1 360 ? -2.199 17.124 15.122 1.00 97.00 360 LEU A C 1
ATOM 2745 O O . LEU A 1 360 ? -2.348 18.183 15.724 1.00 97.00 360 LEU A O 1
ATOM 2749 N N . THR A 1 361 ? -3.236 16.367 14.790 1.00 96.88 361 THR A N 1
ATOM 2750 C CA . THR A 1 361 ? -4.624 16.707 15.128 1.00 96.88 361 THR A CA 1
ATOM 2751 C C . THR A 1 361 ? -5.257 15.568 15.908 1.00 96.88 361 THR A C 1
ATOM 2753 O O . THR A 1 361 ? -5.275 14.443 15.415 1.00 96.88 361 THR A O 1
ATOM 2756 N N . PHE A 1 362 ? -5.783 15.853 17.096 1.00 96.88 362 PHE A N 1
ATOM 2757 C CA . PHE A 1 362 ? -6.536 14.910 17.915 1.00 96.88 362 PHE A CA 1
ATOM 2758 C C . PHE A 1 362 ? -8.037 15.052 17.670 1.00 96.88 362 PHE A C 1
ATOM 2760 O O . PHE A 1 362 ? -8.605 16.145 17.743 1.00 96.88 362 PHE A O 1
ATOM 2767 N N . PHE A 1 363 ? -8.691 13.917 17.459 1.00 95.69 363 PHE A N 1
ATOM 2768 C CA . PHE A 1 363 ? -10.145 13.800 17.515 1.00 95.69 363 PHE A CA 1
ATOM 2769 C C . PHE A 1 363 ? -10.609 13.693 18.977 1.00 95.69 363 PHE A C 1
ATOM 2771 O O . PHE A 1 363 ? -9.776 13.433 19.850 1.00 95.69 363 PHE A O 1
ATOM 2778 N N . PRO A 1 364 ? -11.911 13.872 19.282 1.00 93.88 364 PRO A N 1
ATOM 2779 C CA . PRO A 1 364 ? -12.414 13.837 20.658 1.00 93.88 364 PRO A CA 1
ATOM 2780 C C . PRO A 1 364 ? -11.944 12.615 21.465 1.00 93.88 364 PRO A C 1
ATOM 2782 O O . PRO A 1 364 ? -11.302 12.794 22.498 1.00 93.88 364 PRO A O 1
ATOM 2785 N N . ALA A 1 365 ? -12.124 11.399 20.938 1.00 92.25 365 ALA A N 1
ATOM 2786 C CA . ALA A 1 365 ? -11.657 10.162 21.575 1.00 92.25 365 ALA A CA 1
ATOM 2787 C C . ALA A 1 365 ? -10.126 10.111 21.749 1.00 92.25 365 ALA A C 1
ATOM 2789 O O . ALA A 1 365 ? -9.604 9.611 22.744 1.00 92.25 365 ALA A O 1
ATOM 2790 N N . GLY A 1 366 ? -9.375 10.686 20.806 1.00 94.25 366 GLY A N 1
ATOM 2791 C CA . GLY A 1 366 ? -7.921 10.766 20.908 1.00 94.25 366 GLY A CA 1
ATOM 2792 C C . GLY A 1 366 ? -7.430 11.737 21.974 1.00 94.25 366 GLY A C 1
ATOM 2793 O O . GLY A 1 366 ? -6.356 11.518 22.524 1.00 94.25 366 GLY A O 1
ATOM 2794 N N . ARG A 1 367 ? -8.196 12.787 22.302 1.00 94.06 367 ARG A N 1
ATOM 2795 C CA . ARG A 1 367 ? -7.859 13.698 23.410 1.00 94.06 367 ARG A CA 1
ATOM 2796 C C . ARG A 1 367 ? -7.983 12.999 24.757 1.00 94.06 367 ARG A C 1
ATOM 2798 O O . ARG A 1 367 ? -7.148 13.220 25.627 1.00 94.06 367 ARG A O 1
ATOM 2805 N N . GLU A 1 368 ? -8.984 12.135 24.904 1.00 93.94 368 GLU A N 1
ATOM 2806 C CA . GLU A 1 368 ? -9.168 11.300 26.096 1.00 93.94 368 GLU A CA 1
ATOM 2807 C C . GLU A 1 368 ? -8.061 10.241 26.227 1.00 93.94 368 GLU A C 1
ATOM 2809 O O . GLU A 1 368 ? -7.642 9.919 27.336 1.00 93.94 368 GLU A O 1
ATOM 2814 N N . ARG A 1 369 ? -7.524 9.762 25.096 1.00 94.69 369 ARG A N 1
ATOM 2815 C CA . ARG A 1 369 ? -6.459 8.744 25.010 1.00 94.69 369 ARG A CA 1
ATOM 2816 C C . ARG A 1 369 ? -5.101 9.316 24.571 1.00 94.69 369 ARG A C 1
ATOM 2818 O O . ARG A 1 369 ? -4.308 8.629 23.926 1.00 94.69 369 ARG A O 1
ATOM 2825 N N . ALA A 1 370 ? -4.811 10.578 24.895 1.00 94.62 370 ALA A N 1
ATOM 2826 C CA . ALA A 1 370 ? -3.660 11.294 24.332 1.00 94.62 370 ALA A CA 1
ATOM 2827 C C . ALA A 1 370 ? -2.304 10.636 24.645 1.00 94.62 370 ALA A C 1
ATOM 2829 O O . ALA A 1 370 ? -1.426 10.602 23.782 1.00 94.62 370 ALA A O 1
ATOM 2830 N N . GLU A 1 371 ? -2.132 10.096 25.855 1.00 94.12 371 GLU A N 1
ATOM 2831 C CA . GLU A 1 371 ? -0.910 9.388 26.258 1.00 94.12 371 GLU A CA 1
ATOM 2832 C C . GLU A 1 371 ? -0.660 8.155 25.383 1.00 94.12 371 GLU A C 1
ATOM 2834 O O . GLU A 1 371 ? 0.434 7.985 24.854 1.00 94.12 371 GLU A O 1
ATOM 2839 N N . GLU A 1 372 ? -1.694 7.351 25.147 1.00 94.12 372 GLU A N 1
ATOM 2840 C CA . GLU A 1 372 ? -1.616 6.143 24.327 1.00 94.12 372 GLU A CA 1
ATOM 2841 C C . GLU A 1 372 ? -1.276 6.465 22.864 1.00 94.12 372 GLU A C 1
ATOM 2843 O O . GLU A 1 372 ? -0.377 5.862 22.272 1.00 94.12 372 GLU A O 1
ATOM 2848 N N . VAL A 1 373 ? -1.937 7.479 22.295 1.00 95.62 373 VAL A N 1
ATOM 2849 C CA . VAL A 1 373 ? -1.671 7.962 20.932 1.00 95.62 373 VAL A CA 1
ATOM 2850 C C . VAL A 1 373 ? -0.224 8.437 20.789 1.00 95.62 373 VAL A C 1
ATOM 2852 O O . VAL A 1 373 ? 0.438 8.122 19.797 1.00 95.62 373 VAL A O 1
ATOM 2855 N N . ILE A 1 374 ? 0.284 9.198 21.761 1.00 95.69 374 ILE A N 1
ATOM 2856 C CA . ILE A 1 374 ? 1.642 9.754 21.721 1.00 95.69 374 ILE A CA 1
ATOM 2857 C C . ILE A 1 374 ? 2.697 8.672 21.966 1.00 95.69 374 ILE A C 1
ATOM 2859 O O . ILE A 1 374 ? 3.722 8.661 21.281 1.00 95.69 374 ILE A O 1
ATOM 2863 N N . ALA A 1 375 ? 2.443 7.734 22.879 1.00 93.19 375 ALA A N 1
ATOM 2864 C CA . ALA A 1 375 ? 3.318 6.593 23.110 1.00 93.19 375 ALA A CA 1
ATOM 2865 C C . ALA A 1 375 ? 3.495 5.771 21.824 1.00 93.19 375 ALA A C 1
ATOM 2867 O O . ALA A 1 375 ? 4.624 5.474 21.424 1.00 93.19 375 ALA A O 1
ATOM 2868 N N . ALA A 1 376 ? 2.397 5.491 21.115 1.00 92.69 376 ALA A N 1
ATOM 2869 C CA . ALA A 1 376 ? 2.431 4.790 19.834 1.00 92.69 376 ALA A CA 1
ATOM 2870 C C . ALA A 1 376 ? 3.105 5.615 18.716 1.00 92.69 376 ALA A C 1
ATOM 2872 O O . ALA A 1 376 ? 3.734 5.052 17.815 1.00 92.69 376 ALA A O 1
ATOM 2873 N N . LEU A 1 377 ? 3.036 6.953 18.769 1.00 94.94 377 LEU A N 1
ATOM 2874 C CA . LEU A 1 377 ? 3.655 7.832 17.769 1.00 94.94 377 LEU A CA 1
ATOM 2875 C C . LEU A 1 377 ? 5.187 7.718 17.760 1.00 94.94 377 LEU A C 1
ATOM 2877 O O . LEU A 1 377 ? 5.806 7.851 16.702 1.00 94.94 377 LEU A O 1
ATOM 2881 N N . ALA A 1 378 ? 5.812 7.426 18.905 1.00 88.81 378 ALA A N 1
ATOM 2882 C CA . ALA A 1 378 ? 7.262 7.245 18.994 1.00 88.81 378 ALA A CA 1
ATOM 2883 C C . ALA A 1 378 ? 7.768 6.105 18.089 1.00 88.81 378 ALA A C 1
ATOM 2885 O O . ALA A 1 378 ? 8.833 6.222 17.476 1.00 88.81 378 ALA A O 1
ATOM 2886 N N . ALA A 1 379 ? 6.981 5.034 17.929 1.00 88.25 379 ALA A N 1
ATOM 2887 C CA . ALA A 1 379 ? 7.307 3.933 17.025 1.00 88.25 379 ALA A CA 1
ATOM 2888 C C . ALA A 1 379 ? 7.304 4.376 15.554 1.00 88.25 379 ALA A C 1
ATOM 2890 O O . ALA A 1 379 ? 8.163 3.952 14.784 1.00 88.25 379 ALA A O 1
ATOM 2891 N N . VAL A 1 380 ? 6.403 5.282 15.161 1.00 91.12 380 VAL A N 1
ATOM 2892 C CA . VAL A 1 380 ? 6.437 5.894 13.823 1.00 91.12 380 VAL A CA 1
ATOM 2893 C C . VAL A 1 380 ? 7.639 6.815 13.694 1.00 91.12 380 VAL A C 1
ATOM 2895 O O . VAL A 1 380 ? 8.369 6.737 12.709 1.00 91.12 380 VAL A O 1
ATOM 2898 N N . ALA A 1 381 ? 7.874 7.676 14.684 1.00 92.19 381 ALA A N 1
ATOM 2899 C CA . ALA A 1 381 ? 8.962 8.645 14.662 1.00 92.19 381 ALA A C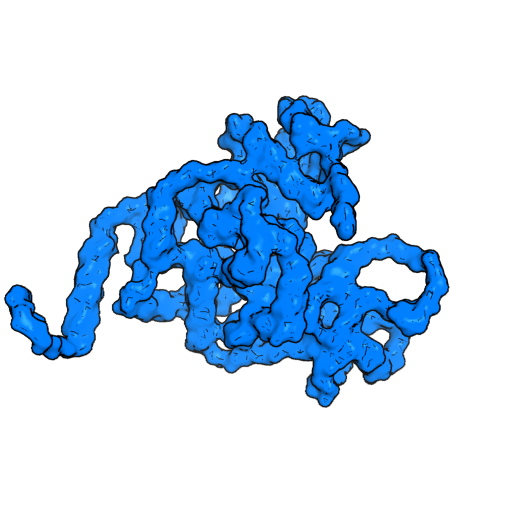A 1
ATOM 2900 C C . ALA A 1 381 ? 10.339 7.974 14.520 1.00 92.19 381 ALA A C 1
ATOM 2902 O O . ALA A 1 381 ? 11.171 8.464 13.752 1.00 92.19 381 ALA A O 1
ATOM 2903 N N . SER A 1 382 ? 10.535 6.812 15.155 1.00 90.44 382 SER A N 1
ATOM 2904 C CA . SER A 1 382 ? 11.774 6.024 15.089 1.00 90.44 382 SER A CA 1
ATOM 2905 C C . SER A 1 382 ? 12.110 5.487 13.687 1.00 90.44 382 SER A C 1
ATOM 2907 O O . SER A 1 382 ? 13.274 5.235 13.365 1.00 90.44 382 SER A O 1
ATOM 2909 N N . ARG A 1 383 ? 11.107 5.366 12.805 1.00 89.12 383 ARG A N 1
ATOM 2910 C CA . ARG A 1 383 ? 11.277 4.949 11.399 1.00 89.12 383 ARG A CA 1
ATOM 2911 C C . ARG A 1 383 ? 11.841 6.062 10.519 1.00 89.12 383 ARG A C 1
ATOM 2913 O O . ARG A 1 383 ? 12.277 5.812 9.396 1.00 89.12 383 ARG A O 1
ATOM 2920 N N . HIS A 1 384 ? 11.849 7.298 11.015 1.00 90.50 384 HIS A N 1
ATOM 2921 C CA . HIS A 1 384 ? 12.360 8.465 10.307 1.00 90.50 384 HIS A CA 1
ATOM 2922 C C . HIS A 1 384 ? 13.658 8.937 10.938 1.00 90.50 384 HIS A C 1
ATOM 2924 O O . HIS A 1 384 ? 13.799 8.975 12.152 1.00 90.50 384 HIS A O 1
ATOM 2930 N N . ARG A 1 385 ? 14.610 9.402 10.124 1.00 88.50 385 ARG A N 1
ATOM 2931 C CA . ARG A 1 385 ? 15.851 9.993 10.658 1.00 88.50 385 ARG A CA 1
ATOM 2932 C C . ARG A 1 385 ? 15.570 11.197 11.567 1.00 88.50 385 ARG A C 1
ATOM 2934 O O . ARG A 1 385 ? 16.304 11.450 12.516 1.00 88.50 385 ARG A O 1
ATOM 2941 N N . ARG A 1 386 ? 14.541 11.971 11.222 1.00 92.00 386 ARG A N 1
ATOM 2942 C CA . ARG A 1 386 ? 14.099 13.158 11.950 1.00 92.00 386 ARG A CA 1
ATOM 2943 C C . ARG A 1 386 ? 12.624 13.417 11.658 1.00 92.00 386 ARG A C 1
ATOM 2945 O O . ARG A 1 386 ? 12.241 13.428 10.489 1.00 92.00 386 ARG A O 1
ATOM 2952 N N . MET A 1 387 ? 11.848 13.702 12.695 1.00 94.81 387 MET A N 1
ATOM 2953 C CA . MET A 1 387 ? 10.451 14.140 12.611 1.00 94.81 387 MET A CA 1
ATOM 2954 C C . MET A 1 387 ? 10.275 15.393 13.469 1.00 94.81 387 MET A C 1
ATOM 2956 O O . MET A 1 387 ? 10.809 15.439 14.572 1.00 94.81 387 MET A O 1
ATOM 2960 N N . VAL A 1 388 ? 9.589 16.423 12.968 1.00 95.50 388 VAL A N 1
ATOM 2961 C CA . VAL A 1 388 ? 9.386 17.682 13.702 1.00 95.50 388 VAL A CA 1
ATOM 2962 C C . VAL A 1 388 ? 7.909 18.035 13.693 1.00 95.50 388 VAL A C 1
ATOM 2964 O O . VAL A 1 388 ? 7.382 18.343 12.633 1.00 95.50 388 VAL A O 1
ATOM 2967 N N . ILE A 1 389 ? 7.283 18.060 14.866 1.00 97.06 389 ILE A N 1
ATOM 2968 C CA . ILE A 1 389 ? 5.904 18.508 15.054 1.00 97.06 389 ILE A CA 1
ATOM 2969 C C . ILE A 1 389 ? 5.937 20.008 15.349 1.00 97.06 389 ILE A C 1
ATOM 2971 O O . ILE A 1 389 ? 6.488 20.441 16.362 1.00 97.06 389 ILE A O 1
ATOM 2975 N N . HIS A 1 390 ? 5.389 20.803 14.437 1.00 97.25 390 HIS A N 1
ATOM 2976 C CA . HIS A 1 390 ? 5.263 22.254 14.550 1.00 97.25 390 HIS A CA 1
ATOM 2977 C C . HIS A 1 390 ? 4.022 22.647 15.344 1.00 97.25 390 HIS A C 1
ATOM 2979 O O . HIS A 1 390 ? 4.112 23.525 16.201 1.00 97.25 390 HIS A O 1
ATOM 2985 N N . GLU A 1 391 ? 2.898 21.984 15.083 1.00 96.88 391 GLU A N 1
ATOM 2986 C CA . GLU A 1 391 ? 1.586 22.358 15.607 1.00 96.88 391 GLU A CA 1
ATOM 2987 C C . GLU A 1 391 ? 0.801 21.128 16.067 1.00 96.88 391 GLU A C 1
ATOM 2989 O O . GLU A 1 391 ? 0.913 20.044 15.488 1.00 96.88 391 GLU A O 1
ATOM 2994 N N . ILE A 1 392 ? 0.005 21.310 17.120 1.00 96.81 392 ILE A N 1
ATOM 2995 C CA . ILE A 1 392 ? -0.919 20.321 17.670 1.00 96.81 392 ILE A CA 1
ATOM 2996 C C . ILE A 1 392 ? -2.277 21.003 17.829 1.00 96.81 392 ILE A C 1
ATOM 2998 O O . ILE A 1 392 ? -2.371 22.005 18.536 1.00 96.81 392 ILE A O 1
ATOM 3002 N N . ASP A 1 393 ? -3.311 20.491 17.160 1.00 94.94 393 ASP A N 1
ATOM 3003 C CA . ASP A 1 393 ? -4.661 21.082 17.140 1.00 94.94 393 ASP A CA 1
ATOM 3004 C C . ASP A 1 393 ? -4.678 22.583 16.771 1.00 94.94 393 ASP A C 1
ATOM 3006 O O . ASP A 1 393 ? -5.470 23.364 17.294 1.00 94.94 393 ASP A O 1
ATOM 3010 N N . GLY A 1 394 ? -3.781 22.997 15.867 1.00 93.38 394 GLY A N 1
ATOM 3011 C CA . GLY A 1 394 ? -3.654 24.386 15.404 1.00 93.38 394 GLY A CA 1
ATOM 3012 C C . GLY A 1 394 ? -2.905 25.328 16.357 1.00 93.38 394 GLY A C 1
ATOM 3013 O O . GLY A 1 394 ? -2.831 26.525 16.096 1.00 93.38 394 GLY A O 1
ATOM 3014 N N . VAL A 1 395 ? -2.339 24.811 17.453 1.00 95.25 395 VAL A N 1
ATOM 3015 C CA . VAL A 1 395 ? -1.521 25.566 18.418 1.00 95.25 395 VAL A CA 1
ATOM 3016 C C . VAL A 1 395 ? -0.054 25.138 18.288 1.00 95.25 395 VAL A C 1
ATOM 3018 O O . VAL A 1 395 ? 0.198 23.951 18.066 1.00 95.25 395 VAL A O 1
ATOM 3021 N N . PRO A 1 396 ? 0.940 26.036 18.448 1.00 96.75 396 PRO A N 1
ATOM 3022 C CA . PRO A 1 396 ? 2.348 25.645 18.462 1.00 96.75 396 PRO A CA 1
ATOM 3023 C C . PRO A 1 396 ? 2.622 24.472 19.414 1.00 96.75 396 PRO A C 1
ATOM 3025 O O . PRO A 1 396 ? 2.217 24.482 20.576 1.00 96.75 396 PRO A O 1
ATOM 3028 N N . ALA A 1 397 ? 3.348 23.456 18.940 1.00 95.94 397 ALA A N 1
ATOM 3029 C CA . ALA A 1 397 ? 3.544 22.196 19.664 1.00 95.94 397 ALA A CA 1
ATOM 3030 C C . ALA A 1 397 ? 4.202 22.371 21.043 1.00 95.94 397 ALA A C 1
ATOM 3032 O O . ALA A 1 397 ? 3.987 21.556 21.934 1.00 95.94 397 ALA A O 1
ATOM 3033 N N . GLY A 1 398 ? 4.996 23.432 21.223 1.00 94.00 398 GLY A N 1
ATOM 3034 C CA . GLY A 1 398 ? 5.607 23.773 22.508 1.00 94.00 398 GLY A CA 1
ATOM 3035 C C . GLY A 1 398 ? 4.596 24.214 23.570 1.00 94.00 398 GLY A C 1
ATOM 3036 O O . GLY A 1 398 ? 4.790 23.862 24.734 1.00 94.00 398 GLY A O 1
ATOM 3037 N N . ASP A 1 399 ? 3.531 24.900 23.145 1.00 94.81 399 ASP A N 1
ATOM 3038 C CA . ASP A 1 399 ? 2.508 25.530 23.993 1.00 94.81 399 ASP A CA 1
ATOM 3039 C C . ASP A 1 399 ? 1.271 24.635 24.184 1.00 94.81 399 ASP A C 1
ATOM 3041 O O . ASP A 1 399 ? 0.417 24.899 25.029 1.00 94.81 399 ASP A O 1
ATOM 3045 N N . SER A 1 400 ? 1.164 23.561 23.399 1.00 95.12 400 SER A N 1
ATOM 3046 C CA . SER A 1 400 ? 0.076 22.590 23.498 1.00 95.12 400 SER A CA 1
ATOM 3047 C C . SER A 1 400 ? 0.098 21.833 24.838 1.00 95.12 400 SER A C 1
ATOM 3049 O O . SER A 1 400 ? 1.175 21.434 25.294 1.00 95.12 400 SER A O 1
ATOM 3051 N N . PRO A 1 401 ? -1.069 21.503 25.430 1.00 92.94 401 PRO A N 1
ATOM 3052 C CA . PRO A 1 401 ? -1.154 20.615 26.595 1.00 92.94 401 PRO A CA 1
ATOM 3053 C C . PRO A 1 401 ? -0.479 19.247 26.385 1.00 92.94 401 PRO A C 1
ATOM 3055 O O . PRO A 1 401 ? 0.032 18.653 27.331 1.00 92.94 401 PRO A O 1
ATOM 3058 N N . ALA A 1 402 ? -0.409 18.770 25.137 1.00 93.81 402 ALA A N 1
ATOM 3059 C CA . ALA A 1 402 ? 0.244 17.512 24.767 1.00 93.81 402 ALA A CA 1
ATOM 3060 C C . ALA A 1 402 ? 1.788 17.595 24.714 1.00 93.81 402 ALA A C 1
ATOM 3062 O O . ALA A 1 402 ? 2.460 16.572 24.570 1.00 93.81 402 ALA A O 1
ATOM 3063 N N . SER A 1 403 ? 2.373 18.793 24.848 1.00 94.62 403 SER A N 1
ATOM 3064 C CA . SER A 1 403 ? 3.826 19.035 24.788 1.00 94.62 403 SER A CA 1
ATOM 3065 C C . SER A 1 403 ? 4.600 18.195 25.807 1.00 94.62 403 SER A C 1
ATOM 3067 O O . SER A 1 403 ? 5.645 17.629 25.483 1.00 94.62 403 SER A O 1
ATOM 3069 N N . GLY A 1 404 ? 4.073 18.070 27.032 1.00 94.94 404 GLY A N 1
ATOM 3070 C CA . GLY A 1 404 ? 4.682 17.264 28.095 1.00 94.94 404 GLY A CA 1
ATOM 3071 C C . GLY A 1 404 ? 4.763 15.777 27.742 1.00 94.94 404 GLY A C 1
ATOM 3072 O O . GLY A 1 404 ? 5.817 15.170 27.915 1.00 94.94 404 GLY A O 1
ATOM 3073 N N . LEU A 1 405 ? 3.689 15.227 27.168 1.00 95.31 405 LEU A N 1
ATOM 3074 C CA . LEU A 1 405 ? 3.612 13.824 26.748 1.00 95.31 405 LEU A CA 1
ATOM 3075 C C . LEU A 1 405 ? 4.567 13.527 25.586 1.00 95.31 405 LEU A C 1
ATOM 3077 O O . LEU A 1 405 ? 5.296 12.542 25.601 1.00 95.31 405 LEU A O 1
ATOM 3081 N N . LEU A 1 406 ? 4.648 14.405 24.583 1.00 95.38 406 LEU A N 1
ATOM 3082 C CA . LEU A 1 406 ? 5.621 14.218 23.499 1.00 95.38 406 LEU A CA 1
ATOM 3083 C C . LEU A 1 406 ? 7.058 14.164 24.037 1.00 95.38 406 LEU A C 1
ATOM 3085 O O . LEU A 1 406 ? 7.867 13.353 23.582 1.00 95.38 406 LEU A O 1
ATOM 3089 N N . ARG A 1 407 ? 7.372 14.989 25.042 1.00 95.62 407 ARG A N 1
ATOM 3090 C CA . ARG A 1 407 ? 8.696 15.008 25.674 1.00 95.62 407 ARG A CA 1
ATOM 3091 C C . ARG A 1 407 ? 9.003 13.742 26.465 1.00 95.62 407 ARG A C 1
ATOM 3093 O O . ARG A 1 407 ? 10.133 13.264 26.387 1.00 95.62 407 ARG A O 1
ATOM 3100 N N . SER A 1 408 ? 8.028 13.173 27.178 1.00 95.19 408 SER A N 1
ATOM 3101 C CA . SER A 1 408 ? 8.220 11.891 27.873 1.00 95.19 408 SER A CA 1
ATOM 3102 C C . SER A 1 408 ? 8.450 10.726 26.904 1.00 95.19 408 SER A C 1
ATOM 3104 O O . SER A 1 408 ? 9.083 9.745 27.283 1.00 95.19 408 SER A O 1
ATOM 3106 N N . HIS A 1 409 ? 8.031 10.864 25.641 1.00 94.38 409 HIS A N 1
ATOM 3107 C CA . HIS A 1 409 ? 8.217 9.871 24.576 1.00 94.38 409 HIS A CA 1
ATOM 3108 C C . HIS A 1 409 ? 9.322 10.230 23.563 1.00 94.38 409 HIS A C 1
ATOM 3110 O O . HIS A 1 409 ? 9.301 9.790 22.413 1.00 94.38 409 HIS A O 1
ATOM 3116 N N . GLY A 1 410 ? 10.329 11.000 23.991 1.00 93.56 410 GLY A N 1
ATOM 3117 C CA . GLY A 1 410 ? 11.586 11.176 23.251 1.00 93.56 410 GLY A CA 1
ATOM 3118 C C . GLY A 1 410 ? 11.634 12.364 22.288 1.00 93.56 410 GLY A C 1
ATOM 3119 O O . GLY A 1 410 ? 12.651 12.559 21.620 1.00 93.56 410 GLY A O 1
ATOM 3120 N N . PHE A 1 411 ? 10.586 13.189 22.220 1.00 95.75 411 PHE A N 1
ATOM 3121 C CA . PHE A 1 411 ? 10.662 14.458 21.499 1.00 95.75 411 PHE A CA 1
ATOM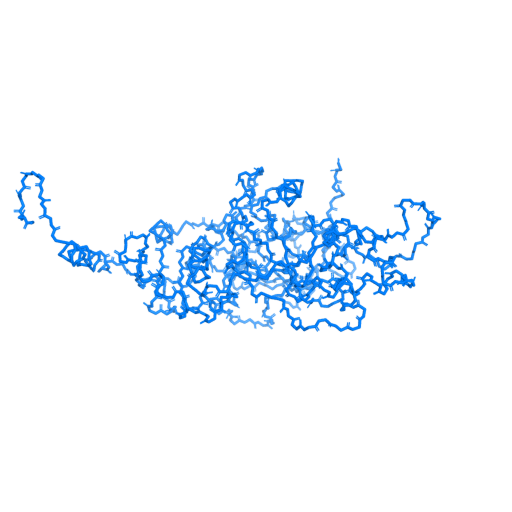 3122 C C . PHE A 1 411 ? 11.370 15.524 22.343 1.00 95.75 411 PHE A C 1
ATOM 3124 O O . PHE A 1 411 ? 11.140 15.661 23.541 1.00 95.75 411 PHE A O 1
ATOM 3131 N N . VAL A 1 412 ? 12.204 16.346 21.714 1.00 95.56 412 VAL A N 1
ATOM 3132 C CA . VAL A 1 412 ? 12.924 17.441 22.377 1.00 95.56 412 VAL A CA 1
ATOM 3133 C C . VAL A 1 412 ? 12.561 18.798 21.768 1.00 95.56 412 VAL A C 1
ATOM 3135 O O . VAL A 1 412 ? 12.184 18.864 20.596 1.00 95.56 412 VAL A O 1
ATOM 3138 N N . PRO A 1 413 ? 12.667 19.905 22.521 1.00 94.88 413 PRO A N 1
ATOM 3139 C CA . PRO A 1 413 ? 12.457 21.246 21.978 1.00 94.88 413 PRO A CA 1
ATOM 3140 C C . PRO A 1 413 ? 13.388 21.574 20.813 1.00 94.88 413 PRO A C 1
ATOM 3142 O O . PRO A 1 413 ? 14.592 21.327 20.870 1.00 94.88 413 PRO A O 1
ATOM 3145 N N . ALA A 1 414 ? 12.834 22.200 19.781 1.00 91.38 414 ALA A N 1
ATOM 3146 C CA . ALA A 1 414 ? 13.556 22.774 18.656 1.00 91.38 414 ALA A CA 1
ATOM 3147 C C . ALA A 1 414 ? 13.014 24.183 18.340 1.00 91.38 414 ALA A C 1
ATOM 3149 O O . ALA A 1 414 ? 11.892 24.508 18.725 1.00 91.38 414 ALA A O 1
ATOM 3150 N N . PRO A 1 415 ? 13.748 25.022 17.578 1.00 85.00 415 PRO A N 1
ATOM 3151 C CA . PRO A 1 415 ? 13.311 26.387 17.248 1.00 85.00 415 PRO A CA 1
ATOM 3152 C C . PRO A 1 415 ? 11.945 26.492 16.551 1.00 85.00 415 PRO A C 1
ATOM 3154 O O . PRO A 1 415 ? 11.361 27.567 16.496 1.00 85.00 415 PRO A O 1
ATOM 3157 N N . ARG A 1 416 ? 11.447 25.390 15.977 1.00 85.81 416 ARG A N 1
ATOM 3158 C CA . ARG A 1 416 ? 10.127 25.291 15.348 1.00 85.81 416 ARG A CA 1
ATOM 3159 C C . ARG A 1 416 ? 9.414 24.036 15.861 1.00 85.81 416 ARG A C 1
ATOM 3161 O O . ARG A 1 416 ? 9.255 23.087 15.107 1.00 85.81 416 ARG A O 1
ATOM 3168 N N . GLY A 1 417 ? 9.054 23.988 17.141 1.00 93.50 417 GLY A N 1
ATOM 3169 C CA . GLY A 1 417 ? 8.251 22.899 17.719 1.00 93.50 417 GLY A CA 1
ATOM 3170 C C . GLY A 1 417 ? 9.061 21.785 18.391 1.00 93.50 417 GLY A C 1
ATOM 3171 O O . GLY A 1 417 ? 10.103 22.042 18.991 1.00 93.50 417 GLY A O 1
ATOM 3172 N N . LEU A 1 418 ? 8.568 20.548 18.327 1.00 95.75 418 LEU A N 1
ATOM 3173 C CA . LEU A 1 418 ? 9.136 19.384 19.015 1.00 95.75 418 LEU A CA 1
ATOM 3174 C C . LEU A 1 418 ? 9.725 18.399 18.003 1.00 95.75 418 LEU A C 1
ATOM 3176 O O . LEU A 1 418 ? 9.061 18.020 17.042 1.00 95.75 418 LEU A O 1
ATOM 3180 N N . VAL A 1 419 ? 10.980 17.987 18.193 1.00 95.81 419 VAL A N 1
ATOM 3181 C CA . VAL A 1 419 ? 11.705 17.104 17.269 1.00 95.81 419 VAL A CA 1
ATOM 3182 C C . VAL A 1 419 ? 11.995 15.747 17.892 1.00 95.81 419 VAL A C 1
ATOM 3184 O O . VAL A 1 419 ? 12.520 15.669 18.995 1.00 95.81 419 VAL A O 1
ATOM 3187 N N . PHE A 1 420 ? 11.736 14.685 17.140 1.00 95.38 420 PHE A N 1
ATOM 3188 C CA . PHE A 1 420 ? 12.261 13.352 17.399 1.00 95.38 420 PHE A CA 1
ATOM 3189 C C . PHE A 1 420 ? 13.435 13.091 16.452 1.00 95.38 420 PHE A C 1
ATOM 3191 O O . PHE A 1 420 ? 13.323 13.294 15.235 1.00 95.38 420 PHE A O 1
ATOM 3198 N N . VAL A 1 421 ? 14.572 12.662 16.997 1.00 91.44 421 VAL A N 1
ATOM 3199 C CA . VAL A 1 421 ? 15.749 12.263 16.218 1.00 91.44 421 VAL A CA 1
ATOM 3200 C C . VAL A 1 421 ? 16.050 10.816 16.544 1.00 91.44 421 VAL A C 1
ATOM 3202 O O . VAL A 1 421 ? 16.422 10.496 17.670 1.00 91.44 421 VAL A O 1
ATOM 3205 N N . SER A 1 422 ? 15.903 9.951 15.548 1.00 84.75 422 SER A N 1
ATOM 3206 C CA . SER A 1 422 ? 16.209 8.538 15.724 1.00 84.75 422 SER A CA 1
ATOM 3207 C C . SER A 1 422 ? 17.710 8.351 15.942 1.00 84.75 422 SER A C 1
ATOM 3209 O O . SER A 1 422 ? 18.503 8.956 15.204 1.00 84.75 4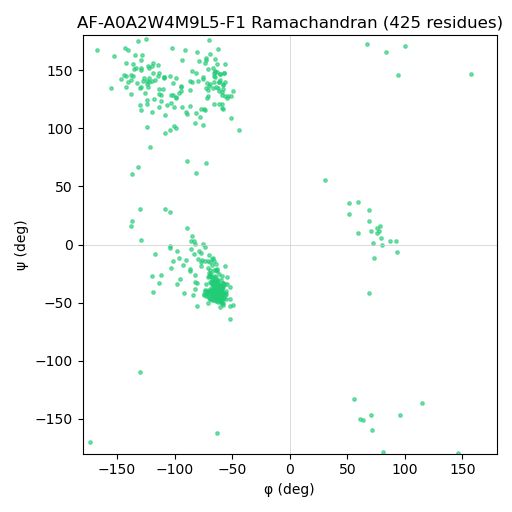22 SER A O 1
ATOM 3211 N N . PRO A 1 423 ? 18.125 7.526 16.921 1.00 76.50 423 PRO A N 1
ATOM 3212 C CA . PRO A 1 423 ? 19.526 7.169 17.068 1.00 76.50 423 PRO A CA 1
ATOM 3213 C C . PRO A 1 423 ? 20.033 6.524 15.765 1.00 76.50 423 PRO A C 1
ATOM 3215 O O . PRO A 1 423 ? 19.254 5.887 15.047 1.00 76.50 423 PRO A O 1
ATOM 3218 N N . PRO A 1 424 ? 21.317 6.712 15.406 1.00 66.62 424 PRO A N 1
ATOM 3219 C CA . PRO A 1 424 ? 21.882 6.044 14.241 1.00 66.62 424 PRO A CA 1
ATOM 3220 C C . PRO A 1 424 ? 21.691 4.534 14.402 1.00 66.62 424 PRO A C 1
ATOM 3222 O O . PRO A 1 424 ? 22.040 3.981 15.443 1.00 66.62 424 PRO A O 1
ATOM 3225 N N . ARG A 1 425 ? 21.109 3.875 13.392 1.00 56.22 425 ARG A N 1
ATOM 3226 C CA . ARG A 1 425 ? 20.998 2.413 13.378 1.00 56.22 425 ARG A CA 1
ATOM 3227 C C . ARG A 1 425 ? 22.414 1.841 13.457 1.00 56.22 425 ARG A C 1
ATOM 3229 O O . ARG A 1 425 ? 23.226 2.132 12.579 1.00 56.22 425 ARG A O 1
ATOM 3236 N N . SER A 1 426 ? 22.715 1.099 14.519 1.00 39.97 426 SER A N 1
ATOM 3237 C CA . SER A 1 426 ? 23.916 0.267 14.600 1.00 39.97 426 SER A CA 1
ATOM 3238 C C . SER A 1 426 ? 23.863 -0.701 13.420 1.00 39.97 426 SER A C 1
ATOM 3240 O O . SER A 1 426 ? 22.880 -1.431 13.295 1.00 39.97 426 SER A O 1
ATOM 3242 N N . GLY A 1 427 ? 24.834 -0.593 12.513 1.00 35.66 427 GLY A N 1
ATOM 3243 C CA . GLY A 1 427 ? 24.914 -1.411 11.300 1.00 35.66 427 GLY A CA 1
ATOM 3244 C C . GLY A 1 427 ? 25.285 -2.857 11.569 1.00 35.66 427 GLY A C 1
ATOM 3245 O O . GLY A 1 427 ? 25.835 -3.130 12.663 1.00 35.66 427 GLY A O 1
#

pLDDT: mean 90.16, std 12.15, range [35.66, 98.62]